Protein AF-A0A947DPG2-F1 (afdb_monomer_lite)

Sequence (468 aa):
MRKSLMIACAATVVAVTAMGGALAQPKQPPQVVTPPKAFYWVSATTGSGMMGFSAGQESGGRPSMMDGMRAARQMMSGGGVSHQLELDLGSTLAATPGAPKAEHTPPPALQRRGVLPLETPRATPPGQPGTPGQPERPKGRLLIFWGCGEHARAGQPVIIDFARVAQGQWPTGLSSVTVNAPRPPGVTTHRTYGDWPNSIRPNGDGGLQGTSSLLGEHVLRGNYTPEMRFTATQDFMPPVTFTTNAKAPSGAINLVWNAVPTATGYAGWTFGAKGDDMIFWSTSETKAFGVYQEFIPPGEAARLVRERALLAPATTQCTVPVEVMTAMGAGAAPQAPEQGSPQGGGMLFFTAYGPEQNIIYPERPADVRTPWNQEWFVKIRHRSSTMEMLGQSMSAMMSEGGQQAMTPEERCRQQREAQAQQRGSIGSAIGSATGIPGGGMIGGALGRLGRGKQKDQPATTDPACPPQ

Foldseek 3Di:
DDDDDDDDDDDDPDPPPPPPPPPPDPPPPFFAEADAQKEKEKEKEKEKAVRLLVLPDPVPDDQDPVNVVVSVVCLVVPIHIWMFIKMKMFGQFDFPPDDWWKWKDADVLQVDPDIQTFDFDDPDPPPPPPPPPPPPQQAAWEFEFEAFDQATDPPGTDIDHSVCVVVVDDDPPLAPDDADDDDGDDPVRHPTMTMALDDDPDNNRGIGHSSGWRAAWMWMDIRRADIDIDGDPDTAWDAWDWPAQAADPSRKTKTFTDQTPQFLFKKKKWWADDVSYIYIYINAPGSHPPPVDPAGASVRSNVCCVVSRTHGSPDGIGIGYNVRCVRRVVPDDPDDDPPPDPRGWIKMKMKRWHHKDKDWPPDDDPDSHDHHYTHYIYMYTHMYMYIDTGNDDSVVVVVVVVDPPDDLVNVLVVVVVVVVVVVVVVPPPDDDDDDDDDDDDDDDDDDDDDDDDDDDDDDDDDVSHDDD

Structure (mmCIF, N/CA/C/O backbone):
data_AF-A0A947DPG2-F1
#
_entry.id   AF-A0A947DPG2-F1
#
loop_
_atom_site.group_PDB
_atom_site.id
_atom_site.type_symbol
_atom_site.label_atom_id
_atom_site.label_alt_id
_atom_site.label_comp_id
_atom_site.label_asym_id
_atom_site.label_entity_id
_atom_site.label_seq_id
_atom_site.pdbx_PDB_ins_code
_atom_site.Cartn_x
_atom_site.Cartn_y
_atom_site.Cartn_z
_atom_site.occupancy
_atom_site.B_iso_or_equiv
_atom_site.auth_seq_id
_atom_site.auth_comp_id
_atom_site.auth_asym_id
_atom_site.auth_atom_id
_atom_site.pdbx_PDB_model_num
ATOM 1 N N . MET A 1 1 ? -46.634 -66.279 -21.070 1.00 35.84 1 MET A N 1
ATOM 2 C CA . MET A 1 1 ? -46.477 -67.656 -21.591 1.00 35.84 1 MET A CA 1
ATOM 3 C C . MET A 1 1 ? -45.000 -68.039 -21.546 1.00 35.84 1 MET A C 1
ATOM 5 O O . MET A 1 1 ? -44.208 -67.252 -22.032 1.00 35.84 1 MET A O 1
ATOM 9 N N . ARG A 1 2 ? -44.695 -69.235 -21.003 1.00 34.75 2 ARG A N 1
ATOM 10 C CA . ARG A 1 2 ? -43.440 -70.035 -21.089 1.00 34.75 2 ARG A CA 1
ATOM 11 C C . ARG A 1 2 ? -42.171 -69.415 -20.460 1.00 34.75 2 ARG A C 1
ATOM 13 O O . ARG A 1 2 ? -41.679 -68.409 -20.934 1.00 34.75 2 ARG A O 1
ATOM 20 N N . LYS A 1 3 ? -41.732 -69.871 -19.278 1.00 33.19 3 LYS A N 1
ATOM 21 C CA . LYS A 1 3 ? -41.061 -71.145 -18.891 1.00 33.19 3 LYS A CA 1
ATOM 22 C C . LYS A 1 3 ? -39.526 -71.094 -19.047 1.00 33.19 3 LYS A C 1
ATOM 24 O O . LYS A 1 3 ? -39.011 -71.097 -20.154 1.00 33.19 3 LYS A O 1
ATOM 29 N N . SER A 1 4 ? -38.884 -71.091 -17.877 1.00 38.12 4 SER A N 1
ATOM 30 C CA . SER A 1 4 ? -37.600 -71.664 -17.436 1.00 38.12 4 SER A CA 1
ATOM 31 C C . SER A 1 4 ? -36.869 -72.624 -18.391 1.00 38.12 4 SER A C 1
ATOM 33 O O . SER A 1 4 ? -37.522 -73.484 -18.973 1.00 38.12 4 SER A O 1
ATOM 35 N N . LEU A 1 5 ? -35.526 -72.632 -18.413 1.00 36.44 5 LEU A N 1
ATOM 36 C CA . LEU A 1 5 ? -34.658 -73.438 -17.527 1.00 36.44 5 LEU A CA 1
ATOM 37 C C . LEU A 1 5 ? -33.157 -73.199 -17.831 1.00 36.44 5 LEU A C 1
ATOM 39 O O . LEU A 1 5 ? -32.783 -72.780 -18.919 1.00 36.44 5 LEU A O 1
ATOM 43 N N . MET A 1 6 ? -32.350 -73.480 -16.808 1.00 37.25 6 MET A N 1
ATOM 44 C CA . MET A 1 6 ? -30.892 -73.423 -16.648 1.00 37.25 6 MET A CA 1
ATOM 45 C C . MET A 1 6 ? -30.074 -74.234 -17.669 1.00 37.25 6 MET A C 1
ATOM 47 O O . MET A 1 6 ? -30.601 -75.186 -18.232 1.00 37.25 6 MET A O 1
ATOM 51 N N . ILE A 1 7 ? -28.763 -73.950 -17.765 1.00 37.25 7 ILE A N 1
ATOM 52 C CA . ILE A 1 7 ? -27.653 -74.909 -17.541 1.00 37.25 7 ILE A CA 1
ATOM 53 C C . ILE A 1 7 ? -26.321 -74.141 -17.402 1.00 37.25 7 ILE A C 1
ATOM 55 O O . ILE A 1 7 ? -26.081 -73.131 -18.056 1.00 37.25 7 ILE A O 1
ATOM 59 N N . ALA A 1 8 ? -25.498 -74.629 -16.475 1.00 34.69 8 ALA A N 1
ATOM 60 C CA . ALA A 1 8 ? -24.199 -74.130 -16.044 1.00 34.69 8 ALA A CA 1
ATOM 61 C C . ALA A 1 8 ? -23.053 -74.466 -17.017 1.00 34.69 8 ALA A C 1
ATOM 63 O O . ALA A 1 8 ? -23.163 -75.438 -17.755 1.00 34.69 8 ALA A O 1
ATOM 64 N N . CYS A 1 9 ? -21.931 -73.733 -16.940 1.00 30.09 9 CYS A N 1
ATOM 65 C CA . CYS A 1 9 ? -20.597 -74.299 -16.662 1.00 30.09 9 CYS A CA 1
ATOM 66 C C . CYS A 1 9 ? -19.452 -73.274 -16.784 1.00 30.09 9 CYS A C 1
ATOM 68 O O . CYS A 1 9 ? -19.437 -72.428 -17.669 1.00 30.09 9 CYS A O 1
ATOM 70 N N . ALA A 1 10 ? -18.453 -73.496 -15.921 1.00 33.84 10 ALA A N 1
ATOM 71 C CA . ALA A 1 10 ? -17.043 -73.109 -16.014 1.00 33.84 10 ALA A CA 1
ATOM 72 C C . ALA A 1 10 ? -16.654 -71.642 -15.749 1.00 33.84 10 ALA A C 1
ATOM 74 O O . ALA A 1 10 ? -16.402 -70.847 -16.650 1.00 33.84 10 ALA A O 1
ATOM 75 N N . ALA A 1 11 ? -16.442 -71.345 -14.464 1.00 37.22 11 ALA A N 1
ATOM 76 C CA . ALA A 1 11 ? -15.557 -70.273 -14.032 1.00 37.22 11 ALA A CA 1
ATOM 77 C C . ALA A 1 11 ? -14.105 -70.609 -14.420 1.00 37.22 11 ALA A C 1
ATOM 79 O O . ALA A 1 11 ? -13.476 -71.479 -13.818 1.00 37.22 11 ALA A O 1
ATOM 80 N N . THR A 1 12 ? -13.568 -69.915 -15.421 1.00 37.75 12 THR A N 1
ATOM 81 C CA . THR A 1 12 ? -12.121 -69.802 -15.645 1.00 37.75 12 THR A CA 1
ATOM 82 C C . THR A 1 12 ? -11.674 -68.473 -15.049 1.00 37.75 12 THR A C 1
ATOM 84 O O . THR A 1 12 ? -11.967 -67.405 -15.580 1.00 37.75 12 THR A O 1
ATOM 87 N N . VAL A 1 13 ? -10.992 -68.531 -13.905 1.00 38.56 13 VAL A N 1
ATOM 88 C CA . VAL A 1 13 ? -10.309 -67.373 -13.321 1.00 38.56 13 VAL A CA 1
ATOM 89 C C . VAL A 1 13 ? -9.070 -67.108 -14.173 1.00 38.56 13 VAL A C 1
ATOM 91 O O . VAL A 1 13 ? -8.025 -67.721 -13.975 1.00 38.56 13 VAL A O 1
ATOM 94 N N . VAL A 1 14 ? -9.190 -66.210 -15.150 1.00 39.25 14 VAL A N 1
ATOM 95 C CA . VAL A 1 14 ? -8.026 -65.578 -15.774 1.00 39.25 14 VAL A CA 1
ATOM 96 C C . VAL A 1 14 ? -7.642 -64.408 -14.879 1.00 39.25 14 VAL A C 1
ATOM 98 O O . VAL A 1 14 ? -8.318 -63.381 -14.844 1.00 39.25 14 VAL A O 1
ATOM 101 N N . ALA A 1 15 ? -6.569 -64.589 -14.114 1.00 37.47 15 ALA A N 1
ATOM 102 C CA . ALA A 1 15 ? -5.911 -63.511 -13.398 1.00 37.47 15 ALA A CA 1
ATOM 103 C C . ALA A 1 15 ? -5.326 -62.528 -14.425 1.00 37.47 15 ALA A C 1
ATOM 105 O O . ALA A 1 15 ? -4.212 -62.704 -14.912 1.00 37.47 15 ALA A O 1
ATOM 106 N N . VAL A 1 16 ? -6.093 -61.496 -14.780 1.00 39.84 16 VAL A N 1
ATOM 107 C CA . VAL A 1 16 ? -5.565 -60.334 -15.496 1.00 39.84 16 VAL A CA 1
ATOM 108 C C . VAL A 1 16 ? -4.773 -59.519 -14.480 1.00 39.84 16 VAL A C 1
ATOM 110 O O . VAL A 1 16 ? -5.317 -58.705 -13.737 1.00 39.84 16 VAL A O 1
ATOM 113 N N . THR A 1 17 ? -3.466 -59.758 -14.427 1.00 39.88 17 THR A N 1
ATOM 114 C CA . THR A 1 17 ? -2.508 -58.806 -13.867 1.00 39.88 17 THR A CA 1
ATOM 115 C C . THR A 1 17 ? -2.558 -57.539 -14.716 1.00 39.88 17 THR A C 1
ATOM 117 O O . THR A 1 17 ? -1.852 -57.419 -15.717 1.00 39.88 17 THR A O 1
ATOM 120 N N . ALA A 1 18 ? -3.422 -56.596 -14.342 1.00 41.38 18 ALA A N 1
ATOM 121 C CA . ALA A 1 18 ? -3.368 -55.232 -14.838 1.00 41.38 18 ALA A CA 1
ATOM 122 C C . ALA A 1 18 ? -2.088 -54.589 -14.288 1.00 41.38 18 ALA A C 1
ATOM 124 O O . ALA A 1 18 ? -2.069 -54.012 -13.202 1.00 41.38 18 ALA A O 1
ATOM 125 N N . MET A 1 19 ? -0.987 -54.736 -15.026 1.00 44.97 19 MET A N 1
ATOM 126 C CA . MET A 1 19 ? 0.183 -53.887 -14.857 1.00 44.97 19 MET A CA 1
ATOM 127 C C . MET A 1 19 ? -0.263 -52.461 -15.176 1.00 44.97 19 MET A C 1
ATOM 129 O O . MET A 1 19 ? -0.428 -52.090 -16.337 1.00 44.97 19 MET A O 1
ATOM 133 N N . GLY A 1 20 ? -0.513 -51.682 -14.124 1.00 41.50 20 GLY A N 1
ATOM 134 C CA . GLY A 1 20 ? -0.702 -50.243 -14.207 1.00 41.50 20 GLY A CA 1
ATOM 135 C C . GLY A 1 20 ? 0.575 -49.606 -14.735 1.00 41.50 20 GLY A C 1
ATOM 136 O O . GLY A 1 20 ? 1.449 -49.217 -13.966 1.00 41.50 20 GLY A O 1
ATOM 137 N N . GLY A 1 21 ? 0.692 -49.522 -16.059 1.00 40.38 21 GLY A N 1
ATOM 138 C CA . GLY A 1 21 ? 1.653 -48.659 -16.720 1.00 40.38 21 GLY A CA 1
ATOM 139 C C . GLY A 1 21 ? 1.272 -47.219 -16.417 1.00 40.38 21 GLY A C 1
ATOM 140 O O . GLY A 1 21 ? 0.467 -46.621 -17.127 1.00 40.38 21 GLY A O 1
ATOM 141 N N . ALA A 1 22 ? 1.828 -46.664 -15.342 1.00 46.91 22 ALA A N 1
ATOM 142 C CA . AL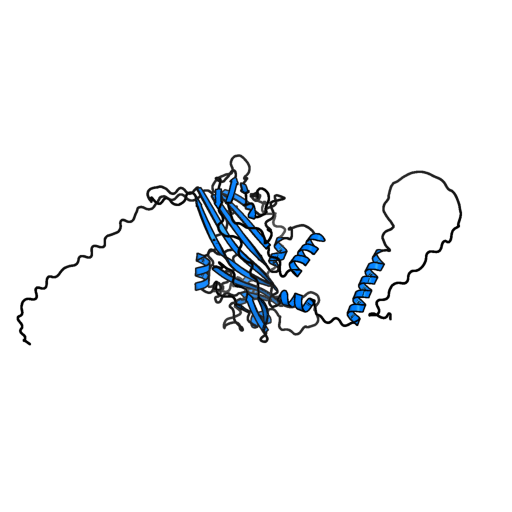A A 1 22 ? 1.895 -45.227 -15.174 1.00 46.91 22 ALA A CA 1
ATOM 143 C C . ALA A 1 22 ? 2.674 -44.683 -16.378 1.00 46.91 22 ALA A C 1
ATOM 145 O O . ALA A 1 22 ? 3.895 -44.825 -16.451 1.00 46.91 22 ALA A O 1
ATOM 146 N N . LEU A 1 23 ? 1.965 -44.112 -17.354 1.0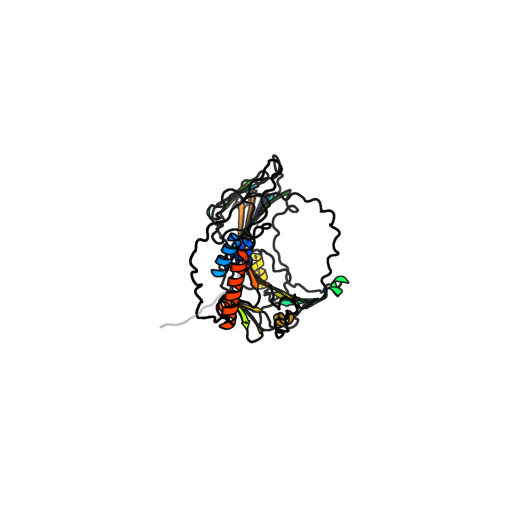0 45.78 23 LEU A N 1
ATOM 147 C CA . LEU A 1 23 ? 2.577 -43.299 -18.394 1.00 45.78 23 LEU A CA 1
ATOM 148 C C . LEU A 1 23 ? 3.247 -42.124 -17.683 1.00 45.78 23 LEU A C 1
ATOM 150 O O . LEU A 1 23 ? 2.601 -41.139 -17.327 1.00 45.78 23 LEU A O 1
ATOM 154 N N . ALA A 1 24 ? 4.544 -42.264 -17.422 1.00 49.50 24 ALA A N 1
ATOM 155 C CA . ALA A 1 24 ? 5.387 -41.169 -17.001 1.00 49.50 24 ALA A CA 1
ATOM 156 C C . ALA A 1 24 ? 5.321 -40.114 -18.109 1.00 49.50 24 ALA A C 1
ATOM 158 O O . ALA A 1 24 ? 5.899 -40.292 -19.182 1.00 49.50 24 ALA A O 1
ATOM 159 N N . GLN A 1 25 ? 4.576 -39.031 -17.875 1.00 52.84 25 GLN A N 1
ATOM 160 C CA . GLN A 1 25 ? 4.671 -37.858 -18.731 1.00 52.84 25 GLN A CA 1
ATOM 161 C C . GLN A 1 25 ? 6.146 -37.435 -18.751 1.00 52.84 25 GLN A C 1
ATOM 163 O O . GLN A 1 25 ? 6.739 -37.295 -17.674 1.00 52.84 25 GLN A O 1
ATOM 168 N N . PRO A 1 26 ? 6.771 -37.272 -19.930 1.00 53.00 26 PRO A N 1
ATOM 169 C CA . PRO A 1 26 ? 8.143 -36.804 -19.990 1.00 53.00 26 PRO A CA 1
ATOM 170 C C . PRO A 1 26 ? 8.197 -35.443 -19.293 1.00 53.00 26 PRO A C 1
ATOM 172 O O . PRO A 1 26 ? 7.576 -34.483 -19.750 1.00 53.00 26 PRO A O 1
ATOM 175 N N . LYS A 1 27 ? 8.910 -35.370 -18.160 1.00 59.44 27 LYS A N 1
ATOM 176 C CA . LYS A 1 27 ? 9.247 -34.096 -17.519 1.00 59.44 27 LYS A CA 1
ATOM 177 C C . LYS A 1 27 ? 9.999 -33.281 -18.564 1.00 59.44 27 LYS A C 1
ATOM 179 O O . LYS A 1 27 ? 11.131 -33.620 -18.907 1.00 59.44 27 LYS A O 1
ATOM 184 N N . GLN A 1 28 ? 9.344 -32.263 -19.118 1.00 61.34 28 GLN A N 1
ATOM 185 C CA . GLN A 1 28 ? 9.985 -31.350 -20.055 1.00 61.34 28 GLN A CA 1
ATOM 186 C C . GLN A 1 28 ? 11.233 -30.754 -19.381 1.00 61.34 28 GLN A C 1
ATOM 188 O O . GLN A 1 28 ? 11.189 -30.461 -18.180 1.00 61.34 28 GLN A O 1
ATOM 193 N N . PRO A 1 29 ? 12.355 -30.616 -20.110 1.00 73.25 29 PRO A N 1
ATOM 194 C CA . PRO A 1 29 ? 13.569 -30.043 -19.549 1.00 73.25 29 PRO A CA 1
ATOM 195 C C . PRO A 1 29 ? 13.291 -28.617 -19.041 1.00 73.25 29 PRO A C 1
ATOM 197 O O . PRO A 1 29 ? 12.487 -27.903 -19.648 1.00 73.25 29 PRO A O 1
ATOM 200 N N . PRO A 1 30 ? 13.919 -28.192 -17.930 1.00 82.56 30 PRO A N 1
ATOM 201 C CA . PRO A 1 30 ? 13.714 -26.853 -17.392 1.00 82.56 30 PRO A CA 1
ATOM 202 C C . PRO A 1 30 ? 14.160 -25.793 -18.411 1.00 82.56 30 PRO A C 1
ATOM 204 O O . PRO A 1 30 ? 15.262 -25.871 -18.951 1.00 82.56 30 PRO A O 1
ATOM 207 N N . GLN A 1 31 ? 13.301 -24.800 -18.665 1.00 90.19 31 GLN A N 1
ATOM 208 C CA . GLN A 1 31 ? 13.626 -23.654 -19.521 1.00 90.19 31 GLN A CA 1
ATOM 209 C C . GLN A 1 31 ? 14.760 -22.842 -18.895 1.00 90.19 31 GLN A C 1
ATOM 211 O O . GLN A 1 31 ? 14.725 -22.550 -17.699 1.00 90.19 31 GLN A O 1
ATOM 216 N N . VAL A 1 32 ? 15.737 -22.431 -19.703 1.00 94.00 32 VAL A N 1
ATOM 217 C CA . VAL A 1 32 ? 16.774 -21.486 -19.268 1.00 94.00 32 VAL A CA 1
ATOM 218 C C . VAL A 1 32 ? 16.130 -20.111 -19.092 1.00 94.00 32 VAL A C 1
ATOM 220 O O . VAL A 1 32 ? 15.582 -19.570 -20.051 1.00 94.00 32 VAL A O 1
ATOM 223 N N . VAL A 1 33 ? 16.184 -19.556 -17.879 1.00 95.44 33 VAL A N 1
ATOM 224 C CA . VAL A 1 33 ? 15.622 -18.238 -17.547 1.00 95.44 33 VAL A CA 1
ATOM 225 C C . VAL A 1 33 ? 16.736 -17.312 -17.076 1.00 95.44 33 VAL A C 1
ATOM 227 O O . VAL A 1 33 ? 17.414 -17.608 -16.093 1.00 95.44 33 VAL A O 1
ATOM 230 N N . THR A 1 34 ? 16.892 -16.179 -17.756 1.00 96.31 34 THR A N 1
ATOM 231 C CA . THR A 1 34 ? 17.784 -15.090 -17.337 1.00 96.31 34 THR A CA 1
ATOM 232 C C . THR A 1 34 ? 16.931 -13.989 -16.706 1.00 96.31 34 THR A C 1
ATOM 234 O O . THR A 1 34 ? 15.968 -13.570 -17.353 1.00 96.31 34 THR A O 1
ATOM 237 N N . PRO A 1 35 ? 17.239 -13.525 -15.477 1.00 95.31 35 PRO A N 1
ATOM 238 C CA . PRO A 1 35 ? 16.429 -12.527 -14.786 1.00 95.31 35 PRO A CA 1
ATOM 239 C C . PRO A 1 35 ? 16.479 -11.154 -15.475 1.00 95.31 35 PRO A C 1
ATOM 241 O O . PRO A 1 35 ? 17.411 -10.888 -16.243 1.00 95.31 35 PRO A O 1
ATOM 244 N N . PRO A 1 36 ? 15.524 -10.256 -15.170 1.00 97.12 36 PRO A N 1
ATOM 245 C CA . PRO A 1 36 ? 15.458 -8.935 -15.774 1.00 97.12 36 PRO A CA 1
ATOM 246 C C . PRO A 1 36 ? 16.680 -8.101 -15.405 1.00 97.12 36 PRO A C 1
ATOM 248 O O . PRO A 1 36 ? 17.211 -8.187 -14.296 1.00 97.12 36 PRO A O 1
ATOM 251 N N . LYS A 1 37 ? 17.100 -7.235 -16.325 1.00 96.06 37 LYS A N 1
ATOM 252 C CA . LYS A 1 37 ? 18.196 -6.290 -16.088 1.00 96.06 37 LYS A CA 1
ATOM 253 C C . LYS A 1 37 ? 17.723 -5.053 -15.335 1.00 96.06 37 LYS A C 1
ATOM 255 O O . LYS A 1 37 ? 18.543 -4.437 -14.654 1.00 96.06 37 LYS A O 1
ATOM 260 N N . ALA A 1 38 ? 16.440 -4.711 -15.453 1.00 97.69 38 ALA A N 1
ATOM 261 C CA . ALA A 1 38 ? 15.825 -3.562 -14.805 1.00 97.69 38 ALA A CA 1
ATOM 262 C C . ALA A 1 38 ? 14.445 -3.900 -14.212 1.00 97.69 38 ALA A C 1
ATOM 264 O O . ALA A 1 38 ? 13.662 -4.655 -14.793 1.00 97.69 38 ALA A O 1
ATOM 265 N N . PHE A 1 39 ? 14.163 -3.326 -13.047 1.00 98.12 39 PHE A N 1
ATOM 266 C CA . PHE A 1 39 ? 12.968 -3.539 -12.241 1.00 98.12 39 PHE A CA 1
ATOM 267 C C . PHE A 1 39 ? 12.330 -2.189 -11.965 1.00 98.12 39 PHE A C 1
ATOM 269 O O . PHE A 1 39 ? 12.974 -1.308 -11.398 1.00 98.12 39 PHE A O 1
ATOM 276 N N . TYR A 1 40 ? 11.072 -2.038 -12.351 1.00 98.44 40 TYR A N 1
ATOM 277 C CA . TYR A 1 40 ? 10.353 -0.785 -12.226 1.00 98.44 40 TYR A CA 1
ATOM 278 C C . TYR A 1 40 ? 9.065 -0.973 -11.438 1.00 98.44 40 TYR A C 1
ATOM 280 O O . TYR A 1 40 ? 8.225 -1.801 -11.790 1.00 98.44 40 TYR A O 1
ATOM 288 N N . TRP A 1 41 ? 8.931 -0.262 -10.326 1.00 98.25 41 TRP A N 1
ATOM 289 C CA . TRP A 1 41 ? 7.753 -0.338 -9.474 1.00 98.25 41 TRP A CA 1
ATOM 290 C C . TRP A 1 41 ? 6.970 0.962 -9.563 1.00 98.25 41 TRP A C 1
ATOM 292 O O . TRP A 1 41 ? 7.540 2.047 -9.540 1.00 98.25 41 TRP A O 1
ATOM 302 N N . VAL A 1 42 ? 5.654 0.819 -9.672 1.00 98.19 42 VAL A N 1
ATOM 303 C CA . VAL A 1 42 ? 4.667 1.890 -9.722 1.00 98.19 42 VAL A CA 1
ATOM 304 C C . VAL A 1 42 ? 3.720 1.660 -8.549 1.00 98.19 42 VAL A C 1
ATOM 306 O O . VAL A 1 42 ? 2.950 0.699 -8.539 1.00 98.19 42 VAL A O 1
ATOM 309 N N . SER A 1 43 ? 3.810 2.504 -7.529 1.00 97.44 43 SER A N 1
ATOM 310 C CA . SER A 1 43 ? 3.039 2.378 -6.292 1.00 97.44 43 SER A CA 1
ATOM 311 C C . SER A 1 43 ? 1.948 3.438 -6.268 1.00 97.44 43 SER A C 1
ATOM 313 O O . SER A 1 43 ? 2.227 4.623 -6.109 1.00 97.44 43 SER A O 1
ATOM 315 N N . ALA A 1 44 ? 0.707 3.008 -6.466 1.00 97.00 44 ALA A N 1
ATOM 316 C CA . ALA A 1 44 ? -0.456 3.867 -6.609 1.00 97.00 44 ALA A CA 1
ATOM 317 C C . ALA A 1 44 ? -1.278 3.881 -5.316 1.00 97.00 44 ALA A C 1
ATOM 319 O O . ALA A 1 44 ? -1.785 2.845 -4.878 1.00 97.00 44 ALA A O 1
ATOM 320 N N . THR A 1 45 ? -1.428 5.058 -4.714 1.00 96.00 45 THR A N 1
ATOM 321 C CA . THR A 1 45 ? -2.197 5.254 -3.481 1.00 96.00 45 THR A CA 1
ATOM 322 C C . THR A 1 45 ? -3.353 6.212 -3.725 1.00 96.00 45 THR A C 1
ATOM 324 O O . THR A 1 45 ? -3.141 7.332 -4.178 1.00 96.00 45 THR A O 1
ATOM 327 N N . THR A 1 46 ? -4.565 5.804 -3.356 1.00 96.00 46 THR A N 1
ATOM 328 C CA . THR A 1 46 ? -5.713 6.711 -3.224 1.00 96.00 46 THR A CA 1
ATOM 329 C C . THR A 1 46 ? -5.857 7.142 -1.771 1.00 96.00 46 THR A C 1
ATOM 331 O O . THR A 1 46 ? -6.171 6.313 -0.916 1.00 96.00 46 THR A O 1
ATOM 334 N N . GLY A 1 47 ? -5.647 8.425 -1.494 1.00 92.81 47 GLY A N 1
ATOM 335 C CA . GLY A 1 47 ? -5.843 9.053 -0.192 1.00 92.81 47 GLY A CA 1
ATOM 336 C C . GLY A 1 47 ? -7.262 9.593 -0.006 1.00 92.81 47 GLY A C 1
ATOM 337 O O . GLY A 1 47 ? -7.832 10.207 -0.909 1.00 92.81 47 GLY A O 1
ATOM 338 N N . SER A 1 48 ? -7.821 9.409 1.188 1.00 90.62 48 SER A N 1
ATOM 339 C CA . SER A 1 48 ? -9.062 10.054 1.640 1.00 90.62 48 SER A CA 1
ATOM 340 C C . SER A 1 48 ? -8.978 10.450 3.121 1.00 90.62 48 SER A C 1
ATOM 342 O O . SER A 1 48 ? -7.944 10.267 3.772 1.00 90.62 48 SER A O 1
ATOM 344 N N . GLY A 1 49 ? -10.026 11.084 3.656 1.00 85.56 49 GLY A N 1
ATOM 345 C CA . GLY A 1 49 ? -9.990 11.648 5.009 1.00 85.56 49 GLY A CA 1
ATOM 346 C C . GLY A 1 49 ? -8.885 12.701 5.137 1.00 85.56 49 GLY A C 1
ATOM 347 O O . GLY A 1 49 ? -8.639 13.461 4.202 1.00 85.56 49 GLY A O 1
ATOM 348 N N . MET A 1 50 ? -8.171 12.725 6.263 1.00 83.88 50 MET A N 1
ATOM 349 C CA . MET A 1 50 ? -7.029 13.625 6.478 1.00 83.88 50 MET A CA 1
ATOM 350 C C . MET A 1 50 ? -5.876 13.403 5.482 1.00 83.88 50 MET A C 1
ATOM 352 O O . MET A 1 50 ? -5.207 14.368 5.117 1.00 83.88 50 MET A O 1
ATOM 356 N N . MET A 1 51 ? -5.687 12.179 4.972 1.00 81.06 51 MET A N 1
ATOM 357 C CA . MET A 1 51 ? -4.686 11.890 3.925 1.00 81.06 51 MET A CA 1
ATOM 358 C C . MET A 1 51 ? -5.047 12.523 2.574 1.00 81.06 51 MET A C 1
ATOM 360 O O . MET A 1 51 ? -4.179 12.919 1.794 1.00 81.06 51 MET A O 1
ATOM 364 N N . GLY A 1 52 ? -6.346 12.660 2.311 1.00 72.12 52 GLY A N 1
ATOM 365 C CA . GLY A 1 52 ? -6.875 13.357 1.143 1.00 72.12 52 GLY A CA 1
ATOM 366 C C . GLY A 1 52 ? -6.449 14.824 1.066 1.00 72.12 52 GLY A C 1
ATOM 367 O O . GLY A 1 52 ? -6.241 15.360 -0.021 1.00 72.12 52 GLY A O 1
ATOM 368 N N . PHE A 1 53 ? -6.268 15.461 2.226 1.00 66.00 53 PHE A N 1
ATOM 369 C CA . PHE A 1 53 ? -5.866 16.864 2.341 1.00 66.00 53 PHE A CA 1
ATOM 370 C C . PHE A 1 53 ? -4.343 17.054 2.369 1.00 66.00 53 PHE A C 1
ATOM 372 O O . PHE A 1 53 ? -3.849 18.067 1.875 1.00 66.00 53 PHE A O 1
ATOM 379 N N . SER A 1 54 ? -3.582 16.093 2.909 1.00 58.06 54 SER A N 1
ATOM 380 C CA . SER A 1 54 ? -2.122 16.210 3.044 1.00 58.06 54 SER A CA 1
ATOM 381 C C . SER A 1 54 ? -1.365 16.034 1.727 1.00 58.06 54 SER A C 1
ATOM 383 O O . SER A 1 54 ? -0.282 16.589 1.570 1.00 58.06 54 SER A O 1
ATOM 385 N N . ALA A 1 55 ? -1.934 15.316 0.755 1.00 53.75 55 ALA A N 1
ATOM 386 C CA . ALA A 1 55 ? -1.291 15.063 -0.539 1.00 53.75 55 ALA A CA 1
ATOM 387 C C . ALA A 1 55 ? -1.103 16.321 -1.415 1.00 53.75 55 ALA A C 1
ATOM 389 O O . ALA A 1 55 ? -0.393 16.268 -2.415 1.00 53.75 55 ALA A O 1
ATOM 390 N N . GLY A 1 56 ? -1.737 17.444 -1.057 1.00 49.03 56 GLY A N 1
ATOM 391 C CA . GLY A 1 56 ? -1.572 18.737 -1.727 1.00 49.03 56 GLY A CA 1
ATOM 392 C C . GLY A 1 56 ? -0.683 19.732 -0.979 1.00 49.03 56 GLY A C 1
ATOM 393 O O . GLY A 1 56 ? -0.482 20.840 -1.473 1.00 49.03 56 GLY A O 1
ATOM 394 N N . GLN A 1 57 ? -0.175 19.385 0.209 1.00 48.12 57 GLN A N 1
ATOM 395 C CA . GLN A 1 57 ? 0.670 20.285 0.984 1.00 48.12 57 GLN A CA 1
ATOM 396 C C . GLN A 1 57 ? 2.121 20.110 0.539 1.00 48.12 57 GLN A C 1
ATOM 398 O O . GLN A 1 57 ? 2.811 19.184 0.958 1.00 48.12 57 GLN A O 1
ATOM 403 N N . GLU A 1 58 ? 2.564 21.003 -0.349 1.00 51.94 58 GLU A N 1
ATOM 404 C CA . GLU A 1 58 ? 3.970 21.163 -0.711 1.00 51.94 58 GLU A CA 1
ATOM 405 C C . GLU A 1 58 ? 4.834 21.117 0.556 1.00 51.94 58 GLU A C 1
ATOM 407 O O . GLU A 1 58 ? 4.708 21.959 1.451 1.00 51.94 58 GLU A O 1
ATOM 412 N N . SER A 1 59 ? 5.719 20.124 0.649 1.00 46.78 59 SER A N 1
ATOM 413 C CA . SER A 1 59 ? 6.690 20.040 1.733 1.00 46.78 59 SER A CA 1
ATOM 414 C C . SER A 1 59 ? 7.654 21.231 1.629 1.00 46.78 59 SER A C 1
ATOM 416 O O . SER A 1 59 ? 8.647 21.171 0.901 1.00 46.78 59 SER A O 1
ATOM 418 N N . GLY A 1 60 ? 7.351 22.331 2.322 1.00 45.06 60 GLY A N 1
ATOM 419 C CA . GLY A 1 60 ? 8.287 23.442 2.531 1.00 45.06 60 GLY A CA 1
ATOM 420 C C . GLY A 1 60 ? 7.747 24.865 2.356 1.00 45.06 60 GLY A C 1
ATOM 421 O O . GLY A 1 60 ? 8.495 25.803 2.625 1.00 45.06 60 GLY A O 1
ATOM 422 N N . GLY A 1 61 ? 6.491 25.065 1.945 1.00 46.84 61 GLY A N 1
ATOM 423 C CA . GLY A 1 61 ? 5.889 26.398 1.793 1.00 46.84 61 GLY A CA 1
ATOM 424 C C . GLY A 1 61 ? 4.904 26.747 2.912 1.00 46.84 61 GLY A C 1
ATOM 425 O O . GLY A 1 61 ? 4.142 25.896 3.365 1.00 46.84 61 GLY A O 1
ATOM 426 N N . ARG A 1 62 ? 4.873 28.013 3.357 1.00 48.97 62 ARG A N 1
ATOM 427 C CA . ARG A 1 62 ? 3.733 28.518 4.143 1.00 48.97 62 ARG A CA 1
ATOM 428 C C . ARG A 1 62 ? 2.482 28.448 3.253 1.00 48.97 62 ARG A C 1
ATOM 430 O O . ARG A 1 62 ? 2.559 28.971 2.142 1.00 48.97 62 ARG A O 1
ATOM 437 N N . PRO A 1 63 ? 1.359 27.862 3.711 1.00 53.97 63 PRO A N 1
ATOM 438 C CA . PRO A 1 63 ? 0.142 27.778 2.909 1.00 53.97 63 PRO A CA 1
ATOM 439 C C . PRO A 1 63 ? -0.267 29.168 2.429 1.00 53.97 63 PRO A C 1
ATOM 441 O O . PRO A 1 63 ? -0.370 30.096 3.239 1.00 53.97 63 PRO A O 1
ATOM 444 N N . SER A 1 64 ? -0.491 29.332 1.127 1.00 63.03 64 SER A N 1
ATOM 445 C CA . SER A 1 64 ? -1.055 30.580 0.630 1.00 63.03 64 SER A CA 1
ATOM 446 C C . SER A 1 64 ? -2.530 30.684 1.037 1.00 63.03 64 SER A C 1
ATOM 448 O O . SER A 1 64 ? -3.200 29.687 1.319 1.00 63.03 64 SER A O 1
ATOM 450 N N . MET A 1 65 ? -3.078 31.903 1.024 1.00 67.00 65 MET A N 1
ATOM 451 C CA . MET A 1 65 ? -4.517 32.127 1.227 1.00 67.00 65 MET A CA 1
ATOM 452 C C . MET A 1 65 ? -5.364 31.317 0.221 1.00 67.00 65 MET A C 1
ATOM 454 O O . MET A 1 65 ? -6.448 30.847 0.563 1.00 67.00 65 MET A O 1
ATOM 458 N N . MET A 1 66 ? -4.852 31.099 -1.000 1.00 68.44 66 MET A N 1
ATOM 459 C CA . MET A 1 66 ? -5.512 30.280 -2.021 1.00 68.44 66 MET A CA 1
ATOM 460 C C . MET A 1 66 ? -5.484 28.783 -1.697 1.00 68.44 66 MET A C 1
ATOM 462 O O . MET A 1 66 ? -6.486 28.105 -1.930 1.00 68.44 66 MET A O 1
ATOM 466 N N . ASP A 1 67 ? -4.399 28.275 -1.112 1.00 66.19 67 ASP A N 1
ATOM 467 C CA . ASP A 1 67 ? -4.315 26.876 -0.670 1.00 66.19 67 ASP A CA 1
ATOM 468 C C . ASP A 1 67 ? -5.269 26.620 0.495 1.00 66.19 67 ASP A C 1
ATOM 470 O O . ASP A 1 67 ? -5.988 25.623 0.502 1.00 66.19 67 ASP A O 1
ATOM 474 N N . GLY A 1 68 ? -5.365 27.578 1.425 1.00 65.62 68 GLY A N 1
ATOM 475 C CA . GLY A 1 68 ? -6.348 27.549 2.508 1.00 65.62 68 GLY A CA 1
ATOM 476 C C . GLY A 1 68 ? -7.790 27.536 1.994 1.00 65.62 68 GLY A C 1
ATOM 477 O O . GLY A 1 68 ? -8.609 26.750 2.466 1.00 65.62 68 GLY A O 1
ATOM 478 N N . MET A 1 69 ? -8.106 28.342 0.975 1.00 68.50 69 MET A N 1
ATOM 479 C CA . MET A 1 69 ? -9.445 28.380 0.379 1.00 68.50 69 MET A CA 1
ATOM 480 C C . MET A 1 69 ? -9.770 27.110 -0.428 1.00 68.50 69 MET A C 1
ATOM 482 O O . MET A 1 69 ? -10.913 26.646 -0.418 1.00 68.50 69 MET A O 1
ATOM 486 N N . ARG A 1 70 ? -8.779 26.504 -1.095 1.00 66.19 70 ARG A N 1
ATOM 487 C CA . ARG A 1 70 ? -8.938 25.228 -1.810 1.00 66.19 70 ARG A CA 1
ATOM 488 C C . ARG A 1 70 ? -9.128 24.059 -0.842 1.00 66.19 70 ARG A C 1
ATOM 490 O O . ARG A 1 70 ? -10.035 23.255 -1.058 1.00 66.19 70 ARG A O 1
ATOM 497 N N . ALA A 1 71 ? -8.347 24.019 0.238 1.00 62.31 71 ALA A N 1
ATOM 498 C CA . ALA A 1 71 ? -8.493 23.049 1.319 1.00 62.31 71 ALA A CA 1
ATOM 499 C C . ALA A 1 71 ? -9.864 23.177 2.002 1.00 62.31 71 ALA A C 1
ATOM 501 O O . ALA A 1 71 ? -10.570 22.182 2.145 1.00 62.31 71 ALA A O 1
ATOM 502 N N . ALA A 1 72 ? -10.304 24.402 2.316 1.00 60.66 72 ALA A N 1
ATOM 503 C CA . ALA A 1 72 ? -11.630 24.654 2.879 1.00 60.66 72 ALA A CA 1
ATOM 504 C C . ALA A 1 72 ? -12.756 24.198 1.936 1.00 60.66 72 ALA A C 1
ATOM 506 O O . ALA A 1 72 ? -13.712 23.563 2.371 1.00 60.66 72 ALA A O 1
ATOM 507 N N . ARG A 1 73 ? -12.637 24.442 0.624 1.00 60.38 73 ARG A N 1
ATOM 508 C CA . ARG A 1 73 ? -13.641 23.998 -0.356 1.00 60.38 73 ARG A CA 1
ATOM 509 C C . ARG A 1 73 ? -13.691 22.474 -0.510 1.00 60.38 73 ARG A C 1
ATOM 511 O O . ARG A 1 73 ? -14.783 21.931 -0.631 1.00 60.38 73 ARG A O 1
ATOM 518 N N . GLN A 1 74 ? -12.544 21.794 -0.473 1.00 60.16 74 GLN A N 1
ATOM 519 C CA . GLN A 1 74 ? -12.475 20.325 -0.460 1.00 60.16 74 GLN A CA 1
ATOM 520 C C . GLN A 1 74 ? -12.999 19.724 0.851 1.00 60.16 74 GLN A C 1
ATOM 522 O O . GLN A 1 74 ? -13.561 18.631 0.854 1.00 60.16 74 GLN A O 1
ATOM 527 N N . MET A 1 75 ? -12.849 20.442 1.965 1.00 57.25 75 MET A N 1
ATOM 528 C CA . MET A 1 75 ? -13.398 20.040 3.257 1.00 57.25 75 MET A CA 1
ATOM 529 C C . MET A 1 75 ? -14.925 20.168 3.266 1.00 57.25 75 MET A C 1
ATOM 531 O O . MET A 1 75 ? -15.619 19.240 3.672 1.00 57.25 75 MET A O 1
ATOM 535 N N . MET A 1 76 ? -15.451 21.261 2.707 1.00 52.62 76 MET A N 1
ATOM 536 C CA . MET A 1 76 ? -16.890 21.497 2.549 1.00 52.62 76 MET A CA 1
ATOM 537 C C . MET A 1 76 ? -17.567 20.549 1.545 1.00 52.62 76 MET A C 1
ATOM 539 O O . MET A 1 76 ? -18.776 20.356 1.625 1.00 52.62 76 MET A O 1
ATOM 543 N N . SER A 1 77 ? -16.822 19.945 0.611 1.00 53.78 77 SER A N 1
ATOM 544 C CA . SER A 1 77 ? -17.360 18.980 -0.360 1.00 53.78 77 SER A CA 1
ATOM 545 C C . SER A 1 77 ? -17.305 17.517 0.099 1.00 53.78 77 SER A C 1
ATOM 547 O O . SER A 1 77 ? -17.540 16.633 -0.719 1.00 53.78 77 SER A O 1
ATOM 549 N N . GLY A 1 78 ? -17.006 17.244 1.376 1.00 48.06 78 GLY A N 1
ATOM 550 C CA . GLY A 1 78 ? -17.104 15.892 1.942 1.00 48.06 78 GLY A CA 1
ATOM 551 C C . GLY A 1 78 ? -15.846 15.028 1.814 1.00 48.06 78 GLY A C 1
ATOM 552 O O . GLY A 1 78 ? -15.947 13.862 1.448 1.00 48.06 78 GLY A O 1
ATOM 553 N N . GLY A 1 79 ? -14.678 15.572 2.174 1.00 56.62 79 GLY A N 1
ATOM 554 C CA . GLY A 1 79 ? -13.416 14.824 2.232 1.00 56.62 79 GLY A CA 1
ATOM 555 C C . GLY A 1 79 ? -12.733 14.755 0.869 1.00 56.62 79 GLY A C 1
ATOM 556 O O . GLY A 1 79 ? -13.216 14.102 -0.051 1.00 56.62 79 GLY A O 1
ATOM 557 N N . GLY A 1 80 ? -11.606 15.452 0.713 1.00 75.94 80 GLY A N 1
ATOM 558 C CA . GLY A 1 80 ? -10.863 15.444 -0.547 1.00 75.94 80 GLY A CA 1
ATOM 559 C C . GLY A 1 80 ? -10.357 14.040 -0.889 1.00 75.94 80 GLY A C 1
ATOM 560 O O . GLY A 1 80 ? -9.858 13.337 -0.016 1.00 75.94 80 GLY A O 1
ATOM 561 N N . VAL A 1 81 ? -10.479 13.632 -2.154 1.00 87.25 81 VAL A N 1
ATOM 562 C CA . VAL A 1 81 ? -9.760 12.469 -2.694 1.00 87.25 81 VAL A CA 1
ATOM 563 C C . VAL A 1 81 ? -8.465 12.969 -3.312 1.00 87.25 81 VAL A C 1
ATOM 565 O O . VAL A 1 81 ? -8.475 13.904 -4.121 1.00 87.25 81 VAL A O 1
ATOM 568 N N . SER A 1 82 ? -7.362 12.330 -2.953 1.00 89.12 82 SER A N 1
ATOM 569 C CA . SER A 1 82 ? -6.058 12.562 -3.556 1.00 89.12 82 SER A CA 1
ATOM 570 C C . SER A 1 82 ? -5.509 11.270 -4.128 1.00 89.12 82 SER A C 1
ATOM 572 O O . SER A 1 82 ? -5.784 10.181 -3.629 1.00 89.12 82 SER A O 1
ATOM 574 N N . HIS A 1 83 ? -4.722 11.388 -5.187 1.00 93.50 83 HIS A N 1
ATOM 575 C CA . HIS A 1 83 ? -3.923 10.280 -5.685 1.00 93.50 83 HIS A CA 1
ATOM 576 C C . HIS A 1 83 ? -2.461 10.566 -5.350 1.00 93.50 83 HIS A C 1
ATOM 578 O O . HIS A 1 83 ? -2.036 11.716 -5.328 1.00 93.50 83 HIS A O 1
ATOM 584 N N . GLN A 1 84 ? -1.684 9.534 -5.073 1.00 92.81 84 GLN A N 1
ATOM 585 C CA . GLN A 1 84 ? -0.244 9.622 -4.889 1.00 92.81 84 GLN A CA 1
ATOM 586 C C . GLN A 1 84 ? 0.401 8.495 -5.672 1.00 92.81 84 GLN A C 1
ATOM 588 O O . GLN A 1 84 ? -0.114 7.375 -5.726 1.00 92.81 84 GLN A O 1
ATOM 593 N N . LEU A 1 85 ? 1.525 8.817 -6.289 1.00 94.56 85 LEU A N 1
ATOM 594 C CA . LEU A 1 85 ? 2.289 7.883 -7.084 1.00 94.56 85 LEU A CA 1
ATOM 595 C C . LEU A 1 85 ? 3.735 7.880 -6.579 1.00 94.56 85 LEU A C 1
ATOM 597 O O . LEU A 1 85 ? 4.294 8.926 -6.264 1.00 94.56 85 LEU A O 1
ATOM 601 N N . GLU A 1 86 ? 4.324 6.698 -6.472 1.00 95.88 86 GLU A N 1
ATOM 602 C CA . GLU A 1 86 ? 5.748 6.513 -6.184 1.00 95.88 86 GLU A CA 1
ATOM 603 C C . GLU A 1 86 ? 6.323 5.571 -7.232 1.00 95.88 86 GLU A C 1
ATOM 605 O O . GLU A 1 86 ? 5.710 4.551 -7.569 1.00 95.88 86 GLU A O 1
ATOM 610 N N . LEU A 1 87 ? 7.471 5.940 -7.781 1.00 97.75 87 LEU A N 1
ATOM 611 C CA . LEU A 1 87 ? 8.121 5.260 -8.884 1.00 97.75 87 LEU A CA 1
ATOM 612 C C . LEU A 1 87 ? 9.532 4.886 -8.453 1.00 97.75 87 LEU A C 1
ATOM 614 O O . LEU A 1 87 ? 10.325 5.772 -8.159 1.00 97.75 87 LEU A O 1
ATOM 618 N N . ASP A 1 88 ? 9.859 3.600 -8.498 1.00 97.88 88 ASP A N 1
ATOM 619 C CA . ASP A 1 88 ? 11.176 3.092 -8.118 1.00 97.88 88 ASP A CA 1
ATOM 620 C C . ASP A 1 88 ? 11.778 2.319 -9.293 1.00 97.88 88 ASP A C 1
ATOM 622 O O . ASP A 1 88 ? 11.246 1.285 -9.708 1.00 97.88 88 ASP A O 1
ATOM 626 N N . LEU A 1 89 ? 12.897 2.794 -9.839 1.00 98.31 89 LEU A N 1
ATOM 627 C CA . LEU A 1 89 ? 13.647 2.102 -10.884 1.00 98.31 89 LEU A CA 1
ATOM 628 C C . LEU A 1 89 ? 14.954 1.566 -10.321 1.00 98.31 89 LEU A C 1
ATOM 630 O O . LEU A 1 89 ? 15.845 2.331 -9.972 1.00 98.31 89 LEU A O 1
ATOM 634 N N . GLY A 1 90 ? 15.111 0.247 -10.316 1.00 97.50 90 GLY A N 1
ATOM 635 C CA . GLY A 1 90 ? 16.382 -0.418 -10.060 1.00 97.50 90 GLY A CA 1
ATOM 636 C C . GLY A 1 90 ? 16.936 -1.076 -11.313 1.00 97.50 90 GLY A C 1
ATOM 637 O O . GLY A 1 90 ? 16.201 -1.687 -12.082 1.00 97.50 90 GLY A O 1
ATOM 638 N N . SER A 1 91 ? 18.250 -1.010 -11.502 1.00 97.00 91 SER A N 1
ATOM 639 C CA . SER A 1 91 ? 18.937 -1.679 -12.603 1.00 97.00 91 SER A CA 1
ATOM 640 C C . SER A 1 91 ? 20.219 -2.369 -12.162 1.00 97.00 91 SER A C 1
ATOM 642 O O . SER A 1 91 ? 20.941 -1.921 -11.268 1.00 97.00 91 SER A O 1
ATOM 644 N N . THR A 1 92 ? 20.514 -3.474 -12.836 1.00 96.62 92 THR A N 1
ATOM 645 C CA . THR A 1 92 ? 21.792 -4.196 -12.761 1.00 96.62 92 THR A CA 1
ATOM 646 C C . THR A 1 92 ? 22.869 -3.565 -13.654 1.00 96.62 92 THR A C 1
ATOM 648 O O . THR A 1 92 ? 24.060 -3.853 -13.502 1.00 96.62 92 THR A O 1
ATOM 651 N N . LEU A 1 93 ? 22.469 -2.683 -14.575 1.00 95.25 93 LEU A N 1
ATOM 652 C CA . LEU A 1 93 ? 23.355 -1.964 -15.485 1.00 95.25 93 LEU A CA 1
ATOM 653 C C . LEU A 1 93 ? 23.980 -0.750 -14.788 1.00 95.25 93 LEU A C 1
ATOM 655 O O . LEU A 1 93 ? 23.392 -0.175 -13.876 1.00 95.25 93 LEU A O 1
ATOM 659 N N . ALA A 1 94 ? 25.176 -0.355 -15.227 1.00 93.31 94 ALA A N 1
ATOM 660 C CA . ALA A 1 94 ? 25.714 0.967 -14.911 1.00 93.31 94 ALA A CA 1
ATOM 661 C C . ALA A 1 94 ? 25.101 2.022 -15.840 1.00 93.31 94 ALA A C 1
ATOM 663 O O . ALA A 1 94 ? 24.752 1.713 -16.979 1.00 93.31 94 ALA A O 1
ATOM 664 N N . ALA A 1 95 ? 25.048 3.273 -15.386 1.00 91.62 95 ALA A N 1
ATOM 665 C CA . ALA A 1 95 ? 24.742 4.406 -16.255 1.00 91.62 95 ALA A CA 1
ATOM 666 C C . ALA A 1 95 ? 25.855 4.633 -17.283 1.00 91.62 95 ALA A C 1
ATOM 668 O O . ALA A 1 95 ? 27.035 4.704 -16.929 1.00 91.62 95 ALA A O 1
ATOM 669 N N . THR A 1 96 ? 25.508 4.716 -18.569 1.00 86.69 96 THR A N 1
ATOM 670 C CA . THR A 1 96 ? 26.484 4.957 -19.643 1.00 86.69 96 THR A CA 1
ATOM 671 C C . THR A 1 96 ? 25.848 5.666 -20.852 1.00 86.69 96 THR A C 1
ATOM 673 O O . THR A 1 96 ? 24.842 5.178 -21.362 1.00 86.69 96 THR A O 1
ATOM 676 N N . PRO A 1 97 ? 26.442 6.763 -21.377 1.00 87.12 97 PRO A N 1
ATOM 677 C CA . PRO A 1 97 ? 27.500 7.578 -20.773 1.00 87.12 97 PRO A CA 1
ATOM 678 C C . PRO A 1 97 ? 26.945 8.550 -19.712 1.00 87.12 97 PRO A C 1
ATOM 680 O O . PRO A 1 97 ? 25.799 8.998 -19.787 1.00 87.12 97 PRO A O 1
ATOM 683 N N . GLY A 1 98 ? 27.792 8.928 -18.752 1.00 88.56 98 GLY A N 1
ATOM 684 C CA . GLY A 1 98 ? 27.525 10.015 -17.804 1.00 88.56 98 GLY A CA 1
ATOM 685 C C . GLY A 1 98 ? 26.742 9.622 -16.548 1.00 88.56 98 GLY A C 1
ATOM 686 O O . GLY A 1 98 ? 26.653 8.453 -16.181 1.00 88.56 98 GLY A O 1
ATOM 687 N N . ALA A 1 99 ? 26.214 10.640 -15.860 1.00 91.44 99 ALA A N 1
ATOM 688 C CA . ALA A 1 99 ? 25.439 10.463 -14.634 1.00 91.44 99 ALA A CA 1
ATOM 689 C C . ALA A 1 99 ? 24.142 9.675 -14.900 1.00 91.44 99 ALA A C 1
ATOM 691 O O . ALA A 1 99 ? 23.569 9.827 -15.985 1.00 91.44 99 ALA A O 1
ATOM 692 N N . PRO A 1 100 ? 23.655 8.874 -13.935 1.00 93.81 100 PRO A N 1
ATOM 693 C CA . PRO A 1 100 ? 22.376 8.188 -14.057 1.00 93.81 100 PRO A CA 1
ATOM 694 C C . PRO A 1 100 ? 21.238 9.159 -14.370 1.00 93.81 100 PRO A C 1
ATOM 696 O O . PRO A 1 100 ? 21.050 10.159 -13.678 1.00 93.81 100 PRO A O 1
ATOM 699 N N . LYS A 1 101 ? 20.491 8.863 -15.432 1.00 94.62 101 LYS A N 1
ATOM 700 C CA . LYS A 1 101 ? 19.292 9.596 -15.832 1.00 94.62 101 LYS A CA 1
ATOM 701 C C . LYS A 1 101 ? 18.254 8.616 -16.340 1.00 94.62 101 LYS A C 1
ATOM 703 O O . LYS A 1 101 ? 18.551 7.815 -17.229 1.00 94.62 101 LYS A O 1
ATOM 708 N N . ALA A 1 102 ? 17.053 8.700 -15.789 1.00 96.88 102 ALA A N 1
ATOM 709 C CA . ALA A 1 102 ? 15.887 8.017 -16.310 1.00 96.88 102 ALA A CA 1
ATOM 710 C C . ALA A 1 102 ? 14.647 8.896 -16.140 1.00 96.88 102 ALA A C 1
ATOM 712 O O . ALA A 1 102 ? 14.600 9.764 -15.271 1.00 96.88 102 ALA A O 1
ATOM 713 N N . GLU A 1 103 ? 13.662 8.685 -16.997 1.00 97.31 103 GLU A N 1
ATOM 714 C CA . GLU A 1 103 ? 12.447 9.481 -17.080 1.00 97.31 103 GLU A CA 1
ATOM 715 C C . GLU A 1 103 ? 11.265 8.568 -17.394 1.00 97.31 103 GLU A C 1
ATOM 717 O O . GLU A 1 103 ? 11.346 7.694 -18.264 1.00 97.31 103 GLU A O 1
ATOM 722 N N . HIS A 1 104 ? 10.157 8.796 -16.696 1.00 98.25 104 HIS A N 1
ATOM 723 C CA . HIS A 1 104 ? 8.872 8.166 -16.954 1.00 98.25 104 HIS A CA 1
ATOM 724 C C . HIS A 1 104 ? 7.973 9.137 -17.722 1.00 98.25 104 HIS A C 1
ATOM 726 O O . HIS A 1 104 ? 7.712 10.250 -17.276 1.00 98.25 104 HIS A O 1
ATOM 732 N N . THR A 1 105 ? 7.455 8.708 -18.865 1.00 97.88 105 THR A N 1
ATOM 733 C CA . THR A 1 105 ? 6.408 9.405 -19.616 1.00 97.88 105 THR A CA 1
ATOM 734 C C . THR A 1 105 ? 5.061 8.787 -19.241 1.00 97.88 105 THR A C 1
ATOM 736 O O . THR A 1 105 ? 4.815 7.638 -19.627 1.00 97.88 105 THR A O 1
ATOM 739 N N . PRO A 1 106 ? 4.211 9.496 -18.477 1.00 96.44 106 PRO A N 1
ATOM 740 C CA . PRO A 1 106 ? 2.910 8.982 -18.078 1.00 96.44 106 PRO A CA 1
ATOM 741 C C . PRO A 1 106 ? 1.873 9.123 -19.204 1.00 96.44 106 PRO A C 1
ATOM 743 O O . PRO A 1 106 ? 2.068 9.928 -20.123 1.00 96.44 106 PRO A O 1
ATOM 746 N N . PRO A 1 107 ? 0.735 8.410 -19.126 1.00 96.75 107 PRO A N 1
ATOM 747 C CA . PRO A 1 107 ? -0.379 8.633 -20.031 1.00 96.75 107 PRO A CA 1
ATOM 748 C C . PRO A 1 107 ? -0.964 10.041 -19.822 1.00 96.75 107 PRO A C 1
ATOM 750 O O . PRO A 1 107 ? -0.952 10.559 -18.699 1.00 96.75 107 PRO A O 1
ATOM 753 N N . PRO A 1 108 ? -1.567 10.661 -20.857 1.00 95.19 108 PRO A N 1
ATOM 754 C CA . PRO A 1 108 ? -2.220 11.968 -20.726 1.00 95.19 108 PRO A CA 1
ATOM 755 C C . PRO A 1 108 ? -3.292 12.016 -19.627 1.00 95.19 108 PRO A C 1
ATOM 757 O O . PRO A 1 108 ? -3.512 13.060 -19.012 1.00 95.19 108 PRO A O 1
ATOM 760 N N . ALA A 1 109 ? -3.936 10.876 -19.357 1.00 94.88 109 ALA A N 1
ATOM 761 C CA . ALA A 1 109 ? -4.964 10.727 -18.334 1.00 94.88 109 ALA A CA 1
ATOM 762 C C . ALA A 1 109 ? -4.433 10.913 -16.897 1.00 94.88 109 ALA A C 1
ATOM 764 O O . ALA A 1 109 ? -5.213 11.254 -16.009 1.00 94.88 109 ALA A O 1
ATOM 765 N N . LEU A 1 110 ? -3.114 10.807 -16.672 1.00 95.00 110 LEU A N 1
ATOM 766 C CA . LEU A 1 110 ? -2.492 11.120 -15.378 1.00 95.00 110 LEU A CA 1
ATOM 767 C C . LEU A 1 110 ? -2.490 12.629 -15.086 1.00 95.00 110 LEU A C 1
ATOM 769 O O . LEU A 1 110 ? -2.162 13.050 -13.981 1.00 95.00 110 LEU A O 1
ATOM 773 N N . GLN A 1 111 ? -2.828 13.462 -16.079 1.00 91.56 111 GLN A N 1
ATOM 774 C CA . GLN A 1 111 ? -2.901 14.922 -15.958 1.00 91.56 111 GLN A CA 1
ATOM 775 C C . GLN A 1 111 ? -1.575 15.569 -15.515 1.00 91.56 111 GLN A C 1
ATOM 777 O O . GLN A 1 111 ? -1.545 16.708 -15.047 1.00 91.56 111 GLN A O 1
ATOM 782 N N . ARG A 1 112 ? -0.455 14.870 -15.735 1.00 89.12 112 ARG A N 1
ATOM 783 C CA . ARG A 1 112 ? 0.907 15.379 -15.569 1.00 89.12 112 ARG A CA 1
ATOM 784 C C . ARG A 1 112 ? 1.516 15.664 -16.930 1.00 89.12 112 ARG A C 1
ATOM 786 O O . ARG A 1 112 ? 1.595 14.792 -17.787 1.00 89.12 112 ARG A O 1
ATOM 793 N N . ARG A 1 113 ? 1.904 16.922 -17.147 1.00 85.00 113 ARG A N 1
ATOM 794 C CA . ARG A 1 113 ? 2.498 17.364 -18.412 1.00 85.00 113 ARG A CA 1
ATOM 795 C C . ARG A 1 113 ? 3.982 17.010 -18.446 1.00 85.00 113 ARG A C 1
ATOM 797 O O . ARG A 1 113 ? 4.699 17.286 -17.490 1.00 85.00 113 ARG A O 1
ATOM 804 N N . GLY A 1 114 ? 4.451 16.504 -19.582 1.00 89.88 114 GLY A N 1
ATOM 805 C CA . GLY A 1 114 ? 5.857 16.154 -19.776 1.00 89.88 114 GLY A CA 1
ATOM 806 C C . GLY A 1 114 ? 6.250 14.865 -19.057 1.00 89.88 114 GLY A C 1
ATOM 807 O O . GLY A 1 114 ? 5.417 13.997 -18.815 1.00 89.88 114 GLY A O 1
ATOM 808 N N . VAL A 1 115 ? 7.538 14.742 -18.752 1.00 94.69 115 VAL A N 1
ATOM 809 C CA . VAL A 1 115 ? 8.124 13.556 -18.118 1.00 94.69 115 VAL A CA 1
ATOM 810 C C . VAL A 1 115 ? 8.237 13.726 -16.604 1.00 94.69 115 VAL A C 1
ATOM 812 O O . VAL A 1 115 ? 8.394 14.843 -16.103 1.00 94.69 115 VAL A O 1
ATOM 815 N N . LEU A 1 116 ? 8.182 12.609 -15.886 1.00 96.81 116 LEU A N 1
ATOM 816 C CA . LEU A 1 116 ? 8.509 12.495 -14.471 1.00 96.81 116 LEU A CA 1
ATOM 817 C C . LEU A 1 116 ? 9.977 12.044 -14.373 1.00 96.81 116 LEU A C 1
ATOM 819 O O . LEU A 1 116 ? 10.291 10.920 -14.782 1.00 96.81 116 LEU A O 1
ATOM 823 N N . PRO A 1 117 ? 10.899 12.907 -13.919 1.00 96.31 117 PRO A N 1
ATOM 824 C CA . PRO A 1 117 ? 12.306 12.548 -13.815 1.00 96.31 117 PRO A CA 1
ATOM 825 C C . PRO A 1 117 ? 12.510 11.566 -12.659 1.00 96.31 117 PRO A C 1
ATOM 827 O O . PRO A 1 117 ? 11.942 11.765 -11.591 1.00 96.31 117 PRO A O 1
ATOM 830 N N . LEU A 1 118 ? 13.339 10.543 -12.852 1.00 96.44 118 LEU A N 1
ATOM 831 C CA . LEU A 1 118 ? 13.788 9.645 -11.788 1.00 96.44 118 LEU A CA 1
ATOM 832 C C . LEU A 1 118 ? 15.179 10.081 -11.336 1.00 96.44 118 LEU A C 1
ATOM 834 O O . LEU A 1 118 ? 16.151 9.988 -12.093 1.00 96.44 118 LEU A O 1
ATOM 838 N N . GLU A 1 119 ? 15.265 10.582 -10.110 1.00 93.31 119 GLU A N 1
ATOM 839 C CA . GLU A 1 119 ? 16.505 11.090 -9.533 1.00 93.31 119 GLU A CA 1
ATOM 840 C C . GLU A 1 119 ? 17.214 9.960 -8.792 1.00 93.31 119 GLU A C 1
ATOM 842 O O . GLU A 1 119 ? 16.601 9.256 -8.003 1.00 93.31 119 GLU A O 1
ATOM 847 N N . THR A 1 120 ? 18.512 9.770 -9.029 1.00 89.06 120 THR A N 1
ATOM 848 C CA . THR A 1 120 ? 19.325 8.935 -8.139 1.00 89.06 120 THR A CA 1
ATOM 849 C C . THR A 1 120 ? 19.638 9.748 -6.889 1.00 89.06 120 THR A C 1
ATOM 851 O O . THR A 1 120 ? 20.327 10.770 -7.013 1.00 89.06 120 THR A O 1
ATOM 854 N N . PRO A 1 121 ? 19.221 9.314 -5.686 1.00 78.94 121 PRO A N 1
ATOM 855 C CA . PRO A 1 121 ? 19.568 10.013 -4.464 1.00 78.94 121 PRO A CA 1
ATOM 856 C C . PRO A 1 121 ? 21.083 10.114 -4.355 1.00 78.94 121 PRO A C 1
ATOM 858 O O . PRO A 1 121 ? 21.807 9.117 -4.451 1.00 78.94 121 PRO A O 1
ATOM 861 N N . ARG A 1 122 ? 21.589 11.332 -4.157 1.00 69.94 122 ARG A N 1
ATOM 862 C CA . ARG A 1 122 ? 23.002 11.503 -3.820 1.00 69.94 122 ARG A CA 1
ATOM 863 C C . ARG A 1 122 ? 23.220 10.818 -2.484 1.00 69.94 122 ARG A C 1
ATOM 865 O O . ARG A 1 122 ? 22.481 11.086 -1.538 1.00 69.94 122 ARG A O 1
ATOM 872 N N . ALA A 1 123 ? 24.244 9.971 -2.396 1.00 59.69 123 ALA A N 1
ATOM 873 C CA . ALA A 1 123 ? 24.704 9.484 -1.108 1.00 59.69 123 ALA A CA 1
ATOM 874 C C . ALA A 1 123 ? 25.010 10.711 -0.248 1.00 59.69 123 ALA A C 1
ATOM 876 O O . ALA A 1 123 ? 25.988 11.421 -0.485 1.00 59.69 123 ALA A O 1
ATOM 877 N N . THR A 1 124 ? 24.137 11.008 0.710 1.00 51.47 124 THR A N 1
ATOM 878 C CA . THR A 1 124 ? 24.518 11.913 1.780 1.00 51.47 124 THR A CA 1
ATOM 879 C C . THR A 1 124 ? 25.616 11.149 2.517 1.00 51.47 124 THR A C 1
ATOM 881 O O . THR A 1 124 ? 25.367 10.002 2.909 1.00 51.47 124 THR A O 1
ATOM 884 N N . PRO A 1 125 ? 26.840 11.700 2.665 1.00 49.81 125 PRO A N 1
ATOM 885 C CA . PRO A 1 125 ? 27.766 11.170 3.658 1.00 49.81 125 PRO A CA 1
ATOM 886 C C . PRO A 1 125 ? 26.954 10.992 4.937 1.00 49.81 125 PRO A C 1
ATOM 888 O O . PRO A 1 125 ? 26.103 11.856 5.178 1.00 49.81 125 PRO A O 1
ATOM 891 N N . PRO A 1 126 ? 27.143 9.917 5.726 1.00 50.34 126 PRO A N 1
ATOM 892 C CA . PRO A 1 126 ? 26.524 9.856 7.038 1.00 50.34 126 PRO A CA 1
ATOM 893 C C . PRO A 1 126 ? 26.766 11.221 7.659 1.00 50.34 126 PRO A C 1
ATOM 895 O O . PRO A 1 126 ? 27.928 11.624 7.785 1.00 50.34 126 PRO A O 1
ATOM 898 N N . GLY A 1 127 ? 25.695 11.991 7.888 1.00 45.88 127 GLY A N 1
ATOM 899 C CA . GLY A 1 127 ? 25.850 13.259 8.574 1.00 45.88 127 GLY A CA 1
ATOM 900 C C . GLY A 1 127 ? 26.678 12.919 9.799 1.00 45.88 127 GLY A C 1
ATOM 901 O O . GLY A 1 127 ? 26.394 11.893 10.432 1.00 45.88 127 GLY A O 1
ATOM 902 N N . GLN A 1 128 ? 27.748 13.684 10.070 1.00 41.34 128 GLN A N 1
ATOM 903 C CA . GLN A 1 128 ? 28.391 13.618 11.384 1.00 41.34 128 GLN A CA 1
ATOM 904 C C . GLN A 1 128 ? 27.247 13.486 12.368 1.00 41.34 128 GLN A C 1
ATOM 906 O O . GLN A 1 128 ? 26.355 14.332 12.250 1.00 41.34 128 GLN A O 1
ATOM 911 N N . PRO A 1 129 ? 27.185 12.409 13.180 1.00 43.94 129 PRO A N 1
ATOM 912 C CA . PRO A 1 129 ? 26.062 12.193 14.063 1.00 43.94 129 PRO A CA 1
ATOM 913 C C . PRO A 1 129 ? 25.846 13.519 14.766 1.00 43.94 129 PRO A C 1
ATOM 915 O O . PRO A 1 129 ? 26.691 13.922 15.566 1.00 43.94 129 PRO A O 1
ATOM 918 N N . GLY A 1 130 ? 24.804 14.259 14.367 1.00 44.38 130 GLY A N 1
ATOM 919 C CA . GLY A 1 130 ? 24.398 15.435 15.108 1.00 44.38 130 GLY A CA 1
ATOM 920 C C . GLY A 1 130 ? 24.192 14.847 16.477 1.00 44.38 130 GLY A C 1
ATOM 921 O O . GLY A 1 130 ? 23.456 13.859 16.544 1.00 44.38 130 GLY A O 1
ATOM 922 N N . THR A 1 131 ? 24.998 15.295 17.451 1.00 46.56 131 THR A N 1
ATOM 923 C CA . THR A 1 131 ? 25.186 14.638 18.748 1.00 46.56 131 THR A CA 1
ATOM 924 C C . THR A 1 131 ? 23.875 13.982 19.096 1.00 46.56 131 THR A C 1
ATOM 926 O O . THR A 1 131 ? 22.913 14.746 19.221 1.00 46.56 131 THR A O 1
ATOM 929 N N . PRO A 1 132 ? 23.759 12.635 19.084 1.00 49.31 132 PRO A N 1
ATOM 930 C CA . PRO A 1 132 ? 22.464 12.030 19.284 1.00 49.31 132 PRO A CA 1
ATOM 931 C C . PRO A 1 132 ? 21.956 12.631 20.580 1.00 49.31 132 PRO A C 1
ATOM 933 O O . PRO A 1 132 ? 22.545 12.397 21.638 1.00 49.31 132 PRO A O 1
ATOM 936 N N . GLY A 1 133 ? 20.908 13.458 20.504 1.00 49.72 133 GLY A N 1
ATOM 937 C CA . GLY A 1 133 ? 20.014 13.558 21.635 1.00 49.72 133 GLY A CA 1
ATOM 938 C C . GLY A 1 133 ? 19.720 12.100 21.910 1.00 49.72 133 GLY A C 1
ATOM 939 O O . GLY A 1 133 ? 19.278 11.408 20.986 1.00 49.72 133 GLY A O 1
ATOM 940 N N . GLN A 1 134 ? 20.195 11.593 23.057 1.00 47.22 134 GLN A N 1
ATOM 941 C CA . GLN A 1 134 ? 20.053 10.182 23.402 1.00 47.22 134 GLN A CA 1
ATOM 942 C C . GLN A 1 134 ? 18.646 9.792 22.977 1.00 47.22 134 GLN A C 1
ATOM 944 O O . GLN A 1 134 ? 17.745 10.533 23.375 1.00 47.22 134 GLN A O 1
ATOM 949 N N . PRO A 1 135 ? 18.459 8.752 22.135 1.00 51.91 135 PRO A N 1
ATOM 950 C CA . PRO A 1 135 ? 17.132 8.353 21.698 1.00 51.91 135 PRO A CA 1
ATOM 951 C C . PRO A 1 135 ? 16.263 8.324 22.943 1.00 51.91 135 PRO A C 1
ATOM 953 O O . PRO A 1 135 ? 16.561 7.542 23.854 1.00 51.91 135 PRO A O 1
ATOM 956 N N . GLU A 1 136 ? 15.339 9.284 23.057 1.00 55.78 136 GLU A N 1
ATOM 957 C CA . GLU A 1 136 ? 14.646 9.495 24.318 1.00 55.78 136 GLU A CA 1
ATOM 958 C C . GLU A 1 136 ? 13.890 8.204 24.553 1.00 55.78 136 GLU A C 1
ATOM 960 O O . GLU A 1 136 ? 13.049 7.809 23.743 1.00 55.78 136 GLU A O 1
ATOM 965 N N . ARG A 1 137 ? 14.316 7.455 25.575 1.00 61.34 137 ARG A N 1
ATOM 966 C CA . ARG A 1 137 ? 13.744 6.140 25.822 1.00 61.34 137 ARG A CA 1
ATOM 967 C C . ARG A 1 137 ? 12.268 6.390 26.079 1.00 61.34 137 ARG A C 1
ATOM 969 O O . ARG A 1 137 ? 11.982 7.133 27.023 1.00 61.34 137 ARG A O 1
ATOM 976 N N . PRO A 1 138 ? 11.359 5.825 25.265 1.00 63.84 138 PRO A N 1
ATOM 977 C CA . PRO A 1 138 ? 9.943 6.026 25.493 1.00 63.84 138 PRO A CA 1
ATOM 978 C C . PRO A 1 138 ? 9.656 5.597 26.929 1.00 63.84 138 PRO A C 1
ATOM 980 O O . PRO A 1 138 ? 10.017 4.494 27.346 1.00 63.84 138 PRO A O 1
ATOM 983 N N . LYS A 1 139 ? 9.132 6.530 27.722 1.00 77.50 139 LYS A N 1
ATOM 984 C CA . LYS A 1 139 ? 8.708 6.256 29.093 1.00 77.50 139 LYS A CA 1
ATOM 985 C C . LYS A 1 139 ? 7.353 5.549 29.043 1.00 77.50 139 LYS A C 1
ATOM 987 O O . LYS A 1 139 ? 6.676 5.569 28.021 1.00 77.50 139 LYS A O 1
ATOM 992 N N . GLY A 1 140 ? 6.993 4.889 30.138 1.00 87.69 140 GLY A N 1
ATOM 993 C CA . GLY A 1 140 ? 5.702 4.218 30.274 1.00 87.69 140 GLY A CA 1
ATOM 994 C C . GLY A 1 140 ? 5.618 2.859 29.582 1.00 87.69 140 GLY A C 1
ATOM 995 O O . GLY A 1 140 ? 6.589 2.095 29.527 1.00 87.69 140 GLY A O 1
ATOM 996 N N . ARG A 1 141 ? 4.410 2.516 29.129 1.00 92.25 141 ARG A N 1
ATOM 997 C CA . ARG A 1 141 ? 4.063 1.180 28.632 1.00 92.25 141 ARG A CA 1
ATOM 998 C C . ARG A 1 141 ? 3.324 1.283 27.308 1.00 92.25 141 ARG A C 1
ATOM 1000 O O . ARG A 1 141 ? 2.519 2.183 27.118 1.00 92.25 141 ARG A O 1
ATOM 1007 N N . LEU A 1 142 ? 3.533 0.319 26.419 1.00 90.69 142 LEU A N 1
ATOM 1008 C CA . LEU A 1 142 ? 2.709 0.121 25.232 1.00 90.69 142 LEU A CA 1
ATOM 1009 C C . LEU A 1 142 ? 1.671 -0.970 25.506 1.00 90.69 142 LEU A C 1
ATOM 1011 O O . LEU A 1 142 ? 2.012 -2.141 25.675 1.00 90.69 142 LEU A O 1
ATOM 1015 N N . LEU A 1 143 ? 0.403 -0.575 25.555 1.00 92.69 143 LEU A N 1
ATOM 1016 C CA . LEU A 1 143 ? -0.754 -1.450 25.687 1.00 92.69 143 LEU A CA 1
ATOM 1017 C C . LEU A 1 143 ? -1.254 -1.811 24.293 1.00 92.69 143 LEU A C 1
ATOM 1019 O O . LEU A 1 143 ? -1.596 -0.938 23.498 1.00 92.69 143 LEU A O 1
ATOM 1023 N N . ILE A 1 144 ? -1.312 -3.105 24.007 1.00 92.00 144 ILE A N 1
ATOM 1024 C CA . ILE A 1 144 ? -1.624 -3.611 22.678 1.00 92.00 144 ILE A CA 1
ATOM 1025 C C . ILE A 1 144 ? -2.926 -4.402 22.697 1.00 92.00 144 ILE A C 1
ATOM 1027 O O . ILE A 1 144 ? -3.025 -5.445 23.347 1.00 92.00 144 ILE A O 1
ATOM 1031 N N . PHE A 1 145 ? -3.888 -3.920 21.921 1.00 94.19 145 PHE A N 1
ATOM 1032 C CA . PHE A 1 145 ? -5.176 -4.540 21.657 1.00 94.19 145 PHE A CA 1
ATOM 1033 C C . PHE A 1 145 ? -5.279 -4.951 20.181 1.00 94.19 145 PHE A C 1
ATOM 1035 O O . PHE A 1 145 ? -4.585 -4.427 19.307 1.00 94.19 145 PHE A O 1
ATOM 1042 N N . TRP A 1 146 ? -6.157 -5.898 19.883 1.00 94.38 146 TRP A N 1
ATOM 1043 C CA . TRP A 1 146 ? -6.433 -6.362 18.530 1.00 94.38 146 TRP A CA 1
ATOM 1044 C C . TRP A 1 146 ? -7.832 -6.973 18.425 1.00 94.38 146 TRP A C 1
ATOM 1046 O O . TRP A 1 146 ? -8.397 -7.500 19.389 1.00 94.38 146 TRP A O 1
ATOM 1056 N N . GLY A 1 147 ? -8.357 -6.950 17.211 1.00 95.12 147 GLY A N 1
ATOM 1057 C CA . GLY A 1 147 ? -9.610 -7.567 16.825 1.00 95.12 147 GLY A CA 1
ATOM 1058 C C . GLY A 1 147 ? -10.779 -6.598 16.880 1.00 95.12 147 GLY A C 1
ATOM 1059 O O . GLY A 1 147 ? -10.794 -5.626 17.638 1.00 95.12 147 GLY A O 1
ATOM 1060 N N . CYS A 1 148 ? -11.772 -6.903 16.052 1.00 96.56 148 CYS A N 1
ATOM 1061 C CA . CYS A 1 148 ? -13.064 -6.237 16.056 1.00 96.56 148 CYS A CA 1
ATOM 1062 C C . CYS A 1 148 ? -13.997 -6.910 17.073 1.00 96.56 148 CYS A C 1
ATOM 1064 O O . CYS A 1 148 ? -14.114 -8.141 17.106 1.00 96.56 148 CYS A O 1
ATOM 1066 N N . GLY A 1 149 ? -14.674 -6.104 17.884 1.00 96.50 149 GLY A N 1
ATOM 1067 C CA . GLY A 1 149 ? -15.644 -6.545 18.879 1.00 96.50 149 GLY A CA 1
ATOM 1068 C C . GLY A 1 149 ? -15.983 -5.428 19.858 1.00 96.50 149 GLY A C 1
ATOM 1069 O O . GLY A 1 149 ? -15.222 -4.481 20.017 1.00 96.50 149 GLY A O 1
ATOM 1070 N N . GLU A 1 150 ? -17.129 -5.538 20.521 1.00 95.31 150 GLU A N 1
ATOM 1071 C CA . GLU A 1 150 ? -17.552 -4.556 21.527 1.00 95.31 150 GLU A CA 1
ATOM 1072 C C . GLU A 1 150 ? -16.641 -4.563 22.768 1.00 95.31 150 GLU A C 1
ATOM 1074 O O . GLU A 1 150 ? -16.375 -3.512 23.352 1.00 95.31 150 GLU A O 1
ATOM 1079 N N . HIS A 1 151 ? -16.084 -5.736 23.088 1.00 96.50 151 HIS A N 1
ATOM 1080 C CA . HIS A 1 151 ? -15.139 -5.962 24.178 1.00 96.50 151 HIS A CA 1
ATOM 1081 C C . HIS A 1 151 ? -13.850 -6.630 23.695 1.00 96.50 151 HIS A C 1
ATOM 1083 O O . HIS A 1 151 ? -13.862 -7.488 22.804 1.00 96.50 151 HIS A O 1
ATOM 1089 N N . ALA A 1 152 ? -12.733 -6.265 24.321 1.00 95.81 152 ALA A N 1
ATOM 1090 C CA . ALA A 1 152 ? -11.444 -6.892 24.100 1.00 95.81 152 ALA A CA 1
ATOM 1091 C C . ALA A 1 152 ? -11.500 -8.357 24.558 1.00 95.81 152 ALA A C 1
ATOM 1093 O O . ALA A 1 152 ? -11.995 -8.685 25.637 1.00 95.81 152 ALA A O 1
ATOM 1094 N N . ARG A 1 153 ? -10.994 -9.269 23.720 1.00 94.25 153 ARG A N 1
ATOM 1095 C CA . ARG A 1 153 ? -10.997 -10.705 24.034 1.00 94.25 153 ARG A CA 1
ATOM 1096 C C . ARG A 1 153 ? -10.037 -10.997 25.193 1.00 94.25 153 ARG A C 1
ATOM 1098 O O . ARG A 1 153 ? -9.090 -10.250 25.434 1.00 94.25 153 ARG A O 1
ATOM 1105 N N . ALA A 1 154 ? -10.243 -12.127 25.870 1.00 92.38 154 ALA A N 1
ATOM 1106 C CA . ALA A 1 154 ? -9.361 -12.574 26.947 1.00 92.38 154 ALA A CA 1
ATOM 1107 C C . ALA A 1 154 ? -7.878 -12.594 26.513 1.00 92.38 154 ALA A C 1
ATOM 1109 O O . ALA A 1 154 ? -7.548 -13.008 25.399 1.00 92.38 154 ALA A O 1
ATOM 1110 N N . GLY A 1 155 ? -6.986 -12.157 27.409 1.00 89.56 155 GLY A N 1
ATOM 1111 C CA . GLY A 1 155 ? -5.547 -12.034 27.135 1.00 89.56 155 GLY A CA 1
ATOM 1112 C C . GLY A 1 155 ? -5.117 -10.695 26.524 1.00 89.56 155 GLY A C 1
ATOM 1113 O O . GLY A 1 155 ? -3.979 -10.586 26.065 1.00 89.56 155 GLY A O 1
ATOM 1114 N N . GLN A 1 156 ? -6.005 -9.697 26.516 1.00 92.75 156 GLN A N 1
ATOM 1115 C CA . GLN A 1 156 ? -5.734 -8.322 26.096 1.00 92.75 156 GLN A CA 1
ATOM 1116 C C . GLN A 1 156 ? -5.901 -7.339 27.269 1.00 92.75 156 GLN A C 1
ATOM 1118 O O . GLN A 1 156 ? -6.771 -7.561 28.113 1.00 92.75 156 GLN A O 1
ATOM 1123 N N . PRO A 1 157 ? -5.122 -6.243 27.315 1.00 92.94 157 PRO A N 1
ATOM 1124 C CA . PRO A 1 157 ? -4.023 -5.922 26.406 1.00 92.94 157 PRO A CA 1
ATOM 1125 C C . PRO A 1 157 ? -2.769 -6.762 26.672 1.00 92.94 157 PRO A C 1
ATOM 1127 O O . PRO A 1 157 ? -2.521 -7.214 27.789 1.00 92.94 157 PRO A O 1
ATOM 1130 N N . VAL A 1 158 ? -1.924 -6.905 25.651 1.00 91.12 158 VAL A N 1
ATOM 1131 C CA . VAL A 1 158 ? -0.517 -7.271 25.863 1.00 91.12 158 VAL A CA 1
ATOM 1132 C C . VAL A 1 158 ? 0.245 -6.000 26.220 1.00 91.12 158 VAL A C 1
ATOM 1134 O O . VAL A 1 158 ? 0.161 -5.011 25.498 1.00 91.12 158 VAL A O 1
ATOM 1137 N N . ILE A 1 159 ? 0.973 -6.017 27.336 1.00 91.19 159 ILE A N 1
ATOM 1138 C CA . ILE A 1 159 ? 1.699 -4.849 27.843 1.00 91.19 159 ILE A CA 1
ATOM 1139 C C . ILE A 1 159 ? 3.188 -5.024 27.554 1.00 91.19 159 ILE A C 1
ATOM 1141 O O . ILE A 1 159 ? 3.814 -5.968 28.037 1.00 91.19 159 ILE A O 1
ATOM 1145 N N . ILE A 1 160 ? 3.755 -4.091 26.793 1.00 89.38 160 ILE A N 1
ATOM 1146 C CA . ILE A 1 160 ? 5.200 -3.943 26.630 1.00 89.38 160 ILE A CA 1
ATOM 1147 C C . ILE A 1 160 ? 5.653 -2.805 27.539 1.00 89.38 160 ILE A C 1
ATOM 1149 O O . ILE A 1 160 ? 5.312 -1.648 27.322 1.00 89.38 160 ILE A O 1
ATOM 1153 N N . ASP A 1 161 ? 6.419 -3.140 28.568 1.00 90.31 161 ASP A N 1
ATOM 1154 C CA . ASP A 1 161 ? 7.004 -2.163 29.481 1.00 90.31 161 ASP A CA 1
ATOM 1155 C C . ASP A 1 161 ? 8.377 -1.729 28.953 1.00 90.31 161 ASP A C 1
ATOM 1157 O O . ASP A 1 161 ? 9.301 -2.546 28.853 1.00 90.31 161 ASP A O 1
ATOM 1161 N N . PHE A 1 162 ? 8.521 -0.448 28.607 1.00 87.88 162 PHE A N 1
ATOM 1162 C CA . PHE A 1 162 ? 9.764 0.059 28.032 1.00 87.88 162 PHE A CA 1
ATOM 1163 C C . PHE A 1 162 ? 10.932 0.051 29.019 1.00 87.88 162 PHE A C 1
ATOM 1165 O O . PHE A 1 162 ? 12.077 -0.105 28.593 1.00 87.88 162 PHE A O 1
ATOM 1172 N N . ALA A 1 163 ? 10.678 0.135 30.329 1.00 87.62 163 ALA A N 1
ATOM 1173 C CA . ALA A 1 163 ? 11.728 0.006 31.334 1.00 87.62 163 ALA A CA 1
ATOM 1174 C C . ALA A 1 163 ? 12.289 -1.422 31.361 1.00 87.62 163 ALA A C 1
ATOM 1176 O O . ALA A 1 163 ? 13.500 -1.608 31.483 1.00 87.62 163 ALA A O 1
ATOM 1177 N N . ARG A 1 164 ? 11.432 -2.433 31.173 1.00 86.50 164 ARG A N 1
ATOM 1178 C CA . ARG A 1 164 ? 11.856 -3.841 31.073 1.00 86.50 164 ARG A CA 1
ATOM 1179 C C . ARG A 1 164 ? 12.566 -4.128 29.754 1.00 86.50 164 ARG A C 1
ATOM 1181 O O . ARG A 1 164 ? 13.612 -4.776 29.750 1.00 86.50 164 ARG A O 1
ATOM 1188 N N . VAL A 1 165 ? 12.068 -3.581 28.646 1.00 85.94 165 VAL A N 1
ATOM 1189 C CA . VAL A 1 165 ? 12.740 -3.670 27.339 1.00 85.94 165 VAL A CA 1
ATOM 1190 C C . VAL A 1 165 ? 14.128 -3.025 27.384 1.00 85.94 165 VAL A C 1
ATOM 1192 O O . VAL A 1 165 ? 15.087 -3.603 26.876 1.00 85.94 165 VAL A O 1
ATOM 1195 N N . ALA A 1 166 ? 14.277 -1.880 28.056 1.00 83.19 166 ALA A N 1
ATOM 1196 C CA . ALA A 1 166 ? 15.571 -1.226 28.256 1.00 83.19 166 ALA A CA 1
ATOM 1197 C C . ALA A 1 166 ? 16.562 -2.072 29.081 1.00 83.19 166 ALA A C 1
ATOM 1199 O O . ALA A 1 166 ? 17.769 -1.860 28.991 1.00 83.19 166 ALA A O 1
ATOM 1200 N N . GLN A 1 167 ? 16.066 -3.046 29.849 1.00 85.25 167 GLN A N 1
ATOM 1201 C CA . GLN A 1 167 ? 16.857 -4.050 30.569 1.00 85.25 167 GLN A CA 1
ATOM 1202 C C . GLN A 1 167 ? 17.091 -5.328 29.736 1.00 85.25 167 GLN A C 1
ATOM 1204 O O . GLN A 1 167 ? 17.546 -6.338 30.267 1.00 85.25 167 GLN A O 1
ATOM 1209 N N . GLY A 1 168 ? 16.762 -5.314 28.440 1.00 82.00 168 GLY A N 1
ATOM 1210 C CA . GLY A 1 168 ? 16.908 -6.452 27.529 1.00 82.00 168 GLY A CA 1
ATOM 1211 C C . GLY A 1 168 ? 15.776 -7.482 27.605 1.00 82.00 168 GLY A C 1
ATOM 1212 O O . GLY A 1 168 ? 15.851 -8.512 26.937 1.00 82.00 168 GLY A O 1
ATOM 1213 N N . GLN A 1 169 ? 14.718 -7.229 28.383 1.00 82.06 169 GLN A N 1
ATOM 1214 C CA . GLN A 1 169 ? 13.590 -8.150 28.536 1.00 82.06 169 GLN A CA 1
ATOM 1215 C C . GLN A 1 169 ? 12.525 -7.879 27.469 1.00 82.06 169 GLN A C 1
ATOM 1217 O O . GLN A 1 169 ? 11.575 -7.128 27.690 1.00 82.06 169 GLN A O 1
ATOM 1222 N N . TRP A 1 170 ? 12.677 -8.506 26.305 1.00 78.69 170 TRP A N 1
ATOM 1223 C CA . TRP A 1 170 ? 11.661 -8.458 25.255 1.00 78.69 170 TRP A CA 1
ATOM 1224 C C . TRP A 1 170 ? 10.555 -9.493 25.498 1.00 78.69 170 TRP A C 1
ATOM 1226 O O . TRP A 1 170 ? 10.863 -10.671 25.700 1.00 78.69 170 TRP A O 1
ATOM 1236 N N . PRO A 1 171 ? 9.268 -9.099 25.444 1.00 74.56 171 PRO A N 1
ATOM 1237 C CA . PRO A 1 171 ? 8.172 -10.058 25.492 1.00 74.56 171 PRO A CA 1
ATOM 1238 C C . PRO A 1 171 ? 8.243 -11.022 24.302 1.00 74.56 171 PRO A C 1
ATOM 1240 O O . PRO A 1 171 ? 8.430 -10.607 23.157 1.00 74.56 171 PRO A O 1
ATOM 1243 N N . THR A 1 172 ? 8.078 -12.317 24.560 1.00 78.12 172 THR A N 1
ATOM 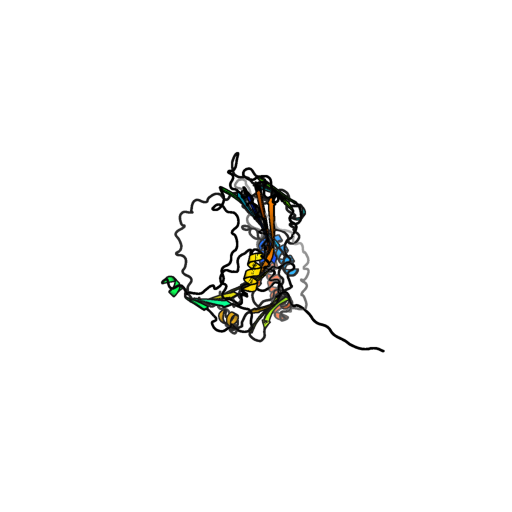1244 C CA . THR A 1 172 ? 8.011 -13.343 23.513 1.00 78.12 172 THR A CA 1
ATOM 1245 C C . THR A 1 172 ? 6.584 -13.478 22.974 1.00 78.12 172 THR A C 1
ATOM 1247 O O . THR A 1 172 ? 5.611 -13.132 23.643 1.00 78.12 172 THR A O 1
ATOM 1250 N N . GLY A 1 173 ? 6.438 -13.968 21.737 1.00 73.38 173 GLY A N 1
ATOM 1251 C CA . GLY A 1 173 ? 5.118 -14.240 21.151 1.00 73.38 173 GLY A CA 1
ATOM 1252 C C . GLY A 1 173 ? 4.275 -12.989 20.875 1.00 73.38 173 GLY A C 1
ATOM 1253 O O . GLY A 1 173 ? 3.046 -13.055 20.936 1.00 73.38 173 GLY A O 1
ATOM 1254 N N . LEU A 1 174 ? 4.935 -11.857 20.602 1.00 73.75 174 LEU A N 1
ATOM 1255 C CA . LEU A 1 174 ? 4.268 -10.614 20.229 1.00 73.75 174 LEU A CA 1
ATOM 1256 C C . LEU A 1 174 ? 3.527 -10.790 18.902 1.00 73.75 174 LEU A C 1
ATOM 1258 O O . LEU A 1 174 ? 2.315 -10.668 18.893 1.00 73.75 174 LEU A O 1
ATOM 1262 N N . SER A 1 175 ? 4.189 -11.163 17.807 1.00 79.00 175 SER A N 1
ATOM 1263 C CA . SER A 1 175 ? 3.479 -11.499 16.566 1.00 79.00 175 SER A CA 1
ATOM 1264 C C . SER A 1 175 ? 3.408 -13.008 16.354 1.00 79.00 175 SER A C 1
ATOM 1266 O O . SER A 1 175 ? 4.385 -13.725 16.554 1.00 79.00 175 SER A O 1
ATOM 1268 N N . SER A 1 176 ? 2.244 -13.470 15.918 1.00 77.25 176 SER A N 1
ATOM 1269 C CA . SER A 1 176 ? 1.979 -14.829 15.435 1.00 77.25 176 SER A CA 1
ATOM 1270 C C . SER A 1 176 ? 2.003 -14.919 13.908 1.00 77.25 176 SER A C 1
ATOM 1272 O O . SER A 1 176 ? 1.928 -16.014 13.359 1.00 77.25 176 SER A O 1
ATOM 1274 N N . VAL A 1 177 ? 2.122 -13.773 13.229 1.00 81.56 177 VAL A N 1
ATOM 1275 C CA . VAL A 1 177 ? 2.044 -13.660 11.772 1.00 81.56 177 VAL A CA 1
ATOM 1276 C C . VAL A 1 177 ? 3.212 -12.823 11.258 1.00 81.56 177 VAL A C 1
ATOM 1278 O O . VAL A 1 177 ? 3.512 -11.748 11.782 1.00 81.56 177 VAL A O 1
ATOM 1281 N N . THR A 1 178 ? 3.874 -13.317 10.217 1.00 82.62 178 THR A N 1
ATOM 1282 C CA . THR A 1 178 ? 4.896 -12.582 9.460 1.00 82.62 178 THR A CA 1
ATOM 1283 C C . THR A 1 178 ? 4.293 -12.119 8.145 1.00 82.62 178 THR A C 1
ATOM 1285 O O . THR A 1 178 ? 3.507 -12.855 7.554 1.00 82.62 178 THR A O 1
ATOM 1288 N N . VAL A 1 179 ? 4.659 -10.923 7.683 1.00 83.25 179 VAL A N 1
ATOM 1289 C CA . VAL A 1 179 ? 4.223 -10.400 6.381 1.00 83.25 179 VAL A CA 1
ATOM 1290 C C . VAL A 1 179 ? 5.356 -10.493 5.382 1.00 83.25 179 VAL A C 1
ATOM 1292 O O . VAL A 1 179 ? 6.419 -9.905 5.571 1.00 83.25 179 VAL A O 1
ATOM 1295 N N . ASN A 1 180 ? 5.100 -11.198 4.292 1.00 85.06 180 ASN A N 1
ATOM 1296 C CA . ASN A 1 180 ? 5.984 -11.297 3.147 1.00 85.06 180 ASN A CA 1
ATOM 1297 C C . ASN A 1 180 ? 5.611 -10.212 2.135 1.00 85.06 180 ASN A C 1
ATOM 1299 O O . ASN A 1 180 ? 4.974 -10.475 1.116 1.00 85.06 180 ASN A O 1
ATOM 1303 N N . ALA A 1 181 ? 6.003 -8.974 2.435 1.00 81.12 181 ALA A N 1
ATOM 1304 C CA . ALA A 1 181 ? 5.885 -7.847 1.519 1.00 81.12 181 ALA A CA 1
ATOM 1305 C C . ALA A 1 181 ? 7.253 -7.578 0.863 1.00 81.12 181 ALA A C 1
ATOM 1307 O O . ALA A 1 181 ? 8.200 -7.193 1.556 1.00 81.12 181 ALA A O 1
ATOM 1308 N N . PRO A 1 182 ? 7.395 -7.797 -0.457 1.00 84.31 182 PRO A N 1
ATOM 1309 C CA . PRO A 1 182 ? 8.615 -7.463 -1.179 1.00 84.31 182 PRO A CA 1
ATOM 1310 C C . PRO A 1 182 ? 8.953 -5.973 -1.041 1.00 84.31 182 PRO A C 1
ATOM 1312 O O . PRO A 1 182 ? 8.073 -5.116 -1.148 1.00 84.31 182 PRO A O 1
ATOM 1315 N N . ARG A 1 183 ? 10.236 -5.661 -0.833 1.00 86.50 183 ARG A N 1
ATOM 1316 C CA . ARG A 1 183 ? 10.724 -4.274 -0.804 1.00 86.50 183 ARG A CA 1
ATOM 1317 C C . ARG A 1 183 ? 10.899 -3.740 -2.226 1.00 86.50 183 ARG A C 1
ATOM 1319 O O . ARG A 1 183 ? 11.332 -4.517 -3.082 1.00 86.50 183 ARG A O 1
ATOM 1326 N N . PRO A 1 184 ? 10.608 -2.451 -2.470 1.00 90.88 184 PRO A N 1
ATOM 1327 C CA . PRO A 1 184 ? 10.877 -1.840 -3.762 1.00 90.88 184 PRO A CA 1
ATOM 1328 C C . PRO A 1 184 ? 12.374 -1.864 -4.101 1.00 90.88 184 PRO A C 1
ATOM 1330 O O . PRO A 1 184 ? 13.218 -2.082 -3.217 1.00 90.88 184 PRO A O 1
ATOM 1333 N N . PRO A 1 185 ? 12.723 -1.653 -5.384 1.00 93.56 185 PRO A N 1
ATOM 1334 C CA . PRO A 1 185 ? 14.078 -1.303 -5.771 1.00 93.56 185 PRO A CA 1
ATOM 1335 C C . PRO A 1 185 ? 14.638 -0.175 -4.900 1.00 93.56 185 PRO A C 1
ATOM 1337 O O . PRO A 1 185 ? 13.898 0.660 -4.399 1.00 93.56 185 PRO A O 1
ATOM 1340 N N . GLY A 1 186 ? 15.950 -0.161 -4.694 1.00 91.25 186 GLY A N 1
ATOM 1341 C CA . GLY A 1 186 ? 16.589 0.827 -3.836 1.00 91.25 186 GLY A CA 1
ATOM 1342 C C . GLY A 1 186 ? 18.094 0.886 -4.045 1.00 91.25 186 GLY A C 1
ATOM 1343 O O . GLY A 1 186 ? 18.697 -0.010 -4.642 1.00 91.25 186 GLY A O 1
ATOM 1344 N N . VAL A 1 187 ? 18.711 1.931 -3.492 1.00 88.44 187 VAL A N 1
ATOM 1345 C CA . VAL A 1 187 ? 20.152 2.211 -3.627 1.00 88.44 187 VAL A CA 1
ATOM 1346 C C . VAL A 1 187 ? 21.061 1.087 -3.115 1.00 88.44 187 VAL A C 1
ATOM 1348 O O . VAL A 1 187 ? 22.185 0.950 -3.581 1.00 88.44 187 VAL A O 1
ATOM 1351 N N . THR A 1 188 ? 20.593 0.272 -2.165 1.00 88.19 188 THR A N 1
ATOM 1352 C CA . THR A 1 188 ? 21.360 -0.852 -1.599 1.00 88.19 188 THR A CA 1
ATOM 1353 C C . THR A 1 188 ? 21.111 -2.180 -2.310 1.00 88.19 188 THR A C 1
ATOM 1355 O O . THR A 1 188 ? 21.857 -3.131 -2.093 1.00 88.19 188 THR A O 1
ATOM 1358 N N . THR A 1 189 ? 20.065 -2.272 -3.135 1.00 90.69 189 THR A N 1
ATOM 1359 C CA . THR A 1 189 ? 19.642 -3.524 -3.780 1.00 90.69 189 THR A CA 1
ATOM 1360 C C . THR A 1 189 ? 19.973 -3.569 -5.268 1.00 90.69 189 THR A C 1
ATOM 1362 O O . THR A 1 189 ? 19.954 -4.648 -5.854 1.00 90.69 189 THR A O 1
ATOM 1365 N N . HIS A 1 190 ? 20.292 -2.426 -5.882 1.00 94.56 190 HIS A N 1
ATOM 1366 C CA . HIS A 1 190 ? 20.554 -2.306 -7.315 1.00 94.56 190 HIS A CA 1
ATOM 1367 C C . HIS A 1 190 ? 21.818 -1.492 -7.595 1.00 94.56 190 HIS A C 1
ATOM 1369 O O . HIS A 1 190 ? 22.197 -0.612 -6.826 1.00 94.56 190 HIS A O 1
ATOM 1375 N N . ARG A 1 191 ? 22.471 -1.778 -8.728 1.00 94.56 191 ARG A N 1
ATOM 1376 C CA . ARG A 1 191 ? 23.713 -1.106 -9.141 1.00 94.56 191 ARG A CA 1
ATOM 1377 C C . ARG A 1 191 ? 23.477 0.353 -9.517 1.00 94.56 191 ARG A C 1
ATOM 1379 O O . ARG A 1 191 ? 24.334 1.202 -9.291 1.00 94.56 191 ARG A O 1
ATOM 1386 N N . THR A 1 192 ? 22.353 0.642 -10.155 1.00 95.00 192 THR A N 1
ATOM 1387 C CA . THR A 1 192 ? 21.911 2.005 -10.451 1.00 95.00 192 THR A CA 1
ATOM 1388 C C . THR A 1 192 ? 20.427 2.102 -10.140 1.00 95.00 192 THR A C 1
ATOM 1390 O O . THR A 1 192 ? 19.682 1.144 -10.356 1.00 95.00 192 THR A O 1
ATOM 1393 N N . TYR A 1 193 ? 20.023 3.232 -9.573 1.00 95.81 193 TYR A N 1
ATOM 1394 C CA . TYR A 1 193 ? 18.695 3.434 -9.015 1.00 95.81 193 TYR A CA 1
ATOM 1395 C C . TYR A 1 193 ? 18.195 4.844 -9.316 1.00 95.81 193 TYR A C 1
ATOM 1397 O O . TYR A 1 193 ? 19.008 5.765 -9.376 1.00 95.81 193 TYR A O 1
ATOM 1405 N N . GLY A 1 194 ? 16.890 5.027 -9.450 1.00 96.06 194 GLY A N 1
ATOM 1406 C CA . GLY A 1 194 ? 16.276 6.347 -9.421 1.00 96.06 194 GLY A CA 1
ATOM 1407 C C . GLY A 1 194 ? 14.825 6.279 -8.978 1.00 96.06 194 GLY A C 1
ATOM 1408 O O . GLY A 1 194 ? 14.133 5.308 -9.289 1.00 96.06 194 GLY A O 1
ATOM 1409 N N . ASP A 1 195 ? 14.381 7.318 -8.281 1.00 96.19 195 ASP A N 1
ATOM 1410 C CA . ASP A 1 195 ? 13.043 7.394 -7.709 1.00 96.19 195 ASP A CA 1
ATOM 1411 C C . ASP A 1 195 ? 12.301 8.686 -8.027 1.00 96.19 195 ASP A C 1
ATOM 1413 O O . ASP A 1 195 ? 12.873 9.697 -8.449 1.00 96.19 195 ASP A O 1
ATOM 1417 N N . TRP A 1 196 ? 10.989 8.612 -7.842 1.00 95.44 196 TRP A N 1
ATOM 1418 C CA . TRP A 1 196 ? 10.064 9.730 -7.866 1.00 95.44 196 TRP A CA 1
ATOM 1419 C C . TRP A 1 196 ? 8.938 9.465 -6.856 1.00 95.44 196 TRP A C 1
ATOM 1421 O O . TRP A 1 196 ? 8.470 8.330 -6.784 1.00 95.44 196 TRP A O 1
ATOM 1431 N N . PRO A 1 197 ? 8.441 10.464 -6.109 1.00 94.06 197 PRO A N 1
ATOM 1432 C CA . PRO A 1 197 ? 8.780 11.887 -6.171 1.00 94.06 197 PRO A CA 1
ATOM 1433 C C . PRO A 1 197 ? 10.198 12.213 -5.694 1.00 94.06 197 PRO A C 1
ATOM 1435 O O . PRO A 1 197 ? 10.807 11.448 -4.962 1.00 94.06 197 PRO A O 1
ATOM 1438 N N . ASN A 1 198 ? 10.731 13.359 -6.116 1.00 92.44 198 ASN A N 1
ATOM 1439 C CA . ASN A 1 198 ? 12.096 13.786 -5.801 1.00 92.44 198 ASN A CA 1
ATOM 1440 C C . ASN A 1 198 ? 12.234 15.318 -5.779 1.00 92.44 198 ASN A C 1
ATOM 1442 O O . ASN A 1 198 ? 11.247 16.058 -5.734 1.00 92.44 198 ASN A O 1
ATOM 1446 N N . SER A 1 199 ? 13.468 15.825 -5.752 1.00 89.06 199 SER A N 1
ATOM 1447 C CA . SER A 1 199 ? 13.740 17.258 -5.603 1.00 89.06 199 SER A CA 1
ATOM 1448 C C . SER A 1 199 ? 13.641 18.051 -6.915 1.00 89.06 199 SER A C 1
ATOM 1450 O O . SER A 1 199 ? 13.573 19.282 -6.888 1.00 89.06 199 SER A O 1
ATOM 1452 N N . ILE A 1 200 ? 13.580 17.374 -8.067 1.00 86.88 200 ILE A N 1
ATOM 1453 C CA . ILE A 1 200 ? 13.616 18.004 -9.390 1.00 86.88 200 ILE A CA 1
ATOM 1454 C C . ILE A 1 200 ? 12.270 18.673 -9.685 1.00 86.88 200 ILE A C 1
ATOM 1456 O O . ILE A 1 200 ? 11.244 18.019 -9.816 1.00 86.88 200 ILE A O 1
ATOM 1460 N N . ARG A 1 201 ? 12.248 20.001 -9.810 1.00 86.88 201 ARG A N 1
ATOM 1461 C CA . ARG A 1 201 ? 11.029 20.782 -10.093 1.00 86.88 201 ARG A CA 1
ATOM 1462 C C . ARG A 1 201 ? 10.902 21.121 -11.589 1.00 86.88 201 ARG A C 1
ATOM 1464 O O . ARG A 1 201 ? 11.923 21.225 -12.266 1.00 86.88 201 ARG A O 1
ATOM 1471 N N . PRO A 1 202 ? 9.674 21.323 -12.116 1.00 83.38 202 PRO A N 1
ATOM 1472 C CA . PRO A 1 202 ? 8.386 21.300 -11.409 1.00 83.38 202 PRO A CA 1
ATOM 1473 C C . PRO A 1 202 ? 7.801 19.894 -11.217 1.00 83.38 202 PRO A C 1
ATOM 1475 O O . PRO A 1 202 ? 7.019 19.705 -10.302 1.00 83.38 202 PRO A O 1
ATOM 1478 N N . ASN A 1 203 ? 8.207 18.908 -12.021 1.00 86.31 203 ASN A N 1
ATOM 1479 C CA . ASN A 1 203 ? 7.565 17.590 -12.103 1.00 86.31 203 ASN A CA 1
ATOM 1480 C C . ASN A 1 203 ? 8.073 16.566 -11.076 1.00 86.31 203 ASN A C 1
ATOM 1482 O O . ASN A 1 203 ? 8.057 15.381 -11.377 1.00 86.31 203 ASN A O 1
ATOM 1486 N N . GLY A 1 204 ? 8.564 16.982 -9.912 1.00 84.31 204 GLY A N 1
ATOM 1487 C CA . GLY A 1 204 ? 9.120 16.086 -8.885 1.00 84.31 204 GLY A CA 1
ATOM 1488 C C . GLY A 1 204 ? 8.151 15.766 -7.753 1.00 84.31 204 GLY A C 1
ATOM 1489 O O . GLY A 1 204 ? 8.539 15.088 -6.811 1.00 84.31 204 GLY A O 1
ATOM 1490 N N . ASP A 1 205 ? 6.927 16.293 -7.790 1.00 85.38 205 ASP A N 1
ATOM 1491 C CA . ASP A 1 205 ? 5.952 16.194 -6.706 1.00 85.38 205 ASP A CA 1
ATOM 1492 C C . ASP A 1 205 ? 4.987 15.009 -6.873 1.00 85.38 205 ASP A C 1
ATOM 1494 O O . ASP A 1 205 ? 4.370 14.833 -7.920 1.00 85.38 205 ASP A O 1
ATOM 1498 N N . GLY A 1 206 ? 4.827 14.216 -5.809 1.00 83.00 206 GLY A N 1
ATOM 1499 C CA . GLY A 1 206 ? 4.100 12.938 -5.842 1.00 83.00 206 GLY A CA 1
ATOM 1500 C C . GLY A 1 206 ? 2.575 13.049 -5.793 1.00 83.00 206 GLY A C 1
ATOM 1501 O O . GLY A 1 206 ? 1.879 12.068 -6.054 1.00 83.00 206 GLY A O 1
ATOM 1502 N N . GLY A 1 207 ? 2.051 14.224 -5.432 1.00 84.44 207 GLY A N 1
ATOM 1503 C CA . GLY A 1 207 ? 0.628 14.445 -5.182 1.00 84.44 207 GLY A CA 1
ATOM 1504 C C . GLY A 1 207 ? -0.154 14.666 -6.469 1.00 84.44 207 GLY A C 1
ATOM 1505 O O . GLY A 1 207 ? 0.079 15.620 -7.191 1.00 84.44 207 GLY A O 1
ATOM 1506 N N . LEU A 1 208 ? -1.115 13.816 -6.782 1.00 88.44 208 LEU A N 1
ATOM 1507 C CA . LEU A 1 208 ? -1.950 13.876 -7.978 1.00 88.44 208 LEU A CA 1
ATOM 1508 C C . LEU A 1 208 ? -3.387 14.279 -7.618 1.00 88.44 208 LEU A C 1
ATOM 1510 O O . LEU A 1 208 ? -3.869 14.067 -6.503 1.00 88.44 208 LEU A O 1
ATOM 1514 N N . GLN A 1 209 ? -4.106 14.855 -8.583 1.00 86.06 209 GLN A N 1
ATOM 1515 C CA . GLN A 1 209 ? -5.527 15.162 -8.398 1.00 86.06 209 GLN A CA 1
ATOM 1516 C C . GLN A 1 209 ? -6.327 13.858 -8.304 1.00 86.06 209 GLN A C 1
ATOM 1518 O O . GLN A 1 209 ? -6.003 12.908 -9.014 1.00 86.06 209 GLN A O 1
ATOM 1523 N N . GLY A 1 210 ? -7.415 13.824 -7.528 1.00 87.69 210 GLY A N 1
ATOM 1524 C CA . GLY A 1 210 ? -8.308 12.655 -7.467 1.00 87.69 210 GLY A CA 1
ATOM 1525 C C . GLY A 1 210 ? -8.990 12.294 -8.800 1.00 87.69 210 GLY A C 1
ATOM 1526 O O . GLY A 1 210 ? -9.588 11.235 -8.918 1.00 87.69 210 GLY A O 1
ATOM 1527 N N . THR A 1 211 ? -8.894 13.154 -9.820 1.00 89.81 211 THR A N 1
ATOM 1528 C CA . THR A 1 211 ? -9.332 12.888 -11.203 1.00 89.81 211 THR A CA 1
ATOM 1529 C C . THR A 1 211 ? -8.236 12.307 -12.101 1.00 89.81 211 THR A C 1
ATOM 1531 O O . THR A 1 211 ? -8.486 12.074 -13.282 1.00 89.81 211 THR A O 1
ATOM 1534 N N . SER A 1 212 ? -7.015 12.134 -11.588 1.00 93.69 212 SER A N 1
ATOM 1535 C CA . SER A 1 212 ? -5.886 11.586 -12.353 1.00 93.69 212 SER A CA 1
ATOM 1536 C C . SER A 1 212 ? -6.064 10.084 -12.529 1.00 93.69 212 SER A C 1
ATOM 1538 O O . SER A 1 212 ? -6.448 9.411 -11.577 1.00 93.69 212 SER A O 1
ATOM 1540 N N . SER A 1 213 ? -5.721 9.564 -13.703 1.00 96.69 213 SER A N 1
ATOM 1541 C CA . SER A 1 213 ? -5.846 8.144 -14.032 1.00 96.69 213 SER A CA 1
ATOM 1542 C C . SER A 1 213 ? -4.503 7.542 -14.438 1.00 96.69 213 SER A C 1
ATOM 1544 O O . SER A 1 213 ? -3.714 8.185 -15.133 1.00 96.69 213 SER A O 1
ATOM 1546 N N . LEU A 1 214 ? -4.250 6.301 -14.022 1.00 96.75 214 LEU A N 1
ATOM 1547 C CA . LEU A 1 214 ? -3.099 5.513 -14.479 1.00 96.75 214 LEU A CA 1
ATOM 1548 C C . LEU A 1 214 ? -3.352 4.832 -15.819 1.00 96.75 214 LEU A C 1
ATOM 1550 O O . LEU A 1 214 ? -2.411 4.340 -16.420 1.00 96.75 214 LEU A O 1
ATOM 1554 N N . LEU A 1 215 ? -4.592 4.775 -16.299 1.00 97.81 215 LEU A N 1
ATOM 1555 C CA . LEU A 1 215 ? -4.925 3.958 -17.459 1.00 97.81 215 LEU A CA 1
ATOM 1556 C C . LEU A 1 215 ? -4.215 4.437 -18.728 1.00 97.81 215 LEU A C 1
ATOM 1558 O O . LEU A 1 215 ? -4.255 5.616 -19.092 1.00 97.81 215 LEU A O 1
ATOM 1562 N N . GLY A 1 216 ? -3.635 3.476 -19.446 1.00 97.12 216 GLY A N 1
ATOM 1563 C CA . GLY A 1 216 ? -3.010 3.701 -20.742 1.00 97.12 216 GLY A CA 1
ATOM 1564 C C . GLY A 1 216 ? -1.533 3.334 -20.783 1.00 97.12 216 GLY A C 1
ATOM 1565 O O . GLY A 1 216 ? -1.016 2.599 -19.942 1.00 97.12 216 GLY A O 1
ATOM 1566 N N . GLU A 1 217 ? -0.875 3.801 -21.840 1.00 98.06 217 GLU A N 1
ATOM 1567 C CA . GLU A 1 217 ? 0.531 3.513 -22.102 1.00 98.06 217 GLU A CA 1
ATOM 1568 C C . GLU A 1 217 ? 1.450 4.392 -21.246 1.00 98.06 217 GLU A C 1
ATOM 1570 O O . GLU A 1 217 ? 1.279 5.608 -21.160 1.00 98.06 217 GLU A O 1
ATOM 1575 N N . HIS A 1 218 ? 2.469 3.756 -20.679 1.00 98.38 218 HIS A N 1
ATOM 1576 C CA . HIS A 1 218 ? 3.595 4.383 -20.009 1.00 98.38 218 HIS A CA 1
ATOM 1577 C C . HIS A 1 218 ? 4.889 4.024 -20.735 1.00 98.38 218 HIS A C 1
ATOM 1579 O O . HIS A 1 218 ? 5.063 2.900 -21.225 1.00 98.38 218 HIS A O 1
ATOM 1585 N N . VAL A 1 219 ? 5.826 4.969 -20.751 1.00 98.38 219 VAL A N 1
ATOM 1586 C CA . VAL A 1 219 ? 7.144 4.769 -21.359 1.00 98.38 219 VAL A CA 1
ATOM 1587 C C . VAL A 1 219 ? 8.233 5.178 -20.386 1.00 98.38 219 VAL A C 1
ATOM 1589 O O . VAL A 1 219 ? 8.251 6.311 -19.917 1.00 98.38 219 VAL A O 1
ATOM 1592 N N . LEU A 1 220 ? 9.175 4.283 -20.123 1.00 98.06 220 LEU A N 1
ATOM 1593 C CA . LEU A 1 220 ? 10.358 4.552 -19.322 1.00 98.06 220 LEU A CA 1
ATOM 1594 C C . LEU A 1 220 ? 11.599 4.551 -20.212 1.00 98.06 220 LEU A C 1
ATOM 1596 O O . LEU A 1 220 ? 11.817 3.612 -20.978 1.00 98.06 220 LEU A O 1
ATOM 1600 N N . ARG A 1 221 ? 12.434 5.582 -20.087 1.00 97.50 221 ARG A N 1
ATOM 1601 C CA . ARG A 1 221 ? 13.719 5.686 -20.792 1.00 97.50 221 ARG A CA 1
ATOM 1602 C C . ARG A 1 221 ? 14.817 6.086 -19.829 1.00 97.50 221 ARG A C 1
ATOM 1604 O O . ARG A 1 221 ? 14.562 6.816 -18.881 1.00 97.50 221 ARG A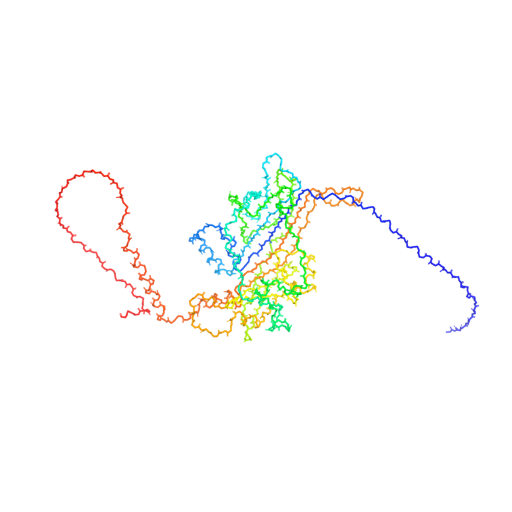 O 1
ATOM 1611 N N . GLY A 1 222 ? 16.046 5.663 -20.091 1.00 96.31 222 GLY A N 1
ATOM 1612 C CA . GLY A 1 222 ? 17.200 6.103 -19.317 1.00 96.31 222 GLY A CA 1
ATOM 1613 C C . GLY A 1 222 ? 18.512 5.528 -19.830 1.00 96.31 222 GLY A C 1
ATOM 1614 O O . GLY A 1 222 ? 18.522 4.625 -20.658 1.00 96.31 222 GLY A O 1
ATOM 1615 N N . ASN A 1 223 ? 19.631 6.038 -19.320 1.00 96.31 223 ASN A N 1
ATOM 1616 C CA . ASN A 1 223 ? 20.976 5.591 -19.713 1.00 96.31 223 ASN A CA 1
ATOM 1617 C C . ASN A 1 223 ? 21.504 4.400 -18.890 1.00 96.31 223 ASN A C 1
ATOM 1619 O O . ASN A 1 223 ? 22.672 4.038 -19.003 1.00 96.31 223 ASN A O 1
ATOM 1623 N N . TYR A 1 224 ? 20.656 3.808 -18.048 1.00 96.38 224 TYR A N 1
ATOM 1624 C CA . TYR A 1 224 ? 20.945 2.608 -17.258 1.00 96.38 224 TYR A CA 1
ATOM 1625 C C . TYR A 1 224 ? 19.805 1.582 -17.318 1.00 96.38 224 TYR A C 1
ATOM 1627 O O . TYR A 1 224 ? 19.764 0.652 -16.518 1.00 96.38 224 TYR A O 1
ATOM 1635 N N . THR A 1 225 ? 18.865 1.731 -18.249 1.00 96.75 225 THR A N 1
ATOM 1636 C CA . THR A 1 225 ? 17.734 0.815 -18.433 1.00 96.75 225 THR A CA 1
ATOM 1637 C C . THR A 1 225 ? 17.447 0.637 -19.924 1.00 96.75 225 THR A C 1
ATOM 1639 O O . THR A 1 225 ? 17.600 1.604 -20.671 1.00 96.75 225 THR A O 1
ATOM 1642 N N . PRO A 1 226 ? 17.013 -0.551 -20.389 1.00 96.44 226 PRO A N 1
ATOM 1643 C CA . PRO A 1 226 ? 16.320 -0.637 -21.674 1.00 96.44 226 PRO A CA 1
ATOM 1644 C C . PRO A 1 226 ? 15.081 0.279 -21.680 1.00 96.44 226 PRO A C 1
ATOM 1646 O O . PRO A 1 226 ? 14.541 0.599 -20.613 1.00 96.44 226 PRO A O 1
ATOM 1649 N N . GLU A 1 227 ? 14.623 0.693 -22.868 1.00 97.38 227 GLU A N 1
ATOM 1650 C CA . GLU A 1 227 ? 13.311 1.342 -22.989 1.00 97.38 227 GLU A CA 1
ATOM 1651 C C . GLU A 1 227 ? 12.237 0.348 -22.532 1.00 97.38 227 GLU A C 1
ATOM 1653 O O . GLU A 1 227 ? 12.173 -0.779 -23.026 1.00 97.38 227 GLU A O 1
ATOM 1658 N N . MET A 1 228 ? 11.398 0.762 -21.584 1.00 98.31 228 MET A N 1
ATOM 1659 C CA . MET A 1 228 ? 10.251 -0.029 -21.147 1.00 98.31 228 MET A CA 1
ATOM 1660 C C . MET A 1 228 ? 8.986 0.631 -21.659 1.00 98.31 228 MET A C 1
ATOM 1662 O O . MET A 1 228 ? 8.758 1.814 -21.410 1.00 98.31 228 MET A O 1
ATOM 1666 N N . ARG A 1 229 ? 8.143 -0.137 -22.340 1.00 98.38 229 ARG A N 1
ATOM 1667 C CA . ARG A 1 229 ? 6.836 0.317 -22.802 1.00 98.38 229 ARG A CA 1
ATOM 1668 C C . ARG A 1 229 ? 5.795 -0.658 -22.294 1.00 98.38 229 ARG A C 1
ATOM 1670 O O . ARG A 1 229 ? 5.870 -1.849 -22.586 1.00 98.38 229 ARG A O 1
ATOM 1677 N N . PHE A 1 230 ? 4.874 -0.167 -21.479 1.00 98.38 230 PHE A N 1
ATOM 1678 C CA . PHE A 1 230 ? 3.894 -1.007 -20.803 1.00 98.38 230 PHE A CA 1
ATOM 1679 C C . PHE A 1 230 ? 2.556 -0.284 -20.676 1.00 98.38 230 PHE A C 1
ATOM 1681 O O . PHE A 1 230 ? 2.500 0.941 -20.679 1.00 98.38 230 PHE A O 1
ATOM 1688 N N . THR A 1 231 ? 1.468 -1.046 -20.578 1.00 98.25 231 THR A N 1
ATOM 1689 C CA . THR A 1 231 ? 0.116 -0.497 -20.414 1.00 98.25 231 THR A CA 1
ATOM 1690 C C . THR A 1 231 ? -0.409 -0.823 -19.025 1.00 98.25 231 THR A C 1
ATOM 1692 O O . THR A 1 231 ? -0.473 -1.997 -18.647 1.00 98.25 231 THR A O 1
ATOM 1695 N N . ALA A 1 232 ? -0.807 0.201 -18.275 1.00 97.94 232 ALA A N 1
ATOM 1696 C CA . ALA A 1 232 ? -1.560 0.021 -17.045 1.00 97.94 232 ALA A CA 1
ATOM 1697 C C . ALA A 1 232 ? -3.025 -0.272 -17.392 1.00 97.94 232 ALA A C 1
ATOM 1699 O O . ALA A 1 232 ? -3.675 0.469 -18.131 1.00 97.94 232 ALA A O 1
ATOM 1700 N N . THR A 1 233 ? -3.526 -1.392 -16.877 1.00 96.94 233 THR A N 1
ATOM 1701 C CA . THR A 1 233 ? -4.891 -1.894 -17.140 1.00 96.94 233 THR A CA 1
ATOM 1702 C C . THR A 1 233 ? -5.845 -1.657 -15.975 1.00 96.94 233 THR A C 1
ATOM 1704 O O . THR A 1 233 ? -7.035 -1.945 -16.070 1.00 96.94 233 THR A O 1
ATOM 1707 N N . GLN A 1 234 ? -5.310 -1.152 -14.867 1.00 96.00 234 GLN A N 1
ATOM 1708 C CA . GLN A 1 234 ? -6.020 -0.878 -13.631 1.00 96.00 234 GLN A CA 1
ATOM 1709 C C . GLN A 1 234 ? -5.728 0.559 -13.231 1.00 96.00 234 GLN A C 1
ATOM 1711 O O . GLN A 1 234 ? -4.610 1.043 -13.411 1.00 96.00 234 GLN A O 1
ATOM 1716 N N . ASP A 1 235 ? -6.766 1.232 -12.751 1.00 96.69 235 ASP A N 1
ATOM 1717 C CA . ASP A 1 235 ? -6.665 2.605 -12.281 1.00 96.69 235 ASP A CA 1
ATOM 1718 C C . ASP A 1 235 ? -6.461 2.651 -10.760 1.00 96.69 235 ASP A C 1
ATOM 1720 O O . ASP A 1 235 ? -6.482 1.624 -10.075 1.00 96.69 235 ASP A O 1
ATOM 1724 N N . PHE A 1 236 ? -6.305 3.858 -10.220 1.00 97.12 236 PHE A N 1
ATOM 1725 C CA . PHE A 1 236 ? -6.394 4.118 -8.790 1.00 97.12 236 PHE A CA 1
ATOM 1726 C C . PHE A 1 236 ? -7.656 3.487 -8.182 1.00 97.12 236 PHE A C 1
ATOM 1728 O O . PHE A 1 236 ? -8.745 3.511 -8.760 1.00 97.12 236 PHE A O 1
ATOM 1735 N N . MET A 1 237 ? -7.508 2.917 -6.984 1.00 97.56 237 MET A N 1
ATOM 1736 C CA . MET A 1 237 ? -8.639 2.328 -6.269 1.00 97.56 237 MET A CA 1
ATOM 1737 C C . MET A 1 237 ? -9.629 3.414 -5.838 1.00 97.56 237 MET A C 1
ATOM 1739 O O . MET A 1 237 ? -9.208 4.531 -5.532 1.00 97.56 237 MET A O 1
ATOM 1743 N N . PRO A 1 238 ? -10.927 3.098 -5.712 1.00 95.69 238 PRO A N 1
ATOM 1744 C CA . PRO A 1 238 ? -11.869 3.995 -5.056 1.00 95.69 238 PRO A CA 1
ATOM 1745 C C . PRO A 1 238 ? -11.425 4.318 -3.619 1.00 95.69 238 PRO A C 1
ATOM 1747 O O . PRO A 1 238 ? -10.836 3.456 -2.958 1.00 95.69 238 PRO A O 1
ATOM 1750 N N . PRO A 1 239 ? -11.705 5.534 -3.119 1.00 94.56 239 PRO A N 1
ATOM 1751 C CA . PRO A 1 239 ? -11.322 5.931 -1.772 1.00 94.56 239 PRO A CA 1
ATOM 1752 C C . PRO A 1 239 ? -12.049 5.090 -0.718 1.00 94.56 239 PRO A C 1
ATOM 1754 O O . PRO A 1 239 ? -13.238 4.795 -0.852 1.00 94.56 239 PRO A O 1
ATOM 1757 N N . VAL A 1 240 ? -11.371 4.771 0.385 1.00 94.19 240 VAL A N 1
ATOM 1758 C CA . VAL A 1 240 ? -12.056 4.299 1.595 1.00 94.19 240 VAL A CA 1
ATOM 1759 C C . VAL A 1 240 ? -12.902 5.446 2.148 1.00 94.19 240 VAL A C 1
ATOM 1761 O O . VAL A 1 240 ? -12.400 6.548 2.376 1.00 94.19 240 VAL A O 1
ATOM 1764 N N . THR A 1 241 ? -14.187 5.195 2.385 1.00 91.56 241 THR A N 1
ATOM 1765 C CA . THR A 1 241 ? -15.110 6.173 2.975 1.00 91.56 241 THR A CA 1
ATOM 1766 C C . THR A 1 241 ? -15.892 5.516 4.098 1.00 91.56 241 THR A C 1
ATOM 1768 O O . THR A 1 241 ? -16.648 4.573 3.853 1.00 91.56 241 THR A O 1
ATOM 1771 N N . PHE A 1 242 ? -15.722 6.018 5.321 1.00 91.94 242 PHE A N 1
ATOM 1772 C CA . PHE A 1 242 ? -16.514 5.580 6.461 1.00 91.94 242 PHE A CA 1
ATOM 1773 C C . PHE A 1 242 ? -17.908 6.215 6.413 1.00 91.94 242 PHE A C 1
ATOM 1775 O O . PHE A 1 242 ? -18.059 7.434 6.373 1.00 91.94 242 PHE A O 1
ATOM 1782 N N . THR A 1 243 ? -18.943 5.379 6.431 1.00 91.69 243 THR A N 1
ATOM 1783 C CA . THR A 1 243 ? -20.335 5.792 6.651 1.00 91.69 243 THR A CA 1
ATOM 1784 C C . THR A 1 243 ? -20.650 5.903 8.140 1.00 91.69 243 THR A C 1
ATOM 1786 O O . THR A 1 243 ? -21.610 6.562 8.533 1.00 91.69 243 THR A O 1
ATOM 1789 N N . THR A 1 244 ? -19.855 5.256 8.992 1.00 91.56 244 THR A N 1
ATOM 1790 C CA . THR A 1 244 ? -19.933 5.383 10.447 1.00 91.56 244 THR A CA 1
ATOM 1791 C C . THR A 1 244 ? -18.531 5.328 11.029 1.00 91.56 244 THR A C 1
ATOM 1793 O O . THR A 1 244 ? -17.760 4.424 10.722 1.00 91.56 244 THR A O 1
ATOM 1796 N N . ASN A 1 245 ? -18.222 6.304 11.874 1.00 91.25 245 ASN A N 1
ATOM 1797 C CA . ASN A 1 245 ? -17.038 6.353 12.722 1.00 91.25 245 ASN A CA 1
ATOM 1798 C C . ASN A 1 245 ? -17.460 7.084 14.003 1.00 91.25 245 ASN A C 1
ATOM 1800 O O . ASN A 1 245 ? -17.302 8.297 14.126 1.00 91.25 245 ASN A O 1
ATOM 1804 N N . ALA A 1 246 ? -18.163 6.370 14.882 1.00 89.69 246 ALA A N 1
ATOM 1805 C CA . ALA A 1 246 ? -18.894 6.989 15.984 1.00 89.69 246 ALA A CA 1
ATOM 1806 C C . ALA A 1 246 ? -18.949 6.097 17.223 1.00 89.69 246 ALA A C 1
ATOM 1808 O O . ALA A 1 246 ? -18.954 4.866 17.133 1.00 89.69 246 ALA A O 1
ATOM 1809 N N . LYS A 1 247 ? -19.029 6.741 18.388 1.00 88.81 247 LYS A N 1
ATOM 1810 C CA . LYS A 1 247 ? -19.176 6.070 19.678 1.00 88.81 247 LYS A CA 1
ATOM 1811 C C . LYS A 1 247 ? -20.582 5.482 19.829 1.00 88.81 247 LYS A C 1
ATOM 1813 O O . LYS A 1 247 ? -21.578 6.182 19.681 1.00 88.81 247 LYS A O 1
ATOM 1818 N N . ALA A 1 248 ? -20.649 4.191 20.130 1.00 88.94 248 ALA A N 1
ATOM 1819 C CA . ALA A 1 248 ? -21.867 3.484 20.499 1.00 88.94 248 ALA A CA 1
ATOM 1820 C C . ALA A 1 248 ? -22.263 3.799 21.957 1.00 88.94 248 ALA A C 1
ATOM 1822 O O . ALA A 1 248 ? -21.405 4.213 22.743 1.00 88.94 248 ALA A O 1
ATOM 1823 N N . PRO A 1 249 ? -23.521 3.543 22.373 1.00 87.69 249 PRO A N 1
ATOM 1824 C CA . PRO A 1 249 ? -23.951 3.728 23.764 1.00 87.69 249 PRO A CA 1
ATOM 1825 C C . PRO A 1 249 ? -23.116 2.954 24.795 1.00 87.69 249 PRO A C 1
ATOM 1827 O O . PRO A 1 249 ? -22.936 3.425 25.913 1.00 87.69 249 PRO A O 1
ATOM 1830 N N . SER A 1 250 ? -22.562 1.798 24.418 1.00 88.44 250 SER A N 1
ATOM 1831 C CA . SER A 1 250 ? -21.650 1.008 25.256 1.00 88.44 250 SER A CA 1
ATOM 1832 C C . SER A 1 250 ? -20.267 1.639 25.441 1.00 88.44 250 SER A C 1
ATOM 1834 O O . SER A 1 250 ? -19.503 1.218 26.303 1.00 88.44 250 SER A O 1
ATOM 1836 N N . GLY A 1 251 ? -19.927 2.654 24.644 1.00 87.88 251 GLY A N 1
ATOM 1837 C CA . GLY A 1 251 ? -18.628 3.317 24.645 1.00 87.88 251 GLY A CA 1
ATOM 1838 C C . GLY A 1 251 ? -17.612 2.750 23.650 1.00 87.88 251 GLY A C 1
ATOM 1839 O O . GLY A 1 251 ? -16.563 3.368 23.464 1.00 87.88 251 GLY A O 1
ATOM 1840 N N . ALA A 1 252 ? -17.929 1.636 22.985 1.00 92.75 252 ALA A N 1
ATOM 1841 C CA . ALA A 1 252 ? -17.189 1.126 21.833 1.00 92.75 252 ALA A CA 1
ATOM 1842 C C . ALA A 1 252 ? -17.317 2.069 20.619 1.00 92.75 252 ALA A C 1
ATOM 1844 O O . ALA A 1 252 ? -18.244 2.877 20.558 1.00 92.75 252 ALA A O 1
ATOM 1845 N N . ILE A 1 253 ? -16.417 1.974 19.635 1.00 93.75 253 ILE A N 1
ATOM 1846 C CA . ILE A 1 253 ? -16.525 2.752 18.384 1.00 93.75 253 ILE A CA 1
ATOM 1847 C C . ILE A 1 253 ? -16.973 1.842 17.253 1.00 93.75 253 ILE A C 1
ATOM 1849 O O . ILE A 1 253 ? -16.291 0.874 16.932 1.00 93.75 253 ILE A O 1
ATOM 1853 N N . ASN A 1 254 ? -18.084 2.181 16.606 1.00 95.38 254 ASN A N 1
ATOM 1854 C CA . ASN A 1 254 ? -18.529 1.493 15.405 1.00 95.38 254 ASN A CA 1
ATOM 1855 C C . ASN A 1 254 ? -17.896 2.139 14.175 1.00 95.38 254 ASN A C 1
ATOM 1857 O O . ASN A 1 254 ? -18.078 3.332 13.921 1.00 95.38 254 ASN A O 1
ATOM 1861 N N . LEU A 1 255 ? -17.175 1.322 13.413 1.00 96.38 255 LEU A N 1
ATOM 1862 C CA . LEU A 1 255 ? -16.628 1.653 12.109 1.00 96.38 255 LEU A CA 1
ATOM 1863 C C . LEU A 1 255 ? -17.433 0.905 11.050 1.00 96.38 255 LEU A C 1
ATOM 1865 O O . LEU A 1 255 ? -17.517 -0.321 11.089 1.00 96.38 255 LEU A O 1
ATOM 1869 N N . VAL A 1 256 ? -18.007 1.634 10.099 1.00 96.94 256 VAL A N 1
ATOM 1870 C CA . VAL A 1 256 ? -18.689 1.080 8.922 1.00 96.94 256 VAL A CA 1
ATOM 1871 C C . VAL A 1 256 ? -18.215 1.861 7.708 1.00 96.94 256 VAL A C 1
ATOM 1873 O O . VAL A 1 256 ? -18.151 3.088 7.765 1.00 96.94 256 VAL A O 1
ATOM 1876 N N . TRP A 1 257 ? -17.855 1.172 6.630 1.00 95.94 257 TRP A N 1
ATOM 1877 C CA . TRP A 1 257 ? -17.339 1.787 5.407 1.00 95.94 257 TRP A CA 1
ATOM 1878 C C . TRP A 1 257 ? -17.994 1.212 4.158 1.00 95.94 257 TRP A C 1
ATOM 1880 O O . TRP A 1 257 ? -18.508 0.094 4.150 1.00 95.94 257 TRP A O 1
ATOM 1890 N N . ASN A 1 258 ? -17.948 1.983 3.075 1.00 95.44 258 ASN A N 1
ATOM 1891 C CA . ASN A 1 258 ? -18.361 1.496 1.766 1.00 95.44 258 ASN A CA 1
ATOM 1892 C C . ASN A 1 258 ? -17.412 0.392 1.290 1.00 95.44 258 ASN A C 1
ATOM 1894 O O . ASN A 1 258 ? -16.193 0.511 1.431 1.00 95.44 2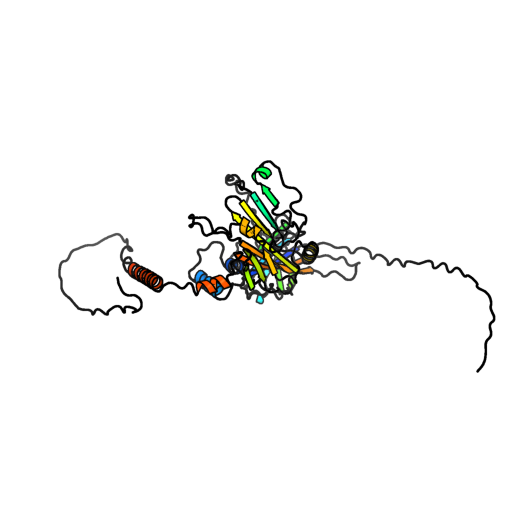58 ASN A O 1
ATOM 1898 N N . ALA A 1 259 ? -17.958 -0.659 0.674 1.00 95.81 259 ALA A N 1
ATOM 1899 C CA . ALA A 1 259 ? -17.135 -1.667 0.018 1.00 95.81 259 ALA A CA 1
ATOM 1900 C C . ALA A 1 259 ? -16.239 -1.000 -1.038 1.00 95.81 259 ALA A C 1
ATOM 1902 O O . ALA A 1 259 ? -16.710 -0.182 -1.829 1.00 95.81 259 ALA A O 1
ATOM 1903 N N . VAL A 1 260 ? -14.957 -1.364 -1.054 1.00 96.75 260 VAL A N 1
ATOM 1904 C CA . VAL A 1 260 ? -13.997 -0.877 -2.054 1.00 96.75 260 VAL A CA 1
ATOM 1905 C C . VAL A 1 260 ? -13.855 -1.952 -3.133 1.00 96.75 260 VAL A C 1
ATOM 1907 O O . VAL A 1 260 ? -13.299 -3.016 -2.843 1.00 96.75 260 VAL A O 1
ATOM 1910 N N . PRO A 1 261 ? -14.354 -1.724 -4.364 1.00 94.19 261 PRO A N 1
ATOM 1911 C CA . PRO A 1 261 ? -14.188 -2.662 -5.468 1.00 94.19 261 PRO A CA 1
ATOM 1912 C C . PRO A 1 261 ? -12.723 -3.067 -5.649 1.00 94.19 261 PRO A C 1
ATOM 1914 O O . PRO A 1 261 ? -11.831 -2.231 -5.528 1.00 94.19 261 PRO A O 1
ATOM 1917 N N . THR A 1 262 ? -12.475 -4.341 -5.968 1.00 94.50 262 THR A N 1
ATOM 1918 C CA . THR A 1 262 ? -11.134 -4.941 -6.171 1.00 94.50 262 THR A CA 1
ATOM 1919 C C . THR A 1 262 ? -10.230 -5.027 -4.935 1.00 94.50 262 THR A C 1
ATOM 1921 O O . THR A 1 262 ? -9.101 -5.505 -5.054 1.00 94.50 262 THR A O 1
ATOM 1924 N N . ALA A 1 263 ? -10.709 -4.638 -3.746 1.00 97.88 263 ALA A N 1
ATOM 1925 C CA . ALA A 1 263 ? -9.946 -4.830 -2.519 1.00 97.88 263 ALA A CA 1
ATOM 1926 C C . ALA A 1 263 ? -9.615 -6.317 -2.292 1.00 97.88 263 ALA A C 1
ATOM 1928 O O . ALA A 1 263 ? -10.459 -7.197 -2.459 1.00 97.88 263 ALA A O 1
ATOM 1929 N N . THR A 1 264 ? -8.378 -6.596 -1.894 1.00 97.56 264 THR A N 1
ATOM 1930 C CA . THR A 1 264 ? -7.867 -7.942 -1.584 1.00 97.56 264 THR A CA 1
ATOM 1931 C C . THR A 1 264 ? -7.856 -8.229 -0.080 1.00 97.56 264 THR A C 1
ATOM 1933 O O . THR A 1 264 ? -7.763 -9.386 0.332 1.00 97.56 264 THR A O 1
ATOM 1936 N N . GLY A 1 265 ? -8.051 -7.194 0.738 1.00 96.69 265 GLY A N 1
ATOM 1937 C CA . GLY A 1 265 ? -8.272 -7.253 2.179 1.00 96.69 265 GLY A CA 1
ATOM 1938 C C . GLY A 1 265 ? -8.205 -5.856 2.797 1.00 96.69 265 GLY A C 1
ATOM 1939 O O . GLY A 1 265 ? -7.801 -4.899 2.131 1.00 96.69 265 GLY A O 1
ATOM 1940 N N . TYR A 1 266 ? -8.573 -5.744 4.073 1.00 97.12 266 TYR A N 1
ATOM 1941 C CA . TYR A 1 266 ? -8.477 -4.487 4.820 1.00 97.12 266 TYR A CA 1
ATOM 1942 C C . TYR A 1 266 ? -7.623 -4.630 6.078 1.00 97.12 266 TYR A C 1
ATOM 1944 O O . TYR A 1 266 ? -7.643 -5.667 6.746 1.00 97.12 266 TYR A O 1
ATOM 1952 N N . ALA A 1 267 ? -6.923 -3.555 6.432 1.00 95.50 267 ALA A N 1
ATOM 1953 C CA . ALA A 1 267 ? -6.293 -3.391 7.734 1.00 95.50 267 ALA A CA 1
ATOM 1954 C C . ALA A 1 267 ? -6.588 -2.003 8.289 1.00 95.50 267 ALA A C 1
ATOM 1956 O O . ALA A 1 267 ? -6.364 -0.997 7.617 1.00 95.50 267 ALA A O 1
ATOM 1957 N N . GLY A 1 268 ? -7.036 -1.959 9.537 1.00 94.19 268 GLY A N 1
ATOM 1958 C CA . GLY A 1 268 ? -7.132 -0.742 10.324 1.00 94.19 268 GLY A CA 1
ATOM 1959 C C . GLY A 1 268 ? -6.267 -0.845 11.568 1.00 94.19 268 GLY A C 1
ATOM 1960 O O . GLY A 1 268 ? -6.128 -1.920 12.156 1.00 94.19 268 GLY A O 1
ATOM 1961 N N . TRP A 1 269 ? -5.701 0.277 11.982 1.00 93.31 269 TRP A N 1
ATOM 1962 C CA . TRP A 1 269 ? -5.014 0.401 13.254 1.00 93.31 269 TRP A CA 1
ATOM 1963 C C . TRP A 1 269 ? -5.126 1.817 13.786 1.00 93.31 269 TRP A C 1
ATOM 1965 O O . TRP A 1 269 ? -5.399 2.766 13.056 1.00 93.31 269 TRP A O 1
ATOM 1975 N N . THR A 1 270 ? -4.939 1.957 15.087 1.00 91.25 270 THR A N 1
ATOM 1976 C CA . THR A 1 270 ? -4.963 3.255 15.739 1.00 91.25 270 THR A CA 1
ATOM 1977 C C . THR A 1 270 ? -3.915 3.325 16.826 1.00 91.25 270 THR A C 1
ATOM 1979 O O . THR A 1 270 ? -3.531 2.306 17.411 1.00 91.25 270 THR A O 1
ATOM 1982 N N . PHE A 1 271 ? -3.475 4.547 17.089 1.00 87.75 271 PHE A N 1
ATOM 1983 C CA . PHE A 1 271 ? -2.603 4.868 18.198 1.00 87.75 271 PHE A CA 1
ATOM 1984 C C . PHE A 1 271 ? -3.230 5.965 19.049 1.00 87.75 271 PHE A C 1
ATOM 1986 O O . PHE A 1 271 ? -3.819 6.907 18.516 1.00 87.75 271 PHE A O 1
ATOM 1993 N N . GLY A 1 272 ? -3.083 5.848 20.362 1.00 86.25 272 GLY A N 1
ATOM 1994 C CA . GLY A 1 272 ? -3.473 6.861 21.334 1.00 86.25 272 GLY A CA 1
ATOM 1995 C C . GLY A 1 272 ? -2.506 6.877 22.511 1.00 86.25 272 GLY A C 1
ATOM 1996 O O . GLY A 1 272 ? -1.663 5.990 22.641 1.00 86.25 272 GLY A O 1
ATOM 1997 N N . ALA A 1 273 ? -2.627 7.880 23.373 1.00 83.81 273 ALA A N 1
ATOM 1998 C CA . ALA A 1 273 ? -1.804 8.005 24.569 1.00 83.81 273 ALA A CA 1
ATOM 1999 C C . ALA A 1 273 ? -2.652 8.433 25.769 1.00 83.81 273 ALA A C 1
ATOM 2001 O O . ALA A 1 273 ? -3.651 9.137 25.613 1.00 83.81 273 ALA A O 1
ATOM 2002 N N . LYS A 1 274 ? -2.241 8.012 26.966 1.00 85.88 274 LYS A N 1
ATOM 2003 C CA . LYS A 1 274 ? -2.808 8.444 28.245 1.00 85.88 274 LYS A CA 1
ATOM 2004 C C . LYS A 1 274 ? -1.681 8.584 29.266 1.00 85.88 274 LYS A C 1
ATOM 2006 O O . LYS A 1 274 ? -1.185 7.590 29.792 1.00 85.88 274 LYS A O 1
ATOM 2011 N N . GLY A 1 275 ? -1.289 9.822 29.563 1.00 85.56 275 GLY A N 1
ATOM 2012 C CA . GLY A 1 275 ? -0.047 10.069 30.300 1.00 85.56 275 GLY A CA 1
ATOM 2013 C C . GLY A 1 275 ? 1.143 9.495 29.525 1.00 85.56 275 GLY A C 1
ATOM 2014 O O . GLY A 1 275 ? 1.227 9.690 28.315 1.00 85.56 275 GLY A O 1
ATOM 2015 N N . ASP A 1 276 ? 2.005 8.737 30.204 1.00 85.62 276 ASP A N 1
ATOM 2016 C CA . ASP A 1 276 ? 3.148 8.049 29.582 1.00 85.62 276 ASP A CA 1
ATOM 2017 C C . ASP A 1 276 ? 2.766 6.724 28.889 1.00 85.62 276 ASP A C 1
ATOM 2019 O O . ASP A 1 276 ? 3.598 6.108 28.224 1.00 85.62 276 ASP A O 1
ATOM 2023 N N . ASP A 1 277 ? 1.530 6.238 29.050 1.00 88.44 277 ASP A N 1
ATOM 2024 C CA . ASP A 1 277 ? 1.098 5.001 28.402 1.00 88.44 277 ASP A CA 1
ATOM 2025 C C . ASP A 1 277 ? 0.698 5.260 26.946 1.00 88.44 277 ASP A C 1
ATOM 2027 O O . ASP A 1 277 ? -0.089 6.155 26.633 1.00 88.44 277 ASP A O 1
ATOM 2031 N N . MET A 1 278 ? 1.197 4.407 26.061 1.00 88.75 278 MET A N 1
ATOM 2032 C CA . MET A 1 278 ? 0.855 4.355 24.649 1.00 88.75 278 MET A CA 1
ATOM 2033 C C . MET A 1 278 ? -0.107 3.199 24.389 1.00 88.75 278 MET A C 1
ATOM 2035 O O . MET A 1 278 ? 0.044 2.112 24.941 1.00 88.75 278 MET A O 1
ATOM 2039 N N . ILE A 1 279 ? -1.099 3.411 23.533 1.00 91.69 279 ILE A N 1
ATOM 2040 C CA . ILE A 1 279 ? -2.153 2.443 23.249 1.00 91.69 279 ILE A CA 1
ATOM 2041 C C . ILE A 1 279 ? -2.177 2.183 21.752 1.00 91.69 279 ILE A C 1
ATOM 2043 O O . ILE A 1 279 ? -2.356 3.105 20.963 1.00 91.69 279 ILE A O 1
ATOM 2047 N N . PHE A 1 280 ? -2.053 0.916 21.373 1.00 92.38 280 PHE A N 1
ATOM 2048 C CA . PHE A 1 280 ? -2.204 0.447 20.005 1.00 92.38 280 PHE A CA 1
ATOM 2049 C C . PHE A 1 280 ? -3.415 -0.477 19.911 1.00 92.38 280 PHE A C 1
ATOM 2051 O O . PHE A 1 280 ? -3.563 -1.396 20.717 1.00 92.38 280 PHE A O 1
ATOM 2058 N N . TRP A 1 281 ? -4.253 -0.278 18.898 1.00 93.69 281 TRP A N 1
ATOM 2059 C CA . TRP A 1 281 ? -5.283 -1.241 18.512 1.00 93.69 281 TRP A CA 1
ATOM 2060 C C . TRP A 1 281 ? -5.226 -1.521 17.014 1.00 93.69 281 TRP A C 1
ATOM 2062 O O . TRP A 1 281 ? -4.786 -0.680 16.232 1.00 93.69 281 TRP A O 1
ATOM 2072 N N . SER A 1 282 ? -5.700 -2.700 16.611 1.00 94.44 282 SER A N 1
ATOM 2073 C CA . SER A 1 282 ? -5.834 -3.069 15.206 1.00 94.44 282 SER A CA 1
ATOM 2074 C C . SER A 1 282 ? -7.017 -3.978 14.904 1.00 94.44 282 SER A C 1
ATOM 2076 O O . SER A 1 282 ? -7.506 -4.689 15.777 1.00 94.44 282 SER A O 1
ATOM 2078 N N . THR A 1 283 ? -7.422 -4.020 13.636 1.00 95.12 283 THR A N 1
ATOM 2079 C CA . THR A 1 283 ? -8.535 -4.848 13.148 1.00 95.12 283 THR A CA 1
ATOM 2080 C C . THR A 1 283 ? -8.226 -6.347 13.085 1.00 95.12 283 THR A C 1
ATOM 2082 O O . THR A 1 283 ? -9.146 -7.142 12.918 1.00 95.12 283 THR A O 1
ATOM 2085 N N . SER A 1 284 ? -6.954 -6.747 13.186 1.00 93.44 284 SER A N 1
ATOM 2086 C CA . SER A 1 284 ? -6.520 -8.149 13.092 1.00 93.44 284 SER A CA 1
ATOM 2087 C C . SER A 1 284 ? -7.138 -9.006 14.199 1.00 93.44 284 SER A C 1
ATOM 2089 O O . SER A 1 284 ? -7.043 -8.657 15.371 1.00 93.44 284 SER A O 1
ATOM 2091 N N . GLU A 1 285 ? -7.723 -10.164 13.880 1.00 91.31 285 GLU A N 1
ATOM 2092 C CA . GLU A 1 285 ? -8.232 -11.079 14.917 1.00 91.31 285 GLU A CA 1
ATOM 2093 C C . GLU A 1 285 ? -7.120 -11.864 15.621 1.00 91.31 285 GLU A C 1
ATOM 2095 O O . GLU A 1 285 ? -7.324 -12.388 16.721 1.00 91.31 285 GLU A O 1
ATOM 2100 N N . THR A 1 286 ? -5.953 -11.956 14.990 1.00 87.81 286 THR A N 1
ATOM 2101 C CA . THR A 1 286 ? -4.756 -12.588 15.542 1.00 87.81 286 THR A CA 1
ATOM 2102 C C . THR A 1 286 ? -3.759 -11.541 16.025 1.00 87.81 286 THR A C 1
ATOM 2104 O O . THR A 1 286 ? -3.838 -10.359 15.679 1.00 87.81 286 THR A O 1
ATOM 2107 N N . LYS A 1 287 ? -2.787 -11.975 16.833 1.00 85.31 287 LYS A N 1
ATOM 2108 C CA . LYS A 1 287 ? -1.656 -11.132 17.221 1.00 85.31 287 LYS A CA 1
ATOM 2109 C C . LYS A 1 287 ? -0.771 -10.922 15.998 1.00 85.31 287 LYS A C 1
ATOM 2111 O O . LYS A 1 287 ? 0.109 -11.738 15.729 1.00 85.31 287 LYS A O 1
ATOM 2116 N N . ALA A 1 288 ? -1.053 -9.889 15.221 1.00 80.19 288 ALA A N 1
ATOM 2117 C CA . ALA A 1 288 ? -0.377 -9.618 13.964 1.00 80.19 288 ALA A CA 1
ATOM 2118 C C . ALA A 1 288 ? 0.216 -8.208 14.022 1.00 80.19 288 ALA A C 1
ATOM 2120 O O . ALA A 1 288 ? -0.347 -7.224 13.540 1.00 80.19 288 ALA A O 1
ATOM 2121 N N . PHE A 1 289 ? 1.353 -8.102 14.705 1.00 70.88 289 PHE A N 1
ATOM 2122 C CA . PHE A 1 289 ? 2.050 -6.832 14.870 1.00 70.88 289 PHE A CA 1
ATOM 2123 C C . PHE A 1 289 ? 3.024 -6.658 13.702 1.00 70.88 289 PHE A C 1
ATOM 2125 O O . PHE A 1 289 ? 3.873 -7.515 13.468 1.00 70.88 289 PHE A O 1
ATOM 2132 N N . GLY A 1 290 ? 2.863 -5.573 12.938 1.00 63.53 290 GLY A N 1
ATOM 2133 C CA . GLY A 1 290 ? 3.662 -5.286 11.738 1.00 63.53 290 GLY A CA 1
ATOM 2134 C C . GLY A 1 290 ? 2.986 -5.600 10.397 1.00 63.53 290 GLY A C 1
ATOM 2135 O O . GLY A 1 290 ? 3.628 -5.446 9.358 1.00 63.53 290 GLY A O 1
ATOM 2136 N N . VAL A 1 291 ? 1.705 -5.998 10.390 1.00 63.16 291 VAL A N 1
ATOM 2137 C CA . VAL A 1 291 ? 0.943 -6.253 9.147 1.00 63.16 291 VAL A CA 1
ATOM 2138 C C . VAL A 1 291 ? 0.509 -5.001 8.394 1.00 63.16 291 VAL A C 1
ATOM 2140 O O . VAL A 1 291 ? 0.083 -5.103 7.252 1.00 63.16 291 VAL A O 1
ATOM 2143 N N . TYR A 1 292 ? 0.671 -3.820 8.987 1.00 68.31 292 TYR A N 1
ATOM 2144 C CA . TYR A 1 292 ? 0.284 -2.523 8.414 1.00 68.31 292 TYR A CA 1
ATOM 2145 C C . TYR A 1 292 ? 1.332 -1.997 7.430 1.00 68.31 292 TYR A C 1
ATOM 2147 O O . TYR A 1 292 ? 1.691 -0.823 7.449 1.00 68.31 292 TYR A O 1
ATOM 2155 N N . GLN A 1 293 ? 1.864 -2.897 6.602 1.00 70.56 293 GLN A N 1
ATOM 2156 C CA . GLN A 1 293 ? 2.740 -2.533 5.499 1.00 70.56 293 GLN A CA 1
ATOM 2157 C C . GLN A 1 293 ? 1.962 -1.672 4.512 1.00 70.56 293 GLN A C 1
ATOM 2159 O O . GLN A 1 293 ? 0.746 -1.819 4.365 1.00 70.56 293 GLN A O 1
ATOM 2164 N N . GLU A 1 294 ? 2.672 -0.799 3.811 1.00 79.00 294 GLU A N 1
ATOM 2165 C CA . GLU A 1 294 ? 2.029 0.118 2.881 1.00 79.00 294 GLU A CA 1
ATOM 2166 C C . GLU A 1 294 ? 1.345 -0.610 1.726 1.00 79.00 294 GLU A C 1
ATOM 2168 O O . GLU A 1 294 ? 0.199 -0.312 1.407 1.00 79.00 294 GLU A O 1
ATOM 2173 N N . PHE A 1 295 ? 2.006 -1.626 1.170 1.00 91.81 295 PHE A N 1
ATOM 2174 C CA . PHE A 1 295 ? 1.481 -2.465 0.098 1.00 91.81 295 PHE A CA 1
ATOM 2175 C C . PHE A 1 295 ? 1.666 -3.944 0.434 1.00 91.81 295 PHE A C 1
ATOM 2177 O O . PHE A 1 295 ? 2.728 -4.353 0.906 1.00 91.81 295 PHE A O 1
ATOM 2184 N N . ILE A 1 296 ? 0.650 -4.755 0.133 1.00 93.44 296 ILE A N 1
ATOM 2185 C CA . ILE A 1 296 ? 0.672 -6.209 0.311 1.00 93.44 296 ILE A CA 1
ATOM 2186 C C . ILE A 1 296 ? 0.282 -6.870 -1.019 1.00 93.44 296 ILE A C 1
ATOM 2188 O O . ILE A 1 296 ? -0.777 -6.543 -1.556 1.00 93.44 296 ILE A O 1
ATOM 2192 N N . PRO A 1 297 ? 1.095 -7.799 -1.562 1.00 94.19 297 PRO A N 1
ATOM 2193 C CA . PRO A 1 297 ? 0.745 -8.513 -2.788 1.00 94.19 297 PRO A CA 1
ATOM 2194 C C . PRO A 1 297 ? -0.552 -9.327 -2.636 1.00 94.19 297 PRO A C 1
ATOM 2196 O O . PRO A 1 297 ? -0.754 -9.931 -1.581 1.00 94.19 297 PRO A O 1
ATOM 2199 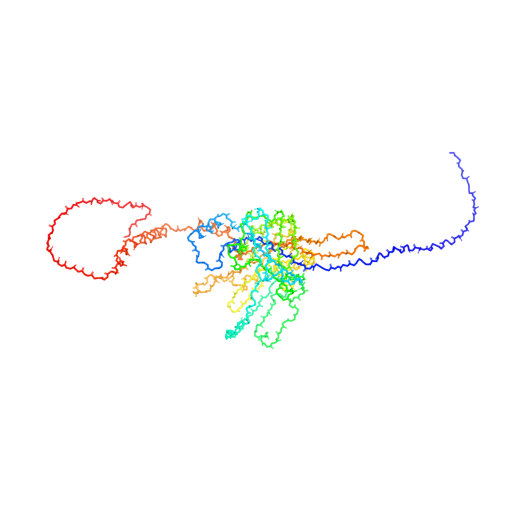N N . PRO A 1 298 ? -1.387 -9.474 -3.683 1.00 95.50 298 PRO A N 1
ATOM 2200 C CA . PRO A 1 298 ? -2.680 -10.163 -3.580 1.00 95.50 298 PRO A CA 1
ATOM 2201 C C . PRO A 1 298 ? -2.610 -11.595 -3.025 1.00 95.50 298 PRO A C 1
ATOM 2203 O O . PRO A 1 298 ? -3.458 -12.001 -2.233 1.00 95.50 298 PRO A O 1
ATOM 2206 N N . GLY A 1 299 ? -1.579 -12.363 -3.399 1.00 95.31 299 GLY A N 1
ATOM 2207 C CA . GLY A 1 299 ? -1.381 -13.724 -2.883 1.00 95.31 299 GLY A CA 1
ATOM 2208 C C . GLY A 1 299 ? -1.071 -13.760 -1.383 1.00 95.31 299 GLY A C 1
ATOM 2209 O O . GLY A 1 299 ? -1.548 -14.645 -0.670 1.00 95.31 299 GLY A O 1
ATOM 2210 N N . GLU A 1 300 ? -0.325 -12.767 -0.898 1.00 94.88 300 GLU A N 1
ATOM 2211 C CA . GLU A 1 300 ? -0.014 -12.605 0.519 1.00 94.88 300 GLU A CA 1
ATOM 2212 C C . GLU A 1 300 ? -1.227 -12.074 1.290 1.00 94.88 300 GLU A C 1
ATOM 2214 O O . GLU A 1 300 ? -1.556 -12.610 2.346 1.00 94.88 300 GLU A O 1
ATOM 2219 N N . ALA A 1 301 ? -1.962 -11.108 0.731 1.00 95.12 301 ALA A N 1
ATOM 2220 C CA . ALA A 1 301 ? -3.215 -10.625 1.305 1.00 95.12 301 ALA A CA 1
ATOM 2221 C C . ALA A 1 301 ? -4.211 -11.780 1.496 1.00 95.12 301 ALA A C 1
ATOM 2223 O O . ALA A 1 301 ? -4.748 -11.962 2.585 1.00 95.12 301 ALA A O 1
ATOM 2224 N N . ALA A 1 302 ? -4.370 -12.647 0.489 1.00 96.69 302 ALA A N 1
ATOM 2225 C CA . ALA A 1 302 ? -5.221 -13.829 0.590 1.00 96.69 302 ALA A CA 1
ATOM 2226 C C . ALA A 1 302 ? -4.776 -14.797 1.702 1.00 96.69 302 ALA A C 1
ATOM 2228 O O . ALA A 1 302 ? -5.622 -15.398 2.368 1.00 96.69 302 ALA A O 1
ATOM 2229 N N . ARG A 1 303 ? -3.463 -14.969 1.919 1.00 95.69 303 ARG A N 1
ATOM 2230 C CA . ARG A 1 303 ? -2.933 -15.770 3.036 1.00 95.69 303 ARG A CA 1
ATOM 2231 C C . ARG A 1 303 ? -3.256 -15.123 4.381 1.00 95.69 303 ARG A C 1
ATOM 2233 O O . ARG A 1 303 ? -3.802 -15.796 5.250 1.00 95.69 303 ARG A O 1
ATOM 2240 N N . LEU A 1 304 ? -2.995 -13.826 4.519 1.00 94.69 304 LEU A N 1
ATOM 2241 C CA . LEU A 1 304 ? -3.246 -13.071 5.745 1.00 94.69 304 LEU A CA 1
ATOM 2242 C C . LEU A 1 304 ? -4.739 -12.995 6.097 1.00 94.69 304 LEU A C 1
ATOM 2244 O O . LEU A 1 304 ? -5.081 -13.034 7.274 1.00 94.69 304 LEU A O 1
ATOM 2248 N N . VAL A 1 305 ? -5.638 -12.960 5.108 1.00 96.06 305 VAL A N 1
ATOM 2249 C CA . VAL A 1 305 ? -7.092 -13.071 5.327 1.00 96.06 305 VAL A CA 1
ATOM 2250 C C . VAL A 1 305 ? -7.463 -14.450 5.882 1.00 96.06 305 VAL A C 1
ATOM 2252 O O . VAL A 1 305 ? -8.221 -14.535 6.846 1.00 96.06 305 VAL A O 1
ATOM 2255 N N . ARG A 1 306 ? -6.902 -15.545 5.341 1.00 95.94 306 ARG A N 1
ATOM 2256 C CA . ARG A 1 306 ? -7.129 -16.901 5.890 1.00 95.94 306 ARG A CA 1
ATOM 2257 C C . ARG A 1 306 ? -6.619 -17.038 7.325 1.00 95.94 306 ARG A C 1
ATOM 2259 O O . ARG A 1 306 ? -7.253 -17.706 8.136 1.00 95.94 306 ARG A O 1
ATOM 2266 N N . GLU A 1 307 ? -5.508 -16.379 7.638 1.00 94.19 307 GLU A N 1
ATOM 2267 C CA . GLU A 1 307 ? -4.925 -16.305 8.985 1.00 94.19 307 GLU A CA 1
ATOM 2268 C C . GLU A 1 307 ? -5.596 -15.254 9.885 1.00 94.19 307 GLU A C 1
ATOM 2270 O O . GLU A 1 307 ? -5.206 -15.089 11.040 1.00 94.19 307 GLU A O 1
ATOM 2275 N N . ARG A 1 308 ? -6.616 -14.550 9.373 1.00 94.06 308 ARG A N 1
ATOM 2276 C CA . ARG A 1 308 ? -7.360 -13.477 10.054 1.00 94.06 308 ARG A CA 1
ATOM 2277 C C . ARG A 1 308 ? -6.492 -12.321 10.564 1.00 94.06 308 ARG A C 1
ATOM 2279 O O . ARG A 1 308 ? -6.873 -11.613 11.496 1.00 94.06 308 ARG A O 1
ATOM 2286 N N . ALA A 1 309 ? -5.331 -12.141 9.945 1.00 93.19 309 ALA A N 1
ATOM 2287 C CA . ALA A 1 309 ? -4.438 -11.011 10.154 1.00 93.19 309 ALA A CA 1
ATOM 2288 C C . ALA A 1 309 ? -4.894 -9.764 9.373 1.00 93.19 309 ALA A C 1
ATOM 2290 O O . ALA A 1 309 ? -4.633 -8.637 9.784 1.00 93.19 309 ALA A O 1
ATOM 2291 N N . LEU A 1 310 ? -5.607 -9.976 8.261 1.00 95.12 310 LEU A N 1
ATOM 2292 C CA . LEU A 1 310 ? -6.353 -8.958 7.521 1.00 95.12 310 LEU A CA 1
ATOM 2293 C C . LEU A 1 310 ? -7.848 -9.276 7.567 1.00 95.12 310 LEU A C 1
ATOM 2295 O O . LEU A 1 310 ? -8.240 -10.445 7.590 1.00 95.12 310 LEU A O 1
ATOM 2299 N N . LEU A 1 311 ? -8.684 -8.239 7.525 1.00 96.81 311 LEU A N 1
ATOM 2300 C CA . LEU A 1 311 ? -10.116 -8.405 7.294 1.00 96.81 311 LEU A CA 1
ATOM 2301 C C . LEU A 1 311 ? -10.356 -8.849 5.847 1.00 96.81 311 LEU A C 1
ATOM 2303 O O . LEU A 1 311 ? -9.645 -8.427 4.928 1.00 96.81 311 LEU A O 1
ATOM 2307 N N . ALA A 1 312 ? -11.377 -9.678 5.637 1.00 97.50 312 ALA A N 1
ATOM 2308 C CA . ALA A 1 312 ? -11.740 -10.148 4.307 1.00 97.50 312 ALA A CA 1
ATOM 2309 C C . ALA A 1 312 ? -12.250 -8.991 3.418 1.00 97.50 312 ALA A C 1
ATOM 2311 O O . ALA A 1 312 ? -12.856 -8.053 3.934 1.00 97.50 312 ALA A O 1
ATOM 2312 N N . PRO A 1 313 ? -12.109 -9.080 2.081 1.00 96.81 313 PRO A N 1
ATOM 2313 C CA . PRO A 1 313 ? -12.631 -8.080 1.137 1.00 96.81 313 PRO A CA 1
ATOM 2314 C C . PRO A 1 313 ? -14.124 -7.762 1.255 1.00 96.81 313 PRO A C 1
ATOM 2316 O O . PRO A 1 313 ? -14.562 -6.690 0.859 1.00 96.81 313 PRO A O 1
ATOM 2319 N N . ALA A 1 314 ? -14.920 -8.706 1.761 1.00 96.50 314 ALA A N 1
ATOM 2320 C CA . ALA A 1 314 ? -16.357 -8.525 1.952 1.00 96.50 314 ALA A CA 1
ATOM 2321 C C . ALA A 1 314 ? -16.709 -7.854 3.293 1.00 96.50 314 ALA A C 1
ATOM 2323 O O . ALA A 1 314 ? -17.868 -7.523 3.526 1.00 96.50 314 ALA A O 1
ATOM 2324 N N . THR A 1 315 ? -15.742 -7.684 4.199 1.00 97.94 315 THR A N 1
ATOM 2325 C CA . THR A 1 315 ? -15.967 -7.060 5.503 1.00 97.94 315 THR A CA 1
ATOM 2326 C C . THR A 1 315 ? -16.037 -5.545 5.348 1.00 97.94 315 THR A C 1
ATOM 2328 O O . THR A 1 315 ? -15.093 -4.922 4.872 1.00 97.94 315 THR A O 1
ATOM 2331 N N . THR A 1 316 ? -17.142 -4.955 5.800 1.00 97.69 316 THR A N 1
ATOM 2332 C CA . THR A 1 316 ? -17.411 -3.508 5.714 1.00 97.69 316 THR A CA 1
ATOM 2333 C C . THR A 1 316 ? -17.698 -2.861 7.067 1.00 97.69 316 THR A C 1
ATOM 2335 O O . THR A 1 316 ? -18.151 -1.721 7.133 1.00 97.69 316 THR A O 1
ATOM 2338 N N . GLN A 1 317 ? -17.461 -3.590 8.157 1.00 97.38 317 GLN A N 1
ATOM 2339 C CA . GLN A 1 317 ? -17.680 -3.100 9.510 1.00 97.38 317 GLN A CA 1
ATOM 2340 C C . GLN A 1 317 ? -16.663 -3.673 10.495 1.00 97.38 317 GLN A C 1
ATOM 2342 O O . GLN A 1 317 ? -16.193 -4.803 10.345 1.00 97.38 317 GLN A O 1
ATOM 2347 N N . CYS A 1 318 ? -16.353 -2.899 11.526 1.00 97.56 318 CYS A N 1
ATOM 2348 C CA . CYS A 1 318 ? -15.522 -3.297 12.651 1.00 97.56 318 CYS A CA 1
ATOM 2349 C C . CYS A 1 318 ? -15.896 -2.458 13.874 1.00 97.56 318 CYS A C 1
ATOM 2351 O O . CYS A 1 318 ? -16.101 -1.254 13.761 1.00 97.56 318 CYS A O 1
ATOM 2353 N N . THR A 1 319 ? -15.946 -3.074 15.049 1.00 97.56 319 THR A N 1
ATOM 2354 C CA . THR A 1 319 ? -16.147 -2.348 16.306 1.00 97.56 319 THR A CA 1
ATOM 2355 C C . THR A 1 319 ? -14.828 -2.298 17.063 1.00 97.56 319 THR A C 1
ATOM 2357 O O . THR A 1 319 ? -14.215 -3.342 17.287 1.00 97.56 319 THR A O 1
ATOM 2360 N N . VAL A 1 320 ? -14.378 -1.100 17.433 1.00 95.94 320 VAL A N 1
ATOM 2361 C CA . VAL A 1 320 ? -13.239 -0.912 18.336 1.00 95.94 320 VAL A CA 1
ATOM 2362 C C . VAL A 1 320 ? -13.719 -1.140 19.770 1.00 95.94 320 VAL A C 1
ATOM 2364 O O . VAL A 1 320 ? -14.670 -0.464 20.179 1.00 95.94 320 VAL A O 1
ATOM 2367 N N . PRO A 1 321 ? -13.076 -2.032 20.543 1.00 96.50 321 PRO A N 1
ATOM 2368 C CA . PRO A 1 321 ? -13.526 -2.351 21.890 1.00 96.50 321 PRO A CA 1
ATOM 2369 C C . PRO A 1 321 ? -13.542 -1.166 22.856 1.00 96.50 321 PRO A C 1
ATOM 2371 O O . PRO A 1 321 ? -12.681 -0.282 22.803 1.00 96.50 321 PRO A O 1
ATOM 2374 N N . VAL A 1 322 ? -14.472 -1.192 23.812 1.00 94.88 322 VAL A N 1
ATOM 2375 C CA . VAL A 1 322 ? -14.585 -0.166 24.863 1.00 94.88 322 VAL A CA 1
ATOM 2376 C C . VAL A 1 322 ? -13.318 -0.051 25.724 1.00 94.88 322 VAL A C 1
ATOM 2378 O O . VAL A 1 322 ? -12.958 1.043 26.169 1.00 94.88 322 VAL A O 1
ATOM 2381 N N . GLU A 1 323 ? -12.587 -1.149 25.927 1.00 95.00 323 GLU A N 1
ATOM 2382 C CA . GLU A 1 323 ? -11.342 -1.172 26.701 1.00 95.00 323 GLU A CA 1
ATOM 2383 C C . GLU A 1 323 ? -10.239 -0.349 26.026 1.00 95.00 323 GLU A C 1
ATOM 2385 O O . GLU A 1 323 ? -9.453 0.294 26.722 1.00 95.00 323 GLU A O 1
ATOM 2390 N N . VAL A 1 324 ? -10.219 -0.292 24.688 1.00 93.56 324 VAL A N 1
ATOM 2391 C CA . VAL A 1 324 ? -9.282 0.550 23.926 1.00 93.56 324 VAL A CA 1
ATOM 2392 C C . VAL A 1 324 ? -9.573 2.020 24.200 1.00 93.56 324 VAL A C 1
ATOM 2394 O O . VAL A 1 324 ? -8.671 2.778 24.552 1.00 93.56 324 VAL A O 1
ATOM 2397 N N . MET A 1 325 ? -10.844 2.416 24.113 1.00 90.19 325 MET A N 1
ATOM 2398 C CA . MET A 1 325 ? -11.262 3.800 24.355 1.00 90.19 325 MET A CA 1
ATOM 2399 C C . MET A 1 325 ? -11.010 4.220 25.804 1.00 90.19 325 MET A C 1
ATOM 2401 O O . MET A 1 325 ? -10.552 5.331 26.067 1.00 90.19 325 MET A O 1
ATOM 2405 N N . THR A 1 326 ? -11.242 3.312 26.750 1.00 89.31 326 THR A N 1
ATOM 2406 C CA . THR A 1 326 ? -10.955 3.527 28.174 1.00 89.31 326 THR A CA 1
ATOM 2407 C C . THR A 1 326 ? -9.453 3.687 28.422 1.00 89.31 326 THR A C 1
ATOM 2409 O O . THR A 1 326 ? -9.037 4.589 29.160 1.00 89.31 326 THR A O 1
ATOM 2412 N N . ALA A 1 327 ? -8.628 2.856 27.776 1.00 89.56 327 ALA A N 1
ATOM 2413 C CA . ALA A 1 327 ? -7.173 2.943 27.847 1.00 89.56 327 ALA A CA 1
ATOM 2414 C C . ALA A 1 327 ? -6.648 4.258 27.242 1.00 89.56 327 ALA A C 1
ATOM 2416 O O . ALA A 1 327 ? -5.752 4.863 27.819 1.00 89.56 327 ALA A O 1
ATOM 2417 N N . MET A 1 328 ? -7.266 4.753 26.164 1.00 86.88 328 MET A N 1
ATOM 2418 C CA . MET A 1 328 ? -6.974 6.062 25.555 1.00 86.88 328 MET A CA 1
ATOM 2419 C C . MET A 1 328 ? -7.556 7.262 26.323 1.00 86.88 328 MET A C 1
ATOM 2421 O O . MET A 1 328 ? -7.373 8.403 25.913 1.00 86.88 328 MET A O 1
ATOM 2425 N N . GLY A 1 329 ? -8.278 7.039 27.427 1.00 76.81 329 GLY A N 1
ATOM 2426 C CA . GLY A 1 329 ? -8.847 8.113 28.248 1.00 76.81 329 GLY A CA 1
ATOM 2427 C C . GLY A 1 329 ? -10.176 8.697 27.748 1.00 76.81 329 GLY A C 1
ATOM 2428 O O . GLY A 1 329 ? -10.693 9.618 28.374 1.00 76.81 329 GLY A O 1
ATOM 2429 N N . ALA A 1 330 ? -10.795 8.134 26.704 1.00 63.94 330 ALA A N 1
ATOM 2430 C CA . ALA A 1 330 ? -12.028 8.626 26.064 1.00 63.94 330 ALA A CA 1
ATOM 2431 C C . ALA A 1 330 ? -13.341 8.331 26.844 1.00 63.94 330 ALA A C 1
ATOM 2433 O O . ALA A 1 330 ? -14.434 8.230 26.271 1.00 63.94 330 ALA A O 1
ATOM 2434 N N . GLY A 1 331 ? -13.239 8.179 28.167 1.00 50.91 331 GLY A N 1
ATOM 2435 C CA . GLY A 1 331 ? -14.350 7.914 29.090 1.00 50.91 331 GLY A CA 1
ATOM 2436 C C . GLY A 1 331 ? -14.283 8.693 30.408 1.00 50.91 331 GLY A C 1
ATOM 2437 O O . GLY A 1 331 ? -15.161 8.522 31.248 1.00 50.91 331 GLY A O 1
ATOM 2438 N N . ALA A 1 332 ? -13.271 9.544 30.610 1.00 45.44 332 ALA A N 1
ATOM 2439 C CA . ALA A 1 332 ? -13.282 10.476 31.730 1.00 45.44 332 ALA A CA 1
ATOM 2440 C C . ALA A 1 332 ? -14.271 11.611 31.419 1.00 45.44 332 ALA A C 1
ATOM 2442 O O . ALA A 1 332 ? -14.252 12.157 30.315 1.00 45.44 332 ALA A O 1
ATOM 2443 N N . ALA A 1 333 ? -15.136 11.963 32.380 1.00 40.56 333 ALA A N 1
ATOM 2444 C CA . ALA A 1 333 ? -15.892 13.216 32.329 1.00 40.56 333 ALA A CA 1
ATOM 2445 C C . ALA A 1 333 ? -14.931 14.371 31.988 1.00 40.56 333 ALA A C 1
ATOM 2447 O O . ALA A 1 333 ? -13.767 14.277 32.392 1.00 40.56 333 ALA A O 1
ATOM 2448 N N . PRO A 1 334 ? -15.370 15.425 31.272 1.00 42.44 334 PRO A N 1
ATOM 2449 C CA . PRO A 1 334 ? -14.526 16.577 30.976 1.00 42.44 334 PRO A CA 1
ATOM 2450 C C . PRO A 1 334 ? -14.059 17.200 32.294 1.00 42.44 334 PRO A C 1
ATOM 2452 O O . PRO A 1 334 ? -14.741 18.018 32.903 1.00 42.44 334 PRO A O 1
ATOM 2455 N N . GLN A 1 335 ? -12.901 16.762 32.777 1.00 40.31 335 GLN A N 1
ATOM 2456 C CA . GLN A 1 335 ? -12.148 17.502 33.766 1.00 40.31 335 GLN A CA 1
ATOM 2457 C C . GLN A 1 335 ? -11.657 18.743 33.034 1.00 40.31 335 GLN A C 1
ATOM 2459 O O . GLN A 1 335 ? -11.319 18.667 31.848 1.00 40.31 335 GLN A O 1
ATOM 2464 N N . ALA A 1 336 ? -11.737 19.887 33.716 1.00 43.31 336 ALA A N 1
ATOM 2465 C CA . ALA A 1 336 ? -11.381 21.185 33.163 1.00 43.31 336 ALA A CA 1
ATOM 2466 C C . ALA A 1 336 ? -10.099 21.068 32.322 1.00 43.31 336 ALA A C 1
ATOM 2468 O O . ALA A 1 336 ? -9.183 20.364 32.749 1.00 43.31 336 ALA A O 1
ATOM 2469 N N . PRO A 1 337 ? -10.045 21.696 31.135 1.00 42.31 337 PRO A N 1
ATOM 2470 C CA . PRO A 1 337 ? -8.927 21.547 30.219 1.00 42.31 337 PRO A CA 1
ATOM 2471 C C . PRO A 1 337 ? -7.629 21.909 30.939 1.00 42.31 337 PRO A C 1
ATOM 2473 O O . PRO A 1 337 ? -7.330 23.085 31.143 1.00 42.31 337 PRO A O 1
ATOM 2476 N N . GLU A 1 338 ? -6.853 20.899 31.328 1.00 41.41 338 GLU A N 1
ATOM 2477 C CA . GLU A 1 338 ? -5.439 21.094 31.596 1.00 41.41 338 GLU A CA 1
ATOM 2478 C C . GLU A 1 338 ? -4.841 21.563 30.272 1.00 41.41 338 GLU A C 1
ATOM 2480 O O . GLU A 1 338 ? -4.913 20.875 29.248 1.00 41.41 338 GLU A O 1
ATOM 2485 N N . GLN A 1 339 ? -4.354 22.800 30.269 1.00 35.09 339 GLN A N 1
ATOM 2486 C CA . GLN A 1 339 ? -3.763 23.433 29.100 1.00 35.09 339 GLN A CA 1
ATOM 2487 C C . GLN A 1 339 ? -2.641 22.539 28.558 1.00 35.09 339 GLN A C 1
ATOM 2489 O O . GLN A 1 339 ? -1.584 22.431 29.171 1.00 35.09 339 GLN A O 1
ATOM 2494 N N . GLY A 1 340 ? -2.876 21.905 27.405 1.00 42.00 340 GLY A N 1
ATOM 2495 C CA . GLY A 1 340 ? -1.846 21.197 26.639 1.00 42.00 340 GLY A CA 1
ATOM 2496 C C . GLY A 1 340 ? -2.072 19.704 26.386 1.00 42.00 340 GLY A C 1
ATOM 2497 O O . GLY A 1 340 ? -1.357 19.150 25.555 1.00 42.00 340 GLY A O 1
ATOM 2498 N N . SER A 1 341 ? -3.060 19.056 27.012 1.00 40.94 341 SER A N 1
ATOM 2499 C CA . SER A 1 341 ? -3.332 17.627 26.776 1.00 40.94 341 SER A CA 1
ATOM 2500 C C . SER A 1 341 ? -4.462 17.442 25.749 1.00 40.94 341 SER A C 1
ATOM 2502 O O . SER A 1 341 ? -5.595 17.839 26.038 1.00 40.94 341 SER A O 1
ATOM 2504 N N . PRO A 1 342 ? -4.212 16.863 24.553 1.00 44.75 342 PRO A N 1
ATOM 2505 C CA . PRO A 1 342 ? -5.274 16.574 23.594 1.00 44.75 342 PRO A CA 1
ATOM 2506 C C . PRO A 1 342 ? -6.299 15.635 24.240 1.00 44.75 342 PRO A C 1
ATOM 2508 O O . PRO A 1 342 ? -5.976 14.526 24.663 1.00 44.75 342 PRO A O 1
ATOM 2511 N N . GLN A 1 343 ? -7.537 16.115 24.363 1.00 46.69 343 GLN A N 1
ATOM 2512 C CA . GLN A 1 343 ? -8.655 15.352 24.912 1.00 46.69 343 GLN A CA 1
ATOM 2513 C C . GLN A 1 343 ? -8.860 14.099 24.048 1.00 46.69 343 GLN A C 1
ATOM 2515 O O . GLN A 1 343 ? -8.940 14.187 22.824 1.00 46.69 343 GLN A O 1
ATOM 2520 N N . GLY A 1 344 ? -8.844 12.937 24.706 1.00 51.50 344 GLY A N 1
ATOM 2521 C CA . GLY A 1 344 ? -8.526 11.639 24.115 1.00 51.50 344 GLY A CA 1
ATOM 2522 C C . GLY A 1 344 ? -9.317 11.275 22.857 1.00 51.50 344 GLY A C 1
ATOM 2523 O O . GLY A 1 344 ? -10.539 11.147 22.879 1.00 51.50 344 GLY A O 1
ATOM 2524 N N . GLY A 1 345 ? -8.574 11.023 21.782 1.00 65.44 345 GLY A N 1
ATOM 2525 C CA . GLY A 1 345 ? -9.035 10.419 20.539 1.00 65.44 345 GLY A CA 1
ATOM 2526 C C . GLY A 1 345 ? -7.831 9.842 19.801 1.00 65.44 345 GLY A C 1
ATOM 2527 O O . GLY A 1 345 ? -6.809 10.512 19.666 1.00 65.44 345 GLY A O 1
ATOM 2528 N N . GLY A 1 346 ? -7.913 8.579 19.384 1.00 81.06 346 GLY A N 1
ATOM 2529 C CA . GLY A 1 346 ? -6.856 7.946 18.596 1.00 81.06 346 GLY A CA 1
ATOM 2530 C C . GLY A 1 346 ? -6.902 8.397 17.136 1.00 81.06 346 GLY A C 1
ATOM 2531 O O . GLY A 1 346 ? -7.962 8.747 16.623 1.00 81.06 346 GLY A O 1
ATOM 2532 N N . MET A 1 347 ? -5.767 8.360 16.443 1.00 87.19 347 MET A N 1
ATOM 2533 C CA . MET A 1 347 ? -5.740 8.506 14.982 1.00 87.19 347 MET A CA 1
ATOM 2534 C C . MET A 1 347 ? -6.007 7.141 14.357 1.00 87.19 347 MET A C 1
ATOM 2536 O O . MET A 1 347 ? -5.254 6.203 14.618 1.00 87.19 347 MET A O 1
ATOM 2540 N N . LEU A 1 348 ? -7.079 6.992 13.582 1.00 91.44 348 LEU A N 1
ATOM 2541 C CA . LEU A 1 348 ? -7.376 5.780 12.822 1.00 91.44 348 LEU A CA 1
ATOM 2542 C C . LEU A 1 348 ? -6.662 5.845 11.472 1.00 91.44 348 LEU A C 1
ATOM 2544 O O . LEU A 1 348 ? -6.923 6.735 10.669 1.00 91.44 348 LEU A O 1
ATOM 2548 N N . PHE A 1 349 ? -5.819 4.855 11.209 1.00 92.56 349 PHE A N 1
ATOM 2549 C CA . PHE A 1 349 ? -5.223 4.584 9.910 1.00 92.56 349 PHE A CA 1
ATOM 2550 C C . PHE A 1 349 ? -5.892 3.347 9.334 1.00 92.56 349 PHE A C 1
ATOM 2552 O O . PHE A 1 349 ? -5.907 2.292 9.969 1.00 92.56 349 PHE A O 1
ATOM 2559 N N . PHE A 1 350 ? -6.440 3.455 8.131 1.00 95.12 350 PHE A N 1
ATOM 2560 C CA . PHE A 1 350 ? -7.144 2.345 7.504 1.00 95.12 350 PHE A CA 1
ATOM 2561 C C . PHE A 1 350 ? -6.741 2.210 6.042 1.00 95.12 350 PHE A C 1
ATOM 2563 O O . PHE A 1 350 ? -6.688 3.198 5.317 1.00 95.12 350 PHE A O 1
ATOM 2570 N N . THR A 1 351 ? -6.442 0.987 5.611 1.00 96.19 351 THR A N 1
ATOM 2571 C CA . THR A 1 351 ? -5.998 0.674 4.250 1.00 96.19 351 THR A CA 1
ATOM 2572 C C . THR A 1 351 ? -6.831 -0.457 3.660 1.00 96.19 351 THR A C 1
ATOM 2574 O O . THR A 1 351 ? -6.975 -1.523 4.259 1.00 96.19 351 THR A O 1
ATOM 2577 N N . ALA A 1 352 ? -7.344 -0.222 2.457 1.00 97.56 352 ALA A N 1
ATOM 2578 C CA . ALA A 1 352 ? -7.808 -1.236 1.528 1.00 97.56 352 ALA A CA 1
ATOM 2579 C C . ALA A 1 352 ? -6.640 -1.638 0.622 1.00 97.56 352 ALA A C 1
ATOM 2581 O O . ALA A 1 352 ? -6.149 -0.827 -0.168 1.00 97.56 352 ALA A O 1
ATOM 2582 N N . TYR A 1 353 ? -6.191 -2.886 0.739 1.00 97.44 353 TYR A N 1
ATOM 2583 C CA . TYR A 1 353 ? -5.159 -3.426 -0.141 1.00 97.44 353 TYR A CA 1
ATOM 2584 C C . TYR A 1 353 ? -5.755 -3.770 -1.494 1.00 97.44 353 TYR A C 1
ATOM 2586 O O . TYR A 1 353 ? -6.873 -4.275 -1.575 1.00 97.44 353 TYR A O 1
ATOM 2594 N N . GLY A 1 354 ? -5.010 -3.479 -2.553 1.00 96.81 354 GLY A N 1
ATOM 2595 C CA . GLY A 1 354 ? -5.490 -3.591 -3.916 1.00 96.81 354 GLY A CA 1
ATOM 2596 C C . GLY A 1 354 ? -4.900 -4.743 -4.708 1.00 96.81 354 GLY A C 1
ATOM 2597 O O . GLY A 1 354 ? -4.142 -5.572 -4.190 1.00 96.81 354 GLY A O 1
ATOM 2598 N N . PRO A 1 355 ? -5.262 -4.790 -5.992 1.00 96.88 355 PRO A N 1
ATOM 2599 C CA . PRO A 1 355 ? -4.649 -5.680 -6.955 1.00 96.88 355 PRO A CA 1
ATOM 2600 C C . PRO A 1 355 ? -3.249 -5.200 -7.375 1.00 96.88 355 PRO A C 1
ATOM 2602 O O . PRO A 1 355 ? -2.825 -4.063 -7.137 1.00 96.88 355 PRO A O 1
ATOM 2605 N N . GLU A 1 356 ? -2.527 -6.098 -8.040 1.00 96.31 356 GLU A N 1
ATOM 2606 C CA . GLU A 1 356 ? -1.196 -5.849 -8.584 1.00 96.31 356 GLU A CA 1
ATOM 2607 C C . GLU A 1 356 ? -1.134 -6.325 -10.042 1.00 96.31 356 GLU A C 1
ATOM 2609 O O . GLU A 1 356 ? -1.612 -7.414 -10.364 1.00 96.31 356 GLU A O 1
ATOM 2614 N N . GLN A 1 357 ? -0.528 -5.526 -10.918 1.00 97.31 357 GLN A N 1
ATOM 2615 C CA . GLN A 1 357 ? -0.205 -5.898 -12.293 1.00 97.31 357 GLN A CA 1
ATOM 2616 C C . GLN A 1 357 ? 1.303 -6.146 -12.396 1.00 97.31 357 GLN A C 1
ATOM 2618 O O . GLN A 1 357 ? 2.099 -5.256 -12.108 1.00 97.31 357 GLN A O 1
ATOM 2623 N N . ASN A 1 358 ? 1.695 -7.346 -12.825 1.00 97.00 358 ASN A N 1
ATOM 2624 C CA . ASN A 1 358 ? 3.092 -7.716 -13.054 1.00 97.00 358 ASN A CA 1
ATOM 2625 C C . ASN A 1 358 ? 3.310 -7.952 -14.548 1.00 97.00 358 ASN A C 1
ATOM 2627 O O . ASN A 1 358 ? 2.618 -8.774 -15.145 1.00 97.00 358 ASN A O 1
ATOM 2631 N N . ILE A 1 359 ? 4.264 -7.242 -15.140 1.00 98.00 359 ILE A N 1
ATOM 2632 C CA . ILE A 1 359 ? 4.557 -7.275 -16.573 1.00 98.00 359 ILE A CA 1
ATOM 2633 C C . ILE A 1 359 ? 6.029 -7.618 -16.731 1.00 98.00 359 ILE A C 1
ATOM 2635 O O . ILE A 1 359 ? 6.884 -7.025 -16.077 1.00 98.00 359 ILE A O 1
ATOM 2639 N N . ILE A 1 360 ? 6.330 -8.573 -17.600 1.00 97.94 360 ILE A N 1
ATOM 2640 C CA . ILE A 1 360 ? 7.696 -8.993 -17.873 1.00 97.94 360 ILE A CA 1
ATOM 2641 C C . ILE A 1 360 ? 7.915 -9.074 -19.372 1.00 97.94 360 ILE A C 1
ATOM 2643 O O . ILE A 1 360 ? 7.075 -9.612 -20.092 1.00 97.94 360 ILE A O 1
ATOM 2647 N N . TYR A 1 361 ? 9.030 -8.517 -19.829 1.00 97.25 361 TYR A N 1
ATOM 2648 C CA . TYR A 1 361 ? 9.352 -8.456 -21.246 1.00 97.25 361 TYR A CA 1
ATOM 2649 C C . TYR A 1 361 ? 10.697 -9.128 -21.547 1.00 97.25 361 TYR A C 1
ATOM 2651 O O . TYR A 1 361 ? 11.657 -8.904 -20.803 1.00 97.25 361 TYR A O 1
ATOM 2659 N N . PRO A 1 362 ? 10.796 -9.905 -22.640 1.00 96.50 362 PRO A N 1
ATOM 2660 C CA . PRO A 1 362 ? 9.672 -10.382 -23.448 1.00 96.50 362 PRO A CA 1
ATOM 2661 C C . PRO A 1 362 ? 8.771 -11.333 -22.644 1.00 96.50 362 PRO A C 1
ATOM 2663 O O . PRO A 1 362 ? 9.181 -11.863 -21.605 1.00 96.50 362 PRO A O 1
ATOM 2666 N N . GLU A 1 363 ? 7.548 -11.559 -23.125 1.00 95.12 363 GLU A N 1
ATOM 2667 C CA . GLU A 1 363 ? 6.670 -12.582 -22.553 1.00 95.12 363 GLU A CA 1
ATOM 2668 C C . GLU A 1 363 ? 7.342 -13.958 -22.598 1.00 95.12 363 GLU A C 1
ATOM 2670 O O . GLU A 1 363 ? 8.198 -14.236 -23.445 1.00 95.12 363 GLU A O 1
ATOM 2675 N N . ARG A 1 364 ? 6.964 -14.829 -21.659 1.00 95.31 364 ARG A N 1
ATOM 2676 C CA . ARG A 1 364 ? 7.560 -16.159 -21.557 1.00 95.31 364 ARG A CA 1
ATOM 2677 C C . ARG A 1 364 ? 7.308 -16.953 -22.848 1.00 95.31 364 ARG A C 1
ATOM 2679 O O . ARG A 1 364 ? 6.144 -17.202 -23.164 1.00 95.31 364 ARG A O 1
ATOM 2686 N N . PRO A 1 365 ? 8.357 -17.420 -23.554 1.00 95.06 365 PRO A N 1
ATOM 2687 C CA . PRO A 1 365 ? 8.183 -18.254 -24.735 1.00 95.06 365 PRO A CA 1
ATOM 2688 C C . PRO A 1 365 ? 7.417 -19.535 -24.398 1.00 95.06 365 PRO A C 1
ATOM 2690 O O . PRO A 1 365 ? 7.725 -20.192 -23.400 1.00 95.06 365 PRO A O 1
ATOM 2693 N N . ALA A 1 366 ? 6.462 -19.908 -25.253 1.00 93.56 366 ALA A N 1
ATOM 2694 C CA . ALA A 1 366 ? 5.707 -21.153 -25.112 1.00 93.56 366 ALA A CA 1
ATOM 2695 C C . ALA A 1 366 ? 6.598 -22.397 -25.283 1.00 93.56 366 ALA A C 1
ATOM 2697 O O . ALA A 1 366 ? 6.370 -23.420 -24.637 1.00 93.56 366 ALA A O 1
ATOM 2698 N N . ASP A 1 367 ? 7.629 -22.306 -26.129 1.00 92.31 367 ASP A N 1
ATOM 2699 C CA . ASP A 1 367 ? 8.625 -23.364 -26.275 1.00 92.31 367 ASP A CA 1
ATOM 2700 C C . ASP A 1 367 ? 9.669 -23.296 -25.151 1.00 92.31 367 ASP A C 1
ATOM 2702 O O . ASP A 1 367 ? 10.504 -22.392 -25.091 1.00 92.31 367 ASP A O 1
ATOM 2706 N N . VAL A 1 368 ? 9.655 -24.321 -24.298 1.00 89.56 368 VAL A N 1
ATOM 2707 C CA . VAL A 1 368 ? 10.571 -24.542 -23.168 1.00 89.56 368 VAL A CA 1
ATOM 2708 C C . VAL A 1 368 ? 12.042 -24.620 -23.590 1.00 89.56 368 VAL A C 1
ATOM 2710 O O . VAL A 1 368 ? 12.927 -24.407 -22.764 1.00 89.56 368 VAL A O 1
ATOM 2713 N N . ARG A 1 369 ? 12.324 -24.931 -24.862 1.00 91.81 369 ARG A N 1
ATOM 2714 C CA . ARG A 1 369 ? 13.688 -24.970 -25.410 1.00 91.81 369 ARG A CA 1
ATOM 2715 C C . ARG A 1 369 ? 14.226 -23.590 -25.762 1.00 91.81 369 ARG A C 1
ATOM 2717 O O . ARG A 1 369 ? 15.439 -23.426 -25.846 1.00 91.81 369 ARG A O 1
ATOM 2724 N N . THR A 1 370 ? 13.348 -22.609 -25.959 1.00 93.38 370 THR A N 1
ATOM 2725 C CA . THR A 1 370 ? 13.754 -21.227 -26.212 1.00 93.38 370 THR A CA 1
ATOM 2726 C C . THR A 1 370 ? 14.149 -20.580 -24.883 1.00 93.38 370 THR A C 1
ATOM 2728 O O . THR A 1 370 ? 13.309 -20.518 -23.977 1.00 93.38 370 THR A O 1
ATOM 2731 N N . PRO A 1 371 ? 15.397 -20.091 -24.726 1.00 94.50 371 PRO A N 1
ATOM 2732 C CA . PRO A 1 371 ? 15.805 -19.376 -23.523 1.00 94.50 371 PRO A CA 1
ATOM 2733 C C . PRO A 1 371 ? 14.934 -18.140 -23.306 1.00 94.50 371 PRO A C 1
ATOM 2735 O O . PRO A 1 371 ? 14.715 -17.348 -24.224 1.00 94.50 371 PRO A O 1
ATOM 2738 N N . TRP A 1 372 ? 14.458 -17.954 -22.081 1.00 96.44 372 TRP A N 1
ATOM 2739 C CA . TRP A 1 372 ? 13.692 -16.779 -21.703 1.00 96.44 372 TRP A CA 1
ATOM 2740 C C . TRP A 1 372 ? 14.626 -15.731 -21.102 1.00 96.44 372 TRP A C 1
ATOM 2742 O O . TRP A 1 372 ? 14.920 -15.739 -19.905 1.00 96.44 372 TRP A O 1
ATOM 2752 N N . ASN A 1 373 ? 15.130 -14.849 -21.962 1.00 96.62 373 ASN A N 1
ATOM 2753 C CA . ASN A 1 373 ? 16.029 -13.772 -21.565 1.00 96.62 373 ASN A CA 1
ATOM 2754 C C . ASN A 1 373 ? 15.226 -12.518 -21.234 1.00 96.62 373 ASN A C 1
ATOM 2756 O O . ASN A 1 373 ? 14.872 -11.764 -22.134 1.00 96.62 373 ASN A O 1
ATOM 2760 N N . GLN A 1 374 ? 14.919 -12.319 -19.956 1.00 97.31 374 GLN A N 1
ATOM 2761 C CA . GLN A 1 374 ? 14.102 -11.198 -19.506 1.00 97.31 374 GLN A CA 1
ATOM 2762 C C . GLN A 1 374 ? 14.922 -9.903 -19.567 1.00 97.31 374 GLN A C 1
ATOM 2764 O O . GLN A 1 374 ? 16.061 -9.839 -19.103 1.00 97.31 374 GLN A O 1
ATOM 2769 N N . GLU A 1 375 ? 14.349 -8.852 -20.140 1.00 97.38 375 GLU A N 1
ATOM 2770 C CA . GLU A 1 375 ? 14.984 -7.539 -20.222 1.00 97.38 375 GLU A CA 1
ATOM 2771 C C . GLU A 1 375 ? 14.584 -6.660 -19.047 1.00 97.38 375 GLU A C 1
ATOM 2773 O O . GLU A 1 375 ? 15.449 -6.126 -18.347 1.00 97.38 375 GLU A O 1
ATOM 2778 N N . TRP A 1 376 ? 13.283 -6.540 -18.801 1.00 98.31 376 TRP A N 1
ATOM 2779 C CA . TRP A 1 376 ? 12.746 -5.698 -17.745 1.00 98.31 376 TRP A CA 1
ATOM 2780 C C . TRP A 1 376 ? 11.474 -6.280 -17.134 1.00 98.31 376 TRP A C 1
ATOM 2782 O O . TRP A 1 376 ? 10.778 -7.107 -17.729 1.00 98.31 376 TRP A O 1
ATOM 2792 N N . PHE A 1 377 ? 11.193 -5.832 -15.915 1.00 98.38 377 PHE A N 1
ATOM 2793 C CA . PHE A 1 377 ? 10.017 -6.194 -15.142 1.00 98.38 377 PHE A CA 1
ATOM 2794 C C . PHE A 1 377 ? 9.357 -4.939 -14.574 1.00 98.38 377 PHE A C 1
ATOM 2796 O O . PHE A 1 377 ? 10.033 -4.107 -13.970 1.00 98.38 377 PHE A O 1
ATOM 2803 N N . VAL A 1 378 ? 8.039 -4.834 -14.734 1.00 98.56 378 VAL A N 1
ATOM 2804 C CA . VAL A 1 378 ? 7.215 -3.761 -14.173 1.00 98.56 378 VAL A CA 1
ATOM 2805 C C . VAL A 1 378 ? 6.219 -4.350 -13.180 1.00 98.56 378 VAL A C 1
ATOM 2807 O O . VAL A 1 378 ? 5.542 -5.334 -13.480 1.00 98.56 378 VAL A O 1
ATOM 2810 N N . LYS A 1 379 ? 6.092 -3.713 -12.016 1.00 98.31 379 LYS A N 1
ATOM 2811 C CA . LYS A 1 379 ? 5.071 -4.007 -11.009 1.00 98.31 379 LYS A CA 1
ATOM 2812 C C . LYS A 1 379 ? 4.249 -2.756 -10.734 1.00 98.31 379 LYS A C 1
ATOM 2814 O O . LYS A 1 379 ? 4.805 -1.757 -10.297 1.00 98.31 379 LYS A O 1
ATOM 2819 N N . ILE A 1 380 ? 2.937 -2.829 -10.929 1.00 98.25 380 ILE A N 1
ATOM 2820 C CA . ILE A 1 380 ? 1.988 -1.767 -10.579 1.00 98.25 380 ILE A CA 1
ATOM 2821 C C . ILE A 1 380 ? 1.144 -2.261 -9.410 1.00 98.25 380 ILE A C 1
ATOM 2823 O O . ILE A 1 380 ? 0.422 -3.245 -9.554 1.00 98.25 380 ILE A O 1
ATOM 2827 N N . ARG A 1 381 ? 1.248 -1.614 -8.250 1.00 97.69 381 ARG A N 1
ATOM 2828 C CA . ARG A 1 381 ? 0.579 -2.019 -7.004 1.00 97.69 381 ARG A CA 1
ATOM 2829 C C . ARG A 1 381 ? -0.344 -0.914 -6.516 1.00 97.69 381 ARG A C 1
ATOM 2831 O O . ARG A 1 381 ? 0.037 0.253 -6.538 1.00 97.69 381 ARG A O 1
ATOM 2838 N N . HIS A 1 382 ? -1.533 -1.294 -6.059 1.00 97.69 382 HIS A N 1
ATOM 2839 C CA . HIS A 1 382 ? -2.588 -0.348 -5.706 1.00 97.69 382 HIS A CA 1
ATOM 2840 C C . HIS A 1 382 ? -2.972 -0.476 -4.234 1.00 97.69 382 HIS A C 1
ATOM 2842 O O . HIS A 1 382 ? -2.985 -1.575 -3.670 1.00 97.69 382 HIS A O 1
ATOM 2848 N N . ARG A 1 383 ? -3.313 0.654 -3.619 1.00 96.94 383 ARG A N 1
ATOM 2849 C CA . ARG A 1 383 ? -3.975 0.718 -2.315 1.00 96.94 383 ARG A CA 1
ATOM 2850 C C . ARG A 1 383 ? -4.909 1.920 -2.254 1.00 96.94 383 ARG A C 1
ATOM 2852 O O . ARG A 1 383 ? -4.689 2.917 -2.941 1.00 96.94 383 ARG A O 1
ATOM 2859 N N . SER A 1 384 ? -5.891 1.865 -1.364 1.00 96.56 384 SER A N 1
ATOM 2860 C CA . SER A 1 384 ? -6.553 3.069 -0.866 1.00 96.56 384 SER A CA 1
ATOM 2861 C C . SER A 1 384 ? -6.358 3.171 0.637 1.00 96.56 384 SER A C 1
ATOM 2863 O O . SER A 1 384 ? -6.578 2.198 1.354 1.00 96.56 384 SER A O 1
ATOM 2865 N N . SER A 1 385 ? -5.952 4.342 1.114 1.00 94.31 385 SER A N 1
ATOM 2866 C CA . SER A 1 385 ? -5.681 4.589 2.524 1.00 94.31 385 SER A CA 1
ATOM 2867 C C . SER A 1 385 ? -6.384 5.857 2.992 1.00 94.31 385 SER A C 1
ATOM 2869 O O . SER A 1 385 ? -6.407 6.874 2.302 1.00 94.31 385 SER A O 1
ATOM 2871 N N . THR A 1 386 ? -6.934 5.801 4.197 1.00 92.00 386 THR A N 1
ATOM 2872 C CA . THR A 1 386 ? -7.576 6.933 4.860 1.00 92.00 386 THR A CA 1
ATOM 2873 C C . THR A 1 386 ? -7.013 7.119 6.258 1.00 92.00 386 THR A C 1
ATOM 2875 O O . THR A 1 386 ? -6.538 6.171 6.894 1.00 92.00 386 THR A O 1
ATOM 2878 N N . MET A 1 387 ? -7.074 8.362 6.719 1.00 89.75 387 MET A N 1
ATOM 2879 C CA . MET A 1 387 ? -6.712 8.752 8.071 1.00 89.75 387 MET A CA 1
ATOM 2880 C C . MET A 1 387 ? -7.849 9.582 8.667 1.00 89.75 387 MET A C 1
ATOM 2882 O O . MET A 1 387 ? -8.238 10.598 8.090 1.00 89.75 387 MET A O 1
ATOM 2886 N N . GLU A 1 388 ? -8.382 9.163 9.812 1.00 86.38 388 GLU A N 1
ATOM 2887 C CA . GLU A 1 388 ? -9.507 9.820 10.488 1.00 86.38 388 GLU A CA 1
ATOM 2888 C C . GLU A 1 388 ? -9.275 9.926 11.997 1.00 86.38 388 GLU A C 1
ATOM 2890 O O . GLU A 1 388 ? -8.508 9.160 12.578 1.00 86.38 388 GLU A O 1
ATOM 2895 N N . MET A 1 389 ? -9.958 10.866 12.648 1.00 87.69 389 MET A N 1
ATOM 2896 C CA . MET A 1 389 ? -10.049 10.880 14.107 1.00 87.69 389 MET A CA 1
ATOM 2897 C C . MET A 1 389 ? -10.968 9.733 14.539 1.00 87.69 389 MET A C 1
ATOM 2899 O O . MET A 1 389 ? -12.096 9.609 14.056 1.00 87.69 389 MET A O 1
ATOM 2903 N N . LEU A 1 390 ? -10.503 8.864 15.431 1.00 89.69 390 LEU A N 1
ATOM 2904 C CA . LEU A 1 390 ? -11.278 7.714 15.881 1.00 89.69 390 LEU A CA 1
ATOM 2905 C C . LEU A 1 390 ? -12.483 8.159 16.719 1.00 89.69 390 LEU A C 1
ATOM 2907 O O . LEU A 1 390 ? -12.345 8.907 17.684 1.00 89.69 390 LEU A O 1
ATOM 2911 N N . GLY A 1 391 ? -13.666 7.653 16.377 1.00 85.31 391 GLY A N 1
ATOM 2912 C CA . GLY A 1 391 ? -14.920 7.951 17.065 1.00 85.31 391 GLY A CA 1
ATOM 2913 C C . GLY A 1 391 ? -15.520 9.318 16.739 1.00 85.31 391 GLY A C 1
ATOM 2914 O O . GLY A 1 391 ? -16.551 9.660 17.314 1.00 85.31 391 GLY A O 1
ATOM 2915 N N . GLN A 1 392 ? -14.905 10.079 15.829 1.00 75.94 392 GLN A N 1
ATOM 2916 C CA . GLN A 1 392 ? -15.385 11.380 15.376 1.00 75.94 392 GLN A CA 1
ATOM 2917 C C . GLN A 1 392 ? -15.591 11.342 13.863 1.00 75.94 392 GLN A C 1
ATOM 2919 O O . GLN A 1 392 ? -14.661 11.556 13.085 1.00 75.94 392 GLN A O 1
ATOM 2924 N N . SER A 1 393 ? -16.819 11.082 13.417 1.00 62.75 393 SER A N 1
ATOM 2925 C CA . SER A 1 393 ? -17.104 11.190 11.988 1.00 62.75 393 SER A CA 1
ATOM 2926 C C . SER A 1 393 ? -17.022 12.658 11.564 1.00 62.75 393 SER A C 1
ATOM 2928 O O . SER A 1 393 ? -17.676 13.523 12.151 1.00 62.75 393 SER A O 1
ATOM 2930 N N . MET A 1 394 ? -16.235 12.945 10.524 1.00 56.81 394 MET A N 1
ATOM 2931 C CA . MET A 1 394 ? -16.145 14.290 9.941 1.00 56.81 394 MET A CA 1
ATOM 2932 C C . MET A 1 394 ? -17.521 14.793 9.481 1.00 56.81 394 MET A C 1
ATOM 2934 O O . MET A 1 394 ? -17.819 15.973 9.617 1.00 56.81 394 MET A O 1
ATOM 2938 N N . SER A 1 395 ? -18.396 13.901 9.009 1.00 52.91 395 SER A N 1
ATOM 2939 C CA . SER A 1 395 ? -19.784 14.223 8.663 1.00 52.91 395 SER A CA 1
ATOM 2940 C C . SER A 1 395 ? -20.618 14.669 9.870 1.00 52.91 395 SER A C 1
ATOM 2942 O O . SER A 1 395 ? -21.370 15.637 9.745 1.00 52.91 395 SER A O 1
ATOM 2944 N N . ALA A 1 396 ? -20.472 14.032 11.040 1.00 51.28 396 ALA A N 1
ATOM 2945 C CA . ALA A 1 396 ? -21.124 14.492 12.269 1.00 51.28 396 ALA A CA 1
ATOM 2946 C C . ALA A 1 396 ? -20.540 15.822 12.749 1.00 51.28 396 ALA A C 1
ATOM 2948 O O . ALA A 1 396 ? -21.308 16.724 13.050 1.00 51.28 396 ALA A O 1
ATOM 2949 N N . MET A 1 397 ? -19.215 16.000 12.707 1.00 53.38 397 MET A N 1
ATOM 2950 C CA . MET A 1 397 ? -18.588 17.272 13.091 1.00 53.38 397 MET A CA 1
ATOM 2951 C C . MET A 1 397 ? -19.031 18.440 12.194 1.00 53.38 397 MET A C 1
ATOM 2953 O O . MET A 1 397 ? -19.257 19.541 12.688 1.00 53.38 397 MET A O 1
ATOM 2957 N N . MET A 1 398 ? -19.221 18.209 10.890 1.00 53.19 398 MET A N 1
ATOM 2958 C CA . MET A 1 398 ? -19.751 19.220 9.960 1.00 53.19 398 MET A CA 1
ATOM 2959 C C . MET A 1 398 ? -21.257 19.466 10.141 1.00 53.19 398 MET A C 1
ATOM 2961 O O . MET A 1 398 ? -21.733 20.568 9.874 1.00 53.19 398 MET A O 1
ATOM 2965 N N . SER A 1 399 ? -22.003 18.466 10.618 1.00 52.12 399 SER A N 1
ATOM 2966 C CA . SER A 1 399 ? -23.432 18.599 10.936 1.00 52.12 399 SER A CA 1
ATOM 2967 C C . SER A 1 399 ? -23.657 19.304 12.283 1.00 52.12 399 SER A C 1
ATOM 2969 O O . SER A 1 399 ? -24.580 20.103 12.409 1.00 52.12 399 SER A O 1
ATOM 2971 N N . GLU A 1 400 ? -22.781 19.083 13.268 1.00 46.81 400 GLU A N 1
ATOM 2972 C CA . GLU A 1 400 ? -22.799 19.740 14.583 1.00 46.81 400 GLU A CA 1
ATOM 2973 C C . GLU A 1 400 ? -22.196 21.156 14.541 1.00 46.81 400 GLU A C 1
ATOM 2975 O O . GLU A 1 400 ? -22.701 22.063 15.206 1.00 46.81 400 GLU A O 1
ATOM 2980 N N . GLY A 1 401 ? -21.189 21.400 13.694 1.00 45.44 401 GLY A N 1
ATOM 2981 C CA . GLY A 1 401 ? -20.610 22.730 13.450 1.00 45.44 401 GLY A CA 1
ATOM 2982 C C . GLY A 1 401 ? -21.553 23.711 12.737 1.00 45.44 401 GLY A C 1
ATOM 2983 O O . GLY A 1 401 ? -21.287 24.911 12.707 1.00 45.44 401 GLY A O 1
ATOM 2984 N N . GLY A 1 402 ? -22.675 23.223 12.199 1.00 43.00 402 GLY A N 1
ATOM 2985 C CA . GLY A 1 402 ? -23.750 24.043 11.638 1.00 43.00 402 GLY A CA 1
ATOM 2986 C C . GLY A 1 402 ? -24.871 24.386 12.624 1.00 43.00 402 GLY A C 1
ATOM 2987 O O . GLY A 1 402 ? -25.792 25.108 12.245 1.00 43.00 402 GLY A O 1
ATOM 2988 N N . GLN A 1 403 ? -24.835 23.866 13.858 1.00 38.16 403 GLN A N 1
ATOM 2989 C CA . GLN A 1 403 ? -25.980 23.908 14.777 1.00 38.16 403 GLN A CA 1
ATOM 2990 C C . GLN A 1 403 ? -25.609 23.859 16.268 1.00 38.16 403 GLN A C 1
ATOM 2992 O O . GLN A 1 403 ? -26.445 23.506 17.099 1.00 38.16 403 GLN A O 1
ATOM 2997 N N . GLN A 1 404 ? -24.414 24.312 16.659 1.00 38.66 404 GLN A N 1
ATOM 2998 C CA . GLN A 1 404 ? -24.275 24.829 18.020 1.00 38.66 404 GLN A CA 1
ATOM 2999 C C . GLN A 1 404 ? -25.194 26.045 18.129 1.00 38.66 404 GLN A C 1
ATOM 3001 O O . GLN A 1 404 ? -24.969 27.079 17.495 1.00 38.66 404 GLN A O 1
ATOM 3006 N N . ALA A 1 405 ? -26.289 25.884 18.871 1.00 43.53 405 ALA A N 1
ATOM 3007 C CA . ALA A 1 405 ? -27.224 26.942 19.202 1.00 43.53 405 ALA A CA 1
ATOM 3008 C C . ALA A 1 405 ? -26.502 27.992 20.059 1.00 43.53 405 ALA A C 1
ATOM 3010 O O . ALA A 1 405 ? -26.657 28.026 21.273 1.00 43.53 405 ALA A O 1
ATOM 3011 N N . MET A 1 406 ? -25.684 28.832 19.415 1.00 46.56 406 MET A N 1
ATOM 3012 C CA . MET A 1 406 ? -25.167 30.054 20.013 1.00 46.56 406 MET A CA 1
ATOM 3013 C C . MET A 1 406 ? -26.365 30.825 20.532 1.00 46.56 406 MET A C 1
ATOM 3015 O O . MET A 1 406 ? -27.303 31.107 19.769 1.00 46.56 406 MET A O 1
ATOM 3019 N N . THR A 1 407 ? -26.319 31.166 21.811 1.00 59.72 407 THR A N 1
ATOM 3020 C CA . THR A 1 407 ? -27.305 32.070 22.382 1.00 59.72 407 THR A CA 1
ATOM 3021 C C . THR A 1 407 ? -27.273 33.389 21.591 1.00 59.72 407 THR A C 1
ATOM 3023 O O . THR A 1 407 ? -26.223 33.775 21.058 1.00 59.72 407 THR A O 1
ATOM 3026 N N . PRO A 1 408 ? -28.405 34.101 21.452 1.00 60.00 408 PRO A N 1
ATOM 3027 C CA . PRO A 1 408 ? -28.428 35.396 20.767 1.00 60.00 408 PRO A CA 1
ATOM 3028 C C . PRO A 1 408 ? -27.358 36.373 21.292 1.00 60.00 408 PRO A C 1
ATOM 3030 O O . PRO A 1 408 ? -26.776 37.135 20.521 1.00 60.00 408 PRO A O 1
ATOM 3033 N N . GLU A 1 409 ? -27.025 36.286 22.583 1.00 63.62 409 GLU A N 1
ATOM 3034 C CA . GLU A 1 409 ? -25.999 37.102 23.234 1.00 63.62 409 GLU A CA 1
ATOM 3035 C C . GLU A 1 409 ? -24.573 36.803 22.741 1.00 63.62 409 GLU A C 1
ATOM 3037 O O . GLU A 1 409 ? -23.800 37.733 22.490 1.00 63.62 409 GLU A O 1
ATOM 3042 N N . GLU A 1 410 ? -24.228 35.530 22.529 1.00 66.25 410 GLU A N 1
ATOM 3043 C CA . GLU A 1 410 ? -22.913 35.119 22.019 1.00 66.25 410 GLU A CA 1
ATOM 3044 C C . GLU A 1 410 ? -22.707 35.545 20.560 1.00 66.25 410 GLU A C 1
ATOM 3046 O O . GLU A 1 410 ? -21.625 36.024 20.206 1.00 66.25 410 GLU A O 1
ATOM 3051 N N . ARG A 1 411 ? -23.762 35.488 19.729 1.00 68.06 411 ARG A N 1
ATOM 3052 C CA . ARG A 1 411 ? -23.720 36.024 18.352 1.00 68.06 411 ARG A CA 1
ATOM 3053 C C . ARG A 1 411 ? -23.468 37.526 18.342 1.00 68.06 411 ARG A C 1
ATOM 3055 O O . ARG A 1 411 ? -22.616 38.002 17.592 1.00 68.06 411 ARG A O 1
ATOM 3062 N N . CYS A 1 412 ? -24.168 38.268 19.199 1.00 69.25 412 CYS A N 1
ATOM 3063 C CA . CYS A 1 412 ? -23.985 39.711 19.313 1.00 69.25 412 CYS A CA 1
ATOM 3064 C C . CYS A 1 412 ? -22.587 40.087 19.817 1.00 69.25 412 CYS A C 1
ATOM 3066 O O . CYS A 1 412 ? -22.027 41.106 19.411 1.00 69.25 412 CYS A O 1
ATOM 3068 N N . ARG A 1 413 ? -21.990 39.280 20.701 1.00 74.12 413 ARG A N 1
ATOM 3069 C CA . ARG A 1 413 ? -20.619 39.498 21.171 1.00 74.12 413 ARG A CA 1
ATOM 3070 C C . ARG A 1 413 ? -19.592 39.287 20.056 1.00 74.12 413 ARG A C 1
ATOM 3072 O O . ARG A 1 413 ? -18.785 40.185 19.829 1.00 74.12 413 ARG A O 1
ATOM 3079 N N . GLN A 1 414 ? -19.677 38.184 19.310 1.00 71.75 414 GLN A N 1
ATOM 3080 C CA . GLN A 1 414 ? -18.765 37.931 18.188 1.00 71.75 414 GLN A CA 1
ATOM 3081 C C . GLN A 1 414 ? -18.881 38.983 17.078 1.00 71.75 414 GLN A C 1
ATOM 3083 O O . GLN A 1 414 ? -17.865 39.432 16.550 1.00 71.75 414 GLN A O 1
ATOM 3088 N N . GLN A 1 415 ? -20.096 39.432 16.744 1.00 70.62 415 GLN A N 1
ATOM 3089 C CA . GLN A 1 415 ? -20.282 40.497 15.751 1.00 70.62 415 GLN A CA 1
ATOM 3090 C C . GLN A 1 415 ? -19.634 41.819 16.187 1.00 70.62 415 GLN A C 1
ATOM 3092 O O . GLN A 1 415 ? -19.018 42.501 15.366 1.00 70.62 415 GLN A O 1
ATOM 3097 N N . ARG A 1 416 ? -19.716 42.171 17.477 1.00 74.94 416 ARG A N 1
ATOM 3098 C CA . ARG A 1 416 ? -19.058 43.369 18.024 1.00 74.94 416 ARG A CA 1
ATOM 3099 C C . ARG A 1 416 ? -17.535 43.244 18.026 1.00 74.94 416 ARG A C 1
ATOM 3101 O O . ARG A 1 416 ? -16.855 44.205 17.678 1.00 74.94 416 ARG A O 1
ATOM 3108 N N . GLU A 1 417 ? -17.001 42.070 18.354 1.00 71.31 417 GLU A N 1
ATOM 3109 C CA . GLU A 1 417 ? -15.557 41.797 18.314 1.00 71.31 417 GLU A CA 1
ATOM 3110 C C . GLU A 1 417 ? -15.009 41.860 16.873 1.00 71.31 417 GLU A C 1
ATOM 3112 O O . GLU A 1 417 ? -13.976 42.490 16.633 1.00 71.31 417 GLU A O 1
ATOM 3117 N N . ALA A 1 418 ? -15.746 41.332 15.889 1.00 65.81 418 ALA A N 1
ATOM 3118 C CA . ALA A 1 418 ? -15.394 41.426 14.470 1.00 65.81 418 ALA A CA 1
ATOM 3119 C C . ALA A 1 418 ? -15.437 42.875 13.939 1.00 65.81 418 ALA A C 1
ATOM 3121 O O . ALA A 1 418 ? -14.536 43.309 13.215 1.00 65.81 418 ALA A O 1
ATOM 3122 N N . GLN A 1 419 ? -16.445 43.661 14.337 1.00 65.62 419 GLN A N 1
ATOM 3123 C CA . GLN A 1 419 ? -16.534 45.083 13.982 1.00 65.62 419 GLN A CA 1
ATOM 3124 C C . GLN A 1 419 ? -15.439 45.928 14.657 1.00 65.62 419 GLN A C 1
ATOM 3126 O O . GLN A 1 419 ? -14.926 46.874 14.051 1.00 65.62 419 GLN A O 1
ATOM 3131 N N . ALA A 1 420 ? -15.032 45.585 15.884 1.00 65.00 420 ALA A N 1
ATOM 3132 C CA . ALA A 1 420 ? -13.928 46.243 16.581 1.00 65.00 420 ALA A CA 1
ATOM 3133 C C . ALA A 1 420 ? -12.573 45.970 15.902 1.00 65.00 420 ALA A C 1
ATOM 3135 O O . ALA A 1 420 ? -11.764 46.888 15.755 1.00 65.00 420 ALA A O 1
ATOM 3136 N N . GLN A 1 421 ? -12.350 44.748 15.408 1.00 60.47 421 GLN A N 1
ATOM 3137 C CA . GLN A 1 421 ? -11.142 44.396 14.652 1.00 60.47 421 GLN A CA 1
ATOM 3138 C C . GLN A 1 421 ? -11.069 45.112 13.294 1.00 60.47 421 GLN A C 1
ATOM 3140 O O . GLN A 1 421 ? -10.003 45.601 12.919 1.00 60.47 421 GLN A O 1
ATOM 3145 N N . GLN A 1 422 ? -12.197 45.278 12.593 1.00 56.00 422 GLN A N 1
ATOM 3146 C CA . GLN A 1 422 ? -12.243 46.081 11.361 1.00 56.00 422 GLN A CA 1
ATOM 3147 C C . GLN A 1 422 ? -11.964 47.570 11.611 1.00 56.00 422 GLN A C 1
ATOM 3149 O O . GLN A 1 422 ? -11.301 48.215 10.799 1.00 56.00 422 GLN A O 1
ATOM 3154 N N . ARG A 1 423 ? -12.405 48.123 12.749 1.00 51.84 423 ARG A N 1
ATOM 3155 C CA . ARG A 1 423 ? -12.112 49.517 13.130 1.00 51.84 423 ARG A CA 1
ATOM 3156 C C . ARG A 1 423 ? -10.668 49.733 13.599 1.00 51.84 423 ARG A C 1
ATOM 3158 O O . ARG A 1 423 ? -10.134 50.820 13.397 1.00 51.84 423 ARG A O 1
ATOM 3165 N N . GLY A 1 424 ? -10.011 48.710 14.150 1.00 47.22 424 GLY A N 1
ATOM 3166 C CA . GLY A 1 424 ? -8.600 48.762 14.560 1.00 47.22 424 GLY A CA 1
ATOM 3167 C C . GLY A 1 424 ? -7.588 48.766 13.403 1.00 47.22 424 GLY A C 1
ATOM 3168 O O . GLY A 1 424 ? -6.454 49.200 13.587 1.00 47.22 424 GLY A O 1
ATOM 3169 N N . SER A 1 425 ? -7.989 48.347 12.197 1.00 48.09 425 SER A N 1
ATOM 3170 C CA . SER A 1 425 ? -7.096 48.232 11.029 1.00 48.09 425 SER A CA 1
ATOM 3171 C C . SER A 1 425 ? -6.981 49.506 10.173 1.00 48.09 425 SER A C 1
ATOM 3173 O O . SER A 1 425 ? -6.188 49.529 9.234 1.00 48.09 425 SER A O 1
ATOM 3175 N N . ILE A 1 426 ? -7.731 50.574 10.469 1.00 45.16 426 ILE A N 1
ATOM 3176 C CA . ILE A 1 426 ? -7.709 51.828 9.680 1.00 45.16 426 ILE A CA 1
ATOM 3177 C C . ILE A 1 426 ? -6.813 52.906 10.340 1.00 45.16 426 ILE A C 1
ATOM 3179 O O . ILE A 1 426 ? -6.546 53.950 9.754 1.00 45.16 426 ILE A O 1
ATOM 3183 N N . GLY A 1 427 ? -6.267 52.642 11.536 1.00 40.81 427 GLY A N 1
ATOM 3184 C CA . GLY A 1 427 ? -5.499 53.618 12.326 1.00 40.81 427 GLY A CA 1
ATOM 3185 C C . GLY A 1 427 ? -3.968 53.501 12.307 1.00 40.81 427 GLY A C 1
ATOM 3186 O O . GLY A 1 427 ? -3.320 54.273 13.005 1.00 40.81 427 GLY A O 1
ATOM 3187 N N . SER A 1 428 ? -3.358 52.565 11.565 1.00 38.19 428 SER A N 1
ATOM 3188 C CA . SER A 1 428 ? -1.897 52.330 11.643 1.00 38.19 428 SER A CA 1
ATOM 3189 C C . SER A 1 428 ? -1.195 52.141 10.290 1.00 38.19 428 SER A C 1
ATOM 3191 O O . SER A 1 428 ? -0.217 51.410 10.176 1.00 38.19 428 SER A O 1
ATOM 3193 N N . ALA A 1 429 ? -1.674 52.821 9.247 1.00 36.81 429 ALA A N 1
ATOM 3194 C CA . ALA A 1 429 ? -1.067 52.778 7.915 1.00 36.81 429 ALA A CA 1
ATOM 3195 C C . ALA A 1 429 ? -0.764 54.175 7.347 1.00 36.81 429 ALA A C 1
ATOM 3197 O O . ALA A 1 429 ? -1.063 54.435 6.190 1.00 36.81 429 ALA A O 1
ATOM 3198 N N . ILE A 1 430 ? -0.168 55.081 8.135 1.00 43.19 430 ILE A N 1
ATOM 3199 C CA . ILE A 1 430 ? 0.576 56.241 7.606 1.00 43.19 430 ILE A CA 1
ATOM 3200 C C . ILE A 1 430 ? 1.756 56.525 8.542 1.00 43.19 430 ILE A C 1
ATOM 3202 O O . ILE A 1 430 ? 1.590 57.141 9.591 1.00 43.19 430 ILE A O 1
ATOM 3206 N N . GLY A 1 431 ? 2.956 56.082 8.163 1.00 32.03 431 GLY A N 1
ATOM 3207 C CA . GLY A 1 431 ? 4.191 56.505 8.823 1.00 32.03 431 GLY A CA 1
ATOM 3208 C C . GLY A 1 431 ? 5.308 55.474 8.764 1.00 32.03 431 GLY A C 1
ATOM 3209 O O . GLY A 1 431 ? 5.476 54.731 9.721 1.00 32.03 431 GLY A O 1
ATOM 3210 N N . SER A 1 432 ? 6.061 55.457 7.655 1.00 29.84 432 SER A N 1
ATOM 3211 C CA . SER A 1 432 ? 7.514 55.173 7.553 1.00 29.84 432 SER A CA 1
ATOM 3212 C C . SER A 1 432 ? 7.893 54.468 6.242 1.00 29.84 432 SER A C 1
ATOM 3214 O O . SER A 1 432 ? 8.268 53.303 6.208 1.00 29.84 432 SER A O 1
ATOM 3216 N N . ALA A 1 433 ? 7.860 55.206 5.133 1.00 31.80 433 ALA A N 1
ATOM 3217 C CA . ALA A 1 433 ? 8.634 54.847 3.950 1.00 31.80 433 ALA A CA 1
ATOM 3218 C C . ALA A 1 433 ? 9.041 56.125 3.218 1.00 31.80 433 ALA A C 1
ATOM 3220 O O . ALA A 1 433 ? 8.273 56.620 2.408 1.00 31.80 433 ALA A O 1
ATOM 3221 N N . THR A 1 434 ? 10.215 56.666 3.564 1.00 35.22 434 THR A N 1
ATOM 3222 C CA . THR A 1 434 ? 11.190 57.275 2.635 1.00 35.22 434 THR A CA 1
ATOM 3223 C C . THR A 1 434 ? 12.352 57.852 3.443 1.00 35.22 434 THR A C 1
ATOM 3225 O O . THR A 1 434 ? 12.275 58.964 3.960 1.00 35.22 434 THR A O 1
ATOM 3228 N N . GLY A 1 435 ? 13.441 57.091 3.547 1.00 28.94 435 GLY A N 1
ATOM 3229 C CA . GLY A 1 435 ? 14.765 57.638 3.823 1.00 28.94 435 GLY A CA 1
ATOM 3230 C C . GLY A 1 435 ? 15.457 57.925 2.493 1.00 28.94 435 GLY A C 1
ATOM 3231 O O . GLY A 1 435 ? 15.915 56.996 1.836 1.00 28.94 435 GLY A O 1
ATOM 3232 N N . ILE A 1 436 ? 15.511 59.195 2.095 1.00 34.06 436 ILE A N 1
ATOM 3233 C CA . ILE A 1 436 ? 16.424 59.710 1.066 1.00 34.06 436 ILE A CA 1
ATOM 3234 C C . ILE A 1 436 ? 17.205 60.852 1.733 1.00 34.06 436 ILE A C 1
ATOM 3236 O O . ILE A 1 436 ? 16.571 61.768 2.262 1.00 34.06 436 ILE A O 1
ATOM 3240 N N . PRO A 1 437 ? 18.547 60.813 1.780 1.00 32.91 437 PRO A N 1
ATOM 3241 C CA . PRO A 1 437 ? 19.332 61.854 2.423 1.00 32.91 437 PRO A CA 1
ATOM 3242 C C . PRO A 1 437 ? 19.652 62.995 1.448 1.00 32.91 437 PRO A C 1
ATOM 3244 O O . PRO A 1 437 ? 20.154 62.758 0.353 1.00 32.91 437 PRO A O 1
ATOM 3247 N N . GLY A 1 438 ? 19.461 64.235 1.906 1.00 27.81 438 GLY A N 1
ATOM 3248 C CA . GLY A 1 438 ? 20.247 65.386 1.451 1.00 27.81 438 GLY A CA 1
ATOM 3249 C C . GLY A 1 438 ? 19.495 66.506 0.723 1.00 27.81 438 GLY A C 1
ATOM 3250 O O . GLY A 1 438 ? 19.034 66.330 -0.396 1.00 27.81 438 GLY A O 1
ATOM 3251 N N . GLY A 1 439 ? 19.532 67.702 1.325 1.00 27.00 439 GLY A N 1
ATOM 3252 C CA . GLY A 1 439 ? 19.733 68.964 0.599 1.00 27.00 439 GLY A CA 1
ATOM 3253 C C . GLY A 1 439 ? 18.526 69.893 0.403 1.00 27.00 439 GLY A C 1
ATOM 3254 O O . GLY A 1 439 ? 17.588 69.559 -0.304 1.00 27.00 439 GLY A O 1
ATOM 3255 N N . GLY A 1 440 ? 18.647 71.124 0.922 1.00 28.14 440 GLY A N 1
ATOM 3256 C CA . GLY A 1 440 ? 17.948 72.325 0.426 1.00 28.14 440 GLY A CA 1
ATOM 3257 C C . GLY A 1 440 ? 16.663 72.681 1.181 1.00 28.14 440 GLY A C 1
ATOM 3258 O O . GLY A 1 440 ? 15.643 72.035 1.019 1.00 28.14 440 GLY A O 1
ATOM 3259 N N . MET A 1 441 ? 16.708 73.601 2.145 1.00 30.84 441 MET A N 1
ATOM 3260 C CA . MET A 1 441 ? 16.610 75.065 1.992 1.00 30.84 441 MET A CA 1
ATOM 3261 C C . MET A 1 441 ? 15.177 75.621 2.145 1.00 30.84 441 MET A C 1
ATOM 3263 O O . MET A 1 441 ? 14.307 75.390 1.321 1.00 30.84 441 MET A O 1
ATOM 3267 N N . ILE A 1 442 ? 15.046 76.459 3.184 1.00 36.06 442 ILE A N 1
ATOM 3268 C CA . ILE A 1 442 ? 14.306 77.734 3.232 1.00 36.06 442 ILE A CA 1
ATOM 3269 C C . ILE A 1 442 ? 12.765 77.669 3.278 1.00 36.06 442 ILE A C 1
ATOM 3271 O O . ILE A 1 442 ? 12.075 77.614 2.272 1.00 36.06 442 ILE A O 1
ATOM 3275 N N . GLY A 1 443 ? 12.254 77.771 4.512 1.00 28.22 443 GLY A N 1
ATOM 3276 C CA . GLY A 1 443 ? 11.521 78.938 5.029 1.00 28.22 443 GLY A CA 1
ATOM 3277 C C . GLY A 1 443 ? 10.328 79.499 4.248 1.00 28.22 443 GLY A C 1
ATOM 3278 O O . GLY A 1 443 ? 10.490 80.035 3.160 1.00 28.22 443 GLY A O 1
ATOM 3279 N N . GLY A 1 444 ? 9.163 79.562 4.908 1.00 29.42 444 GLY A N 1
ATOM 3280 C CA . GLY A 1 444 ? 8.119 80.509 4.502 1.00 29.42 444 GLY A CA 1
ATOM 3281 C C . GLY A 1 444 ? 6.695 80.222 4.970 1.00 29.42 444 GLY A C 1
ATOM 3282 O O . GLY A 1 444 ? 5.879 79.775 4.185 1.00 29.42 444 GLY A O 1
ATOM 3283 N N . ALA A 1 445 ? 6.417 80.543 6.235 1.00 29.70 445 ALA A N 1
ATOM 3284 C CA . ALA A 1 445 ? 5.263 81.333 6.684 1.00 29.70 445 ALA A CA 1
ATOM 3285 C C . ALA A 1 445 ? 3.813 81.004 6.229 1.00 29.70 445 ALA A C 1
ATOM 3287 O O . ALA A 1 445 ? 3.414 81.245 5.099 1.00 29.70 445 ALA A O 1
ATOM 3288 N N . LEU A 1 446 ? 2.998 80.732 7.263 1.00 31.64 446 LEU A N 1
ATOM 3289 C CA . LEU A 1 446 ? 1.659 81.292 7.529 1.00 31.64 446 LEU A CA 1
ATOM 3290 C C . LEU A 1 446 ? 0.467 80.916 6.627 1.00 31.64 446 LEU A C 1
ATOM 3292 O O . LEU A 1 446 ? 0.375 81.294 5.469 1.00 31.64 446 LEU A O 1
ATOM 3296 N N . GLY A 1 447 ? -0.585 80.424 7.296 1.00 28.20 447 GLY A N 1
ATOM 3297 C CA . GLY A 1 447 ? -1.914 81.013 7.102 1.00 28.20 447 GLY A CA 1
ATOM 3298 C C . GLY A 1 447 ? -3.069 80.042 6.892 1.00 28.20 447 GLY A C 1
ATOM 3299 O O . GLY A 1 447 ? -3.340 79.608 5.783 1.00 28.20 447 GLY A O 1
ATOM 3300 N N . ARG A 1 448 ? -3.804 79.799 7.985 1.00 33.97 448 ARG A N 1
ATOM 3301 C CA . ARG A 1 448 ? -5.230 79.425 8.043 1.00 33.97 448 ARG A CA 1
ATOM 3302 C C . ARG A 1 448 ? -6.052 79.900 6.835 1.00 33.97 448 ARG A C 1
ATOM 3304 O O . ARG A 1 448 ? -6.000 81.084 6.527 1.00 33.97 448 ARG A O 1
ATOM 3311 N N . LEU A 1 449 ? -6.970 79.051 6.361 1.00 29.92 449 LEU A N 1
ATOM 3312 C CA . LEU A 1 449 ? -8.422 79.306 6.246 1.00 29.92 449 LEU A CA 1
ATOM 3313 C C . LEU A 1 449 ? -9.103 78.135 5.516 1.00 29.92 449 LEU A C 1
ATOM 3315 O O . LEU A 1 449 ? -8.551 77.599 4.565 1.00 29.92 449 LEU A O 1
ATOM 3319 N N . GLY A 1 450 ? -10.324 77.776 5.930 1.00 28.42 450 GLY A N 1
ATOM 3320 C CA . GLY A 1 450 ? -11.224 76.973 5.090 1.00 28.42 450 GLY A CA 1
ATOM 3321 C C . GLY A 1 450 ? -11.913 75.803 5.783 1.00 28.42 450 GLY A C 1
ATOM 3322 O O . GLY A 1 450 ? -11.612 74.646 5.525 1.00 28.42 450 GLY A O 1
ATOM 3323 N N . ARG A 1 451 ? -12.884 76.109 6.644 1.00 34.00 451 ARG A N 1
ATOM 3324 C CA . ARG A 1 451 ? -13.854 75.155 7.197 1.00 34.00 451 ARG A CA 1
ATOM 3325 C C . ARG A 1 451 ? -14.865 74.807 6.091 1.00 34.00 451 ARG A C 1
ATOM 3327 O O . ARG A 1 451 ? -15.589 75.695 5.653 1.00 34.00 451 ARG A O 1
ATOM 3334 N N . GLY A 1 452 ? -14.944 73.544 5.673 1.00 28.48 452 GLY A N 1
ATOM 3335 C CA . GLY A 1 452 ? -15.959 73.034 4.744 1.00 28.48 452 GLY A CA 1
ATOM 3336 C C . GLY A 1 452 ? -16.586 71.752 5.288 1.00 28.48 452 GLY A C 1
ATOM 3337 O O . GLY A 1 452 ? -15.895 70.761 5.482 1.00 28.48 452 GLY A O 1
ATOM 3338 N N . LYS A 1 453 ? -17.886 71.807 5.597 1.00 35.97 453 LYS A N 1
ATOM 3339 C CA . LYS A 1 453 ? -18.711 70.708 6.124 1.00 35.97 453 LYS A CA 1
ATOM 3340 C C . LYS A 1 453 ? -18.776 69.528 5.146 1.00 35.97 453 LYS A C 1
ATOM 3342 O O . LYS A 1 453 ? -19.103 69.741 3.981 1.00 35.97 453 LYS A O 1
ATOM 3347 N N . GLN A 1 454 ? -18.662 68.300 5.651 1.00 31.39 454 GLN A N 1
ATOM 3348 C CA . GLN A 1 454 ? -19.201 67.116 4.980 1.00 31.39 454 GLN A CA 1
ATOM 3349 C C . GLN A 1 454 ? -19.982 66.264 5.988 1.00 31.39 454 GLN A C 1
ATOM 3351 O O . GLN A 1 454 ? -19.598 66.148 7.147 1.00 31.39 454 GLN A O 1
ATOM 3356 N N . LYS A 1 455 ? -21.156 65.819 5.537 1.00 30.22 455 LYS A N 1
ATOM 3357 C CA . LYS A 1 455 ? -22.277 65.247 6.291 1.00 30.22 455 LYS A CA 1
ATOM 3358 C C . LYS A 1 455 ? -21.930 63.912 6.958 1.00 30.22 455 LYS A C 1
ATOM 3360 O O . LYS A 1 455 ? -21.442 63.014 6.279 1.00 30.22 455 LYS A O 1
ATOM 3365 N N . ASP A 1 456 ? -22.329 63.768 8.219 1.00 33.25 456 ASP A N 1
ATOM 3366 C CA . ASP A 1 456 ? -22.481 62.479 8.894 1.00 33.25 456 ASP A CA 1
ATOM 3367 C C . ASP A 1 456 ? -23.594 61.655 8.222 1.00 33.25 456 ASP A C 1
ATOM 3369 O O . ASP A 1 456 ? -24.734 62.111 8.094 1.00 33.25 456 ASP A O 1
ATOM 3373 N N . GLN A 1 457 ? -23.265 60.434 7.796 1.00 31.31 457 GLN A N 1
ATOM 3374 C CA . GLN A 1 457 ? -24.235 59.356 7.588 1.00 31.31 457 GLN A CA 1
ATOM 3375 C C . GLN A 1 457 ? -24.232 58.468 8.844 1.00 31.31 457 GLN A C 1
ATOM 3377 O O . GLN A 1 457 ? -23.153 58.069 9.287 1.00 31.31 457 GLN A O 1
ATOM 3382 N N . PRO A 1 458 ? -25.396 58.146 9.435 1.00 33.66 458 PRO A N 1
ATOM 3383 C CA . PRO A 1 458 ? -25.455 57.304 10.620 1.00 33.66 458 PRO A CA 1
ATOM 3384 C C . PRO A 1 458 ? -25.195 55.836 10.263 1.00 33.66 458 PRO A C 1
ATOM 3386 O O . PRO A 1 458 ? -25.711 55.315 9.274 1.00 33.66 458 PRO A O 1
ATOM 3389 N N . ALA A 1 459 ? -24.403 55.169 11.102 1.00 37.12 459 ALA A N 1
ATOM 3390 C CA . ALA A 1 459 ? -24.215 53.727 11.060 1.00 37.12 459 ALA A CA 1
ATOM 3391 C C . ALA A 1 459 ? -25.560 53.023 11.292 1.00 37.12 459 ALA A C 1
ATOM 3393 O O . ALA A 1 459 ? -26.244 53.279 12.283 1.00 37.12 459 ALA A O 1
ATOM 3394 N N . THR A 1 460 ? -25.933 52.130 10.380 1.00 35.03 460 THR A N 1
ATOM 3395 C CA . THR A 1 460 ? -27.082 51.240 10.530 1.00 35.03 460 THR A CA 1
ATOM 3396 C C . THR A 1 460 ? -26.812 50.267 11.674 1.00 35.03 460 THR A C 1
ATOM 3398 O O . THR A 1 460 ? -25.969 49.379 11.562 1.00 35.03 460 THR A O 1
ATOM 3401 N N . THR A 1 461 ? -27.512 50.455 12.786 1.00 39.53 461 THR A N 1
ATOM 3402 C CA . THR A 1 461 ? -27.612 49.489 13.879 1.00 39.53 461 THR A CA 1
ATOM 3403 C C . THR A 1 461 ? -28.492 48.328 13.431 1.00 39.53 461 THR A C 1
ATOM 3405 O O . THR A 1 461 ? -29.661 48.536 13.105 1.00 39.53 461 THR A O 1
ATOM 3408 N N . ASP A 1 462 ? -27.937 47.120 13.410 1.00 41.50 462 ASP A N 1
ATOM 3409 C CA . ASP A 1 462 ? -28.701 45.884 13.250 1.00 41.50 462 ASP A CA 1
ATOM 3410 C C . ASP A 1 462 ? -29.608 45.698 14.493 1.00 41.50 462 ASP A C 1
ATOM 3412 O O . ASP A 1 462 ? -29.088 45.668 15.615 1.00 41.50 462 ASP A O 1
ATOM 3416 N N . PRO A 1 463 ? -30.949 45.637 14.356 1.00 46.25 463 PRO A N 1
ATOM 3417 C CA . PRO A 1 463 ? -31.886 45.638 15.487 1.00 46.25 463 PRO A CA 1
ATOM 3418 C C . PRO A 1 463 ? -31.813 44.395 16.393 1.00 46.25 463 PRO A C 1
ATOM 3420 O O . PRO A 1 463 ? -32.529 44.331 17.389 1.00 46.25 463 PRO A O 1
ATOM 3423 N N . ALA A 1 464 ? -30.955 43.418 16.088 1.00 54.53 464 ALA A N 1
ATOM 3424 C CA . ALA A 1 464 ? -30.792 42.198 16.878 1.00 54.53 464 ALA A CA 1
ATOM 3425 C C . ALA A 1 464 ? -29.838 42.325 18.087 1.00 54.53 464 ALA A C 1
ATOM 3427 O O . ALA A 1 464 ? -29.819 41.424 18.923 1.00 54.53 464 ALA A O 1
ATOM 3428 N N . CYS A 1 465 ? -29.060 43.411 18.216 1.00 52.19 465 CYS A N 1
ATOM 3429 C CA . CYS A 1 465 ? -28.037 43.545 19.263 1.00 52.19 465 CYS A CA 1
ATOM 3430 C C . CYS A 1 465 ? -28.046 44.945 19.909 1.00 52.19 465 CYS A C 1
ATOM 3432 O O . CYS A 1 465 ? -27.342 45.838 19.427 1.00 52.19 465 CYS A O 1
ATOM 3434 N N . PRO A 1 466 ? -28.801 45.175 21.001 1.00 50.44 466 PRO A N 1
ATOM 3435 C CA . PRO A 1 466 ? -28.833 46.483 21.647 1.00 50.44 466 PRO A CA 1
ATOM 3436 C C . PRO A 1 466 ? -27.464 46.843 22.270 1.00 50.44 466 PRO A C 1
ATOM 3438 O O . PRO A 1 466 ? -26.746 45.952 22.748 1.00 50.44 466 PRO A O 1
ATOM 3441 N N . PRO A 1 467 ? -27.069 48.130 22.250 1.00 49.09 467 PRO A N 1
ATOM 3442 C CA . PRO A 1 467 ? -25.888 48.611 22.966 1.00 49.09 467 PRO A CA 1
ATOM 3443 C C . PRO A 1 467 ? -26.127 48.548 24.484 1.00 49.09 467 PRO A C 1
ATOM 3445 O O . PRO A 1 467 ? -27.247 48.798 24.930 1.00 49.09 467 PRO A O 1
ATOM 3448 N N . GLN A 1 468 ? -25.092 48.189 25.253 1.00 49.22 468 GLN A N 1
ATOM 3449 C CA . GLN A 1 468 ? -25.104 48.307 26.718 1.00 49.22 468 GLN A CA 1
ATOM 3450 C C . GLN A 1 468 ? -24.743 49.720 27.159 1.00 49.22 468 GLN A C 1
ATOM 3452 O O . GLN A 1 468 ? -23.873 50.327 26.487 1.00 49.22 468 GLN A O 1
#

Secondary structure (DSSP, 8-state):
---------------------------PPPPPEEPPSEEEEEEEEEEEHHHHHHTTS-TT-PPPHHHHHHHHHHHHTTS--EEEEEEEEEESSPP-SSS--EEEE--GGG---S-EEEBPPP--------------PPPSEEEE--SSSSSPPTT--EEEEHHHHHTT-PPS-S-S-----PPPP-TTTSSEEEEES-S-SSTT--EEETT----EEEEEEETTEEEEEEEE---PPPPP-EEEEEE-TTS-EEEEE---TT--EEEEEEEEEETTEEEEEES-SS--TT---S---HHHHHHHHHTTSSB-TT--EEEE-HHHHHHTTTTS------TT-PPS-PEEEEEEEEEEEEEEESPPPSSTTS-EE--EEEEEEEEEEEEEETTB-HHHHHHHTT-----HHHHHHHHHHHHHHHHHTSSS-SS-----------------------PPPPP---TTS---

Radius of gyration: 34.34 Å; chains: 1; bounding box: 75×156×60 Å

pLDDT: mean 76.17, std 23.04, range [27.0, 98.56]